Protein AF-A0A8C1G9L5-F1 (afdb_monomer_lite)

Structure (mmCIF, N/CA/C/O backbone):
data_AF-A0A8C1G9L5-F1
#
_entry.id   AF-A0A8C1G9L5-F1
#
loop_
_atom_site.group_PDB
_atom_site.id
_atom_site.type_symbol
_atom_site.label_atom_id
_atom_site.label_alt_id
_atom_site.label_comp_id
_atom_site.label_asym_id
_atom_site.label_entity_id
_atom_site.label_seq_id
_atom_site.pdbx_PDB_ins_code
_atom_site.Cartn_x
_atom_site.Cartn_y
_atom_site.Cartn_z
_atom_site.occupancy
_atom_site.B_iso_or_equiv
_atom_site.auth_seq_id
_atom_site.auth_comp_id
_atom_site.auth_asym_id
_atom_site.auth_atom_id
_atom_site.pdbx_PDB_model_num
ATOM 1 N N . MET A 1 1 ? 61.135 -11.958 -104.717 1.00 45.84 1 MET A N 1
ATOM 2 C CA . MET A 1 1 ? 61.306 -12.673 -103.431 1.00 45.84 1 MET A CA 1
ATOM 3 C C . MET A 1 1 ? 60.369 -12.065 -102.392 1.00 45.84 1 MET A C 1
ATOM 5 O O . MET A 1 1 ? 60.476 -10.882 -102.095 1.00 45.84 1 MET A O 1
ATOM 9 N N . ASN A 1 2 ? 59.400 -12.859 -101.933 1.00 50.44 2 ASN A N 1
ATOM 10 C CA . ASN A 1 2 ? 58.284 -12.495 -101.050 1.00 50.44 2 ASN A CA 1
ATOM 11 C C . ASN A 1 2 ? 58.722 -11.912 -99.695 1.00 50.44 2 ASN A C 1
ATOM 13 O O . ASN A 1 2 ? 59.313 -12.639 -98.907 1.00 50.44 2 ASN A O 1
ATOM 17 N N . ARG A 1 3 ? 58.336 -10.668 -99.367 1.00 52.75 3 ARG A N 1
ATOM 18 C CA . ARG A 1 3 ? 58.219 -10.175 -97.971 1.00 52.75 3 ARG A CA 1
ATOM 19 C C . ARG A 1 3 ? 57.027 -9.226 -97.647 1.00 52.75 3 ARG A C 1
ATOM 21 O O . ARG A 1 3 ? 57.167 -8.375 -96.771 1.00 52.75 3 ARG A O 1
ATOM 28 N N . PRO A 1 4 ? 55.826 -9.340 -98.251 1.00 55.56 4 PRO A N 1
ATOM 29 C CA . PRO A 1 4 ? 54.615 -8.738 -97.662 1.00 55.56 4 PRO A CA 1
ATOM 30 C C . PRO A 1 4 ? 54.127 -9.456 -96.385 1.00 55.56 4 PRO A C 1
ATOM 32 O O . PRO A 1 4 ? 53.621 -8.815 -95.466 1.00 55.56 4 PRO A O 1
ATOM 35 N N . SER A 1 5 ? 54.340 -10.776 -96.287 1.00 62.53 5 SER A N 1
ATOM 36 C CA . SER A 1 5 ? 53.797 -11.627 -95.210 1.00 62.53 5 SER A CA 1
ATOM 37 C C . SER A 1 5 ? 54.409 -11.357 -93.827 1.00 62.53 5 SER A C 1
ATOM 39 O O . SER A 1 5 ? 53.715 -11.398 -92.817 1.00 62.53 5 SER A O 1
ATOM 41 N N . GLU A 1 6 ? 55.701 -11.022 -93.766 1.00 65.75 6 GLU A N 1
ATOM 42 C CA . GLU A 1 6 ? 56.441 -10.825 -92.509 1.00 65.75 6 GLU A CA 1
ATOM 43 C C . GLU A 1 6 ? 56.093 -9.477 -91.838 1.00 65.75 6 GLU A C 1
ATOM 45 O O . GLU A 1 6 ? 55.950 -9.385 -90.618 1.00 65.75 6 GLU A O 1
ATOM 50 N N . LYS A 1 7 ? 55.865 -8.422 -92.639 1.00 69.50 7 LYS A N 1
ATOM 51 C CA . LYS A 1 7 ? 55.415 -7.108 -92.139 1.00 69.50 7 LYS A CA 1
ATOM 52 C C . LYS A 1 7 ? 53.972 -7.140 -91.630 1.00 69.50 7 LYS A C 1
ATOM 54 O O . LYS A 1 7 ? 53.685 -6.458 -90.646 1.00 69.50 7 LYS A O 1
ATOM 59 N N . ASN A 1 8 ? 53.087 -7.902 -92.275 1.00 73.50 8 ASN A N 1
ATOM 60 C CA . ASN A 1 8 ? 51.715 -8.090 -91.796 1.00 73.50 8 ASN A CA 1
ATOM 61 C C . ASN A 1 8 ? 51.690 -8.915 -90.506 1.00 73.50 8 ASN A C 1
ATOM 63 O O . ASN A 1 8 ? 51.098 -8.465 -89.529 1.00 73.50 8 ASN A O 1
ATOM 67 N N . TRP A 1 9 ? 52.460 -10.004 -90.435 1.00 76.38 9 TRP A N 1
ATOM 68 C CA . TRP A 1 9 ? 52.599 -10.799 -89.212 1.00 76.38 9 TRP A CA 1
ATOM 69 C C . TRP A 1 9 ? 53.114 -9.978 -88.015 1.00 76.38 9 TRP A C 1
ATOM 71 O O . TRP A 1 9 ? 52.578 -10.065 -86.913 1.00 76.38 9 TRP A O 1
ATOM 81 N N . LEU A 1 10 ? 54.106 -9.101 -88.220 1.00 79.12 10 LEU A N 1
ATOM 82 C CA . LEU A 1 10 ? 54.610 -8.216 -87.159 1.00 79.12 10 LEU A CA 1
ATOM 83 C C . LEU A 1 10 ? 53.603 -7.141 -86.718 1.00 79.12 10 LEU A C 1
ATOM 85 O O . LEU A 1 10 ? 53.659 -6.705 -85.567 1.00 79.12 10 LEU A O 1
ATOM 89 N N . LYS A 1 11 ? 52.719 -6.671 -87.608 1.00 79.50 11 LYS A N 1
ATOM 90 C CA . LYS A 1 11 ? 51.636 -5.743 -87.237 1.00 79.50 11 LYS A CA 1
ATOM 91 C C . LYS A 1 11 ? 50.559 -6.460 -86.441 1.00 79.50 11 LYS A C 1
ATOM 93 O O . LYS A 1 11 ? 50.156 -5.955 -85.403 1.00 79.50 11 LYS A O 1
ATOM 98 N N . GLU A 1 12 ? 50.154 -7.639 -86.885 1.00 80.12 12 GLU A N 1
ATOM 99 C CA . GLU A 1 12 ? 49.135 -8.449 -86.223 1.00 80.12 12 GLU A CA 1
ATOM 100 C C . GLU A 1 12 ? 49.598 -8.906 -84.837 1.00 80.12 12 GLU A C 1
ATOM 102 O O . GLU A 1 12 ? 48.868 -8.768 -83.862 1.00 80.12 12 GLU A O 1
ATOM 107 N N . LYS A 1 13 ? 50.875 -9.280 -84.695 1.00 81.56 13 LYS A N 1
ATOM 108 C CA . LYS A 1 13 ? 51.493 -9.558 -83.392 1.00 81.56 13 LYS A CA 1
ATOM 109 C C . LYS A 1 13 ? 51.552 -8.329 -82.474 1.00 81.56 13 LYS A C 1
ATOM 111 O O . LYS A 1 13 ? 51.389 -8.467 -81.265 1.00 81.56 13 LYS A O 1
ATOM 116 N N . ALA A 1 14 ? 51.781 -7.132 -83.018 1.00 79.75 14 ALA A N 1
ATOM 117 C CA . ALA A 1 14 ? 51.779 -5.893 -82.235 1.00 79.75 14 ALA A CA 1
ATOM 118 C C . ALA A 1 14 ? 50.362 -5.485 -81.799 1.00 79.75 14 ALA A C 1
ATOM 120 O O . ALA A 1 14 ? 50.177 -5.080 -80.655 1.00 79.75 14 ALA A O 1
ATOM 121 N N . ILE A 1 15 ? 49.369 -5.641 -82.680 1.00 84.06 15 ILE A N 1
ATOM 122 C CA . ILE A 1 15 ? 47.948 -5.435 -82.368 1.00 84.06 15 ILE A CA 1
ATOM 123 C C . ILE A 1 15 ? 47.506 -6.434 -81.300 1.00 84.06 15 ILE A C 1
ATOM 125 O O . ILE A 1 15 ? 46.928 -6.026 -80.300 1.00 84.06 15 ILE A O 1
ATOM 129 N N . GLN A 1 16 ? 47.859 -7.713 -81.449 1.00 84.94 16 GLN A N 1
ATOM 130 C CA . GLN A 1 16 ? 47.547 -8.744 -80.465 1.00 84.94 16 GLN A CA 1
ATOM 131 C C . GLN A 1 16 ? 48.216 -8.459 -79.118 1.00 84.94 16 GLN A C 1
ATOM 133 O O . GLN A 1 16 ? 47.561 -8.534 -78.087 1.00 84.94 16 GLN A O 1
ATOM 138 N N . SER A 1 17 ? 49.489 -8.052 -79.107 1.00 84.44 17 SER A N 1
ATOM 139 C CA . SER A 1 17 ? 50.178 -7.669 -77.870 1.00 84.44 17 SER A CA 1
ATOM 140 C C . SER A 1 17 ? 49.546 -6.442 -77.205 1.00 84.44 17 SER A C 1
ATOM 142 O O . SER A 1 17 ? 49.446 -6.409 -75.983 1.00 84.44 17 SER A O 1
ATOM 144 N N . ARG A 1 18 ? 49.087 -5.452 -77.982 1.00 86.19 18 ARG A N 1
ATOM 145 C CA . ARG A 1 18 ? 48.372 -4.279 -77.456 1.00 86.19 18 ARG A CA 1
ATOM 146 C C . ARG A 1 18 ? 46.988 -4.653 -76.924 1.00 86.19 18 ARG A C 1
ATOM 148 O O . ARG A 1 18 ? 46.594 -4.145 -75.884 1.00 86.19 18 ARG A O 1
ATOM 155 N N . ARG A 1 19 ? 46.291 -5.577 -77.592 1.00 85.25 19 ARG A N 1
ATOM 156 C CA . ARG A 1 19 ? 44.999 -6.110 -77.147 1.00 85.25 19 ARG A CA 1
ATOM 157 C C . ARG A 1 19 ? 45.138 -6.899 -75.846 1.00 85.25 19 ARG A C 1
ATOM 159 O O . ARG A 1 19 ? 44.334 -6.698 -74.952 1.00 85.25 19 ARG A O 1
ATOM 166 N N . CYS A 1 20 ? 46.174 -7.729 -75.713 1.00 87.25 20 CYS A N 1
ATOM 167 C CA . CYS A 1 20 ? 46.475 -8.435 -74.465 1.00 87.25 20 CYS A CA 1
ATOM 168 C C . CYS A 1 20 ? 46.764 -7.463 -73.312 1.00 87.25 20 CYS A C 1
ATOM 170 O O . CYS A 1 20 ? 46.173 -7.619 -72.255 1.00 87.25 20 CYS A O 1
ATOM 172 N N . LYS A 1 21 ? 47.579 -6.421 -73.535 1.00 90.06 21 LYS A N 1
ATOM 173 C CA . LYS A 1 21 ? 47.851 -5.399 -72.508 1.00 90.06 21 LYS A CA 1
ATOM 174 C C . LYS A 1 21 ? 46.600 -4.645 -72.067 1.00 90.06 21 LYS A C 1
ATOM 176 O O . LYS A 1 21 ? 46.404 -4.453 -70.880 1.00 90.06 21 LYS A O 1
ATOM 181 N N . LEU A 1 22 ? 45.744 -4.257 -73.014 1.00 92.25 22 LEU A N 1
ATOM 182 C CA . LEU A 1 22 ? 44.487 -3.581 -72.694 1.00 92.25 22 LEU A CA 1
ATOM 183 C C . LEU A 1 22 ? 43.553 -4.485 -71.875 1.00 92.25 22 LEU A C 1
ATOM 185 O O . LEU A 1 22 ? 42.904 -4.013 -70.951 1.00 92.25 22 LEU A O 1
ATOM 189 N N . ILE A 1 23 ? 43.502 -5.782 -72.195 1.00 92.38 23 ILE A N 1
ATOM 190 C CA . ILE A 1 23 ? 42.725 -6.762 -71.425 1.00 92.38 23 ILE A CA 1
ATOM 191 C C . ILE A 1 23 ? 43.299 -6.912 -70.009 1.00 92.38 23 ILE A C 1
ATOM 193 O O . ILE A 1 23 ? 42.530 -6.927 -69.056 1.00 92.38 23 ILE A O 1
ATOM 197 N N . GLU A 1 24 ? 44.623 -6.990 -69.860 1.00 90.44 24 GLU A N 1
ATOM 198 C CA . GLU A 1 24 ? 45.287 -7.054 -68.549 1.00 90.44 24 GLU A CA 1
ATOM 199 C C . GLU A 1 24 ? 45.016 -5.788 -67.716 1.00 90.44 24 GLU A C 1
ATOM 201 O O . GLU A 1 24 ? 44.640 -5.894 -66.553 1.00 90.44 24 GLU A O 1
ATOM 206 N N . GLU A 1 25 ? 45.111 -4.595 -68.312 1.00 91.12 25 GLU A N 1
ATOM 207 C CA . GLU A 1 25 ? 44.794 -3.316 -67.654 1.00 91.12 25 GLU A CA 1
ATOM 208 C C . GLU A 1 25 ? 43.323 -3.245 -67.215 1.00 91.12 25 GLU A C 1
ATOM 210 O O . GLU A 1 25 ? 43.031 -2.855 -66.085 1.00 91.12 25 GLU A O 1
ATOM 215 N N . GLN A 1 26 ? 42.394 -3.679 -68.074 1.00 91.44 26 GLN A N 1
ATOM 216 C CA . GLN A 1 26 ? 40.969 -3.757 -67.739 1.00 91.44 26 GLN A CA 1
ATOM 217 C C . GLN A 1 26 ? 40.695 -4.773 -66.623 1.00 91.44 26 GLN A C 1
ATOM 219 O O . GLN A 1 26 ? 39.872 -4.510 -65.752 1.00 91.44 26 GLN A O 1
ATOM 224 N N . GLN A 1 27 ? 41.389 -5.914 -66.611 1.00 91.31 27 GLN A N 1
ATOM 225 C CA . GLN A 1 27 ? 41.271 -6.912 -65.544 1.00 91.31 27 GLN A CA 1
ATOM 226 C C . GLN A 1 27 ? 41.815 -6.394 -64.209 1.00 91.31 27 GLN A C 1
ATOM 228 O O . GLN A 1 27 ? 41.189 -6.624 -63.176 1.00 91.31 27 GLN A O 1
ATOM 233 N N . CYS A 1 28 ? 42.930 -5.657 -64.216 1.00 92.69 28 CYS A N 1
ATOM 234 C CA . CYS A 1 28 ? 43.451 -5.001 -63.016 1.00 92.69 28 CYS A CA 1
ATOM 235 C C . CYS A 1 28 ? 42.468 -3.956 -62.470 1.00 92.69 28 CYS A C 1
ATOM 237 O O . CYS A 1 28 ? 42.161 -3.981 -61.282 1.00 92.69 28 CYS A O 1
ATOM 239 N N . GLN A 1 29 ? 41.913 -3.099 -63.333 1.00 93.00 29 GLN A N 1
ATOM 240 C CA . GLN A 1 29 ? 40.914 -2.104 -62.927 1.00 93.00 29 GLN A CA 1
ATOM 241 C C . GLN A 1 29 ? 39.640 -2.756 -62.375 1.00 93.00 29 GLN A C 1
ATOM 243 O O . GLN A 1 29 ? 39.121 -2.323 -61.351 1.00 93.00 29 GLN A O 1
ATOM 248 N N . LEU A 1 30 ? 39.145 -3.822 -63.013 1.00 93.00 30 LEU A N 1
ATOM 249 C CA . LEU A 1 30 ? 37.994 -4.576 -62.506 1.00 93.00 30 LEU A CA 1
ATOM 250 C C . LEU A 1 30 ? 38.274 -5.168 -61.121 1.00 93.00 30 LEU A C 1
ATOM 252 O O . LEU A 1 30 ? 37.445 -5.012 -60.231 1.00 93.00 30 LEU A O 1
ATOM 256 N N . ALA A 1 31 ? 39.452 -5.758 -60.907 1.00 92.62 31 ALA A N 1
ATOM 257 C CA . ALA A 1 31 ? 39.836 -6.294 -59.602 1.00 92.62 31 ALA A CA 1
ATOM 258 C C . ALA A 1 31 ? 39.926 -5.200 -58.518 1.00 92.62 31 ALA A C 1
ATOM 260 O O . ALA A 1 31 ? 39.560 -5.429 -57.365 1.00 92.62 31 ALA A O 1
ATOM 261 N N . GLU A 1 32 ? 40.384 -3.994 -58.864 1.00 92.56 32 GLU A N 1
ATOM 262 C CA . GLU A 1 32 ? 40.393 -2.843 -57.952 1.00 92.56 32 GLU A CA 1
ATOM 263 C C . GLU A 1 32 ? 38.973 -2.386 -57.591 1.00 92.56 32 GLU A C 1
ATOM 265 O O . GLU A 1 32 ? 38.680 -2.171 -56.412 1.00 92.56 32 GLU A O 1
ATOM 270 N N . TYR A 1 33 ? 38.071 -2.300 -58.574 1.00 92.62 33 TYR A N 1
ATOM 271 C CA . TYR A 1 33 ? 36.667 -1.964 -58.329 1.00 92.62 33 TYR A CA 1
ATOM 272 C C . TYR A 1 33 ? 35.946 -3.034 -57.507 1.00 92.62 33 TYR A C 1
ATOM 274 O O . TYR A 1 33 ? 35.187 -2.691 -56.601 1.00 92.62 33 TYR A O 1
ATOM 282 N N . GLU A 1 34 ? 36.199 -4.316 -57.770 1.00 93.12 34 GLU A N 1
ATOM 283 C CA . GLU A 1 34 ? 35.655 -5.430 -56.989 1.00 93.12 34 GLU A CA 1
ATOM 284 C C . GLU A 1 34 ? 36.133 -5.374 -55.534 1.00 93.12 34 GLU A C 1
ATOM 286 O O . GLU A 1 34 ? 35.324 -5.502 -54.612 1.00 93.12 34 GLU A O 1
ATOM 291 N N . ASN A 1 35 ? 37.420 -5.097 -55.304 1.00 93.69 35 ASN A N 1
ATOM 292 C CA . ASN A 1 35 ? 37.967 -4.933 -53.958 1.00 93.69 35 ASN A CA 1
ATOM 293 C C . ASN A 1 35 ? 37.374 -3.715 -53.233 1.00 93.69 35 ASN A C 1
ATOM 295 O O . ASN A 1 35 ? 36.987 -3.830 -52.068 1.00 93.69 35 ASN A O 1
ATOM 299 N N . ALA A 1 36 ? 37.255 -2.568 -53.907 1.00 94.00 36 ALA A N 1
ATOM 300 C CA . ALA A 1 36 ? 36.633 -1.372 -53.340 1.00 94.00 36 ALA A CA 1
ATOM 301 C C . ALA A 1 36 ? 35.152 -1.614 -52.996 1.00 94.00 36 ALA A C 1
ATOM 303 O O . ALA A 1 36 ? 34.698 -1.255 -51.910 1.00 94.00 36 ALA A O 1
ATOM 304 N N . ALA A 1 37 ? 34.412 -2.300 -53.872 1.00 91.94 37 ALA A N 1
ATOM 305 C CA . ALA A 1 37 ? 33.026 -2.680 -53.620 1.00 91.94 37 ALA A CA 1
ATOM 306 C C . ALA A 1 37 ? 32.905 -3.632 -52.416 1.00 91.94 37 ALA A C 1
ATOM 308 O O . ALA A 1 37 ? 32.058 -3.412 -51.548 1.00 91.94 37 ALA A O 1
ATOM 309 N N . CYS A 1 38 ? 33.784 -4.635 -52.303 1.00 92.19 38 CYS A N 1
ATOM 310 C CA . CYS A 1 38 ? 33.820 -5.543 -51.151 1.00 92.19 38 CYS A CA 1
ATOM 311 C C . CYS A 1 38 ? 34.095 -4.798 -49.834 1.00 92.19 38 CYS A C 1
ATOM 313 O O . CYS A 1 38 ? 33.456 -5.079 -48.818 1.00 92.19 38 CYS A O 1
ATOM 315 N N . GLN A 1 39 ? 35.003 -3.818 -49.844 1.00 93.69 39 GLN A N 1
ATOM 316 C CA . GLN A 1 39 ? 35.280 -2.974 -48.679 1.00 93.69 39 GLN A CA 1
ATOM 317 C C . GLN A 1 39 ? 34.059 -2.137 -48.285 1.00 93.69 39 GLN A C 1
ATOM 319 O O . GLN A 1 39 ? 33.683 -2.131 -47.113 1.00 93.69 39 GLN A O 1
ATOM 324 N N . CYS A 1 40 ? 33.384 -1.501 -49.247 1.00 93.56 40 CYS A N 1
ATOM 325 C CA . CYS A 1 40 ? 32.155 -0.752 -48.983 1.00 93.56 40 CYS A CA 1
ATOM 326 C C . CYS A 1 40 ? 31.050 -1.633 -48.381 1.00 93.56 40 CYS A C 1
ATOM 328 O O . CYS A 1 40 ? 30.377 -1.208 -47.443 1.00 93.56 40 CYS A O 1
ATOM 330 N N . VAL A 1 41 ? 30.878 -2.864 -48.878 1.00 96.06 41 VAL A N 1
ATOM 331 C CA . VAL A 1 41 ? 29.905 -3.824 -48.329 1.00 96.06 41 VAL A CA 1
ATOM 332 C C . VAL A 1 41 ? 30.262 -4.213 -46.893 1.00 96.06 41 VAL A C 1
ATOM 334 O O . VAL A 1 41 ? 29.387 -4.219 -46.029 1.00 96.06 41 VAL A O 1
ATOM 337 N N . SER A 1 42 ? 31.540 -4.475 -46.610 1.00 93.69 42 SER A N 1
ATOM 338 C CA . SER A 1 42 ? 32.016 -4.772 -45.253 1.00 93.69 42 SER A CA 1
ATOM 339 C C . SER A 1 42 ? 31.761 -3.608 -44.288 1.00 93.69 42 SER A C 1
ATOM 341 O O . SER A 1 42 ? 31.245 -3.818 -43.191 1.00 93.69 42 SER A O 1
ATOM 343 N N . GLU A 1 43 ? 32.083 -2.373 -44.680 1.00 95.75 43 GLU A N 1
ATOM 344 C CA . GLU A 1 43 ? 31.838 -1.192 -43.840 1.00 95.75 43 GLU A CA 1
ATOM 345 C C . GLU A 1 43 ? 30.340 -0.935 -43.623 1.00 95.75 43 GLU A C 1
ATOM 347 O O . GLU A 1 43 ? 29.921 -0.641 -42.501 1.00 95.75 43 GLU A O 1
ATOM 352 N N . LEU A 1 44 ? 29.507 -1.140 -44.649 1.00 96.00 44 LEU A N 1
ATOM 353 C CA . LEU A 1 44 ? 28.050 -1.082 -44.511 1.00 96.00 44 LEU A CA 1
ATOM 354 C C . LEU A 1 44 ? 27.547 -2.128 -43.507 1.00 96.00 44 LEU A C 1
ATOM 356 O O . LEU A 1 44 ? 26.720 -1.814 -42.652 1.00 96.00 44 LEU A O 1
ATOM 360 N N . GLN A 1 45 ? 28.057 -3.358 -43.579 1.00 96.38 45 GLN A N 1
ATOM 361 C CA . GLN A 1 45 ? 27.655 -4.437 -42.682 1.00 96.38 45 GLN A CA 1
ATOM 362 C C . GLN A 1 45 ? 28.075 -4.159 -41.231 1.00 96.38 45 GLN A C 1
ATOM 364 O O . GLN A 1 45 ? 27.282 -4.376 -40.312 1.00 96.38 45 GLN A O 1
ATOM 369 N N . LYS A 1 46 ? 29.272 -3.600 -41.009 1.00 97.00 46 LYS A N 1
ATOM 370 C CA . LYS A 1 46 ? 29.712 -3.133 -39.682 1.00 97.00 46 LYS A CA 1
ATOM 371 C C . LYS A 1 46 ? 28.809 -2.018 -39.150 1.00 97.00 46 LYS A C 1
ATOM 373 O O . LYS A 1 46 ? 28.376 -2.086 -38.000 1.00 97.00 46 LYS A O 1
ATOM 378 N N . ALA A 1 47 ? 28.474 -1.027 -39.978 1.00 94.56 47 ALA A N 1
ATOM 379 C CA . ALA A 1 47 ? 27.567 0.056 -39.596 1.00 94.56 47 ALA A CA 1
ATOM 380 C C . ALA A 1 47 ? 26.155 -0.464 -39.266 1.00 94.56 47 ALA A C 1
ATOM 382 O O . ALA A 1 47 ? 25.543 -0.035 -38.288 1.00 94.56 47 ALA A O 1
ATOM 383 N N . GLN A 1 48 ? 25.654 -1.445 -40.023 1.00 95.62 48 GLN A N 1
ATOM 384 C CA . GLN A 1 48 ? 24.377 -2.109 -39.744 1.00 95.62 48 GLN A CA 1
ATOM 385 C C . GLN A 1 48 ? 24.392 -2.851 -38.402 1.00 95.62 48 GLN A C 1
ATOM 387 O O . GLN A 1 48 ? 23.449 -2.713 -37.623 1.00 95.62 48 GLN A O 1
ATOM 392 N N . GLN A 1 49 ? 25.462 -3.586 -38.088 1.00 96.81 49 GLN A N 1
ATOM 393 C CA . GLN A 1 49 ? 25.609 -4.266 -36.795 1.00 96.81 49 GLN A CA 1
ATOM 394 C C . GLN A 1 49 ? 25.688 -3.271 -35.628 1.00 96.81 49 GLN A C 1
ATOM 396 O O . GLN A 1 49 ? 25.071 -3.486 -34.583 1.00 96.81 49 GLN A O 1
ATOM 401 N N . GLN A 1 50 ? 26.392 -2.149 -35.808 1.00 97.00 50 GLN A N 1
ATOM 402 C CA . GLN A 1 50 ? 26.442 -1.073 -34.815 1.00 97.00 50 GLN A CA 1
ATOM 403 C C . GLN A 1 50 ? 25.061 -0.454 -34.579 1.00 97.00 50 GLN A C 1
ATOM 405 O O . GLN A 1 50 ? 24.660 -0.282 -33.429 1.00 97.00 50 GLN A O 1
ATOM 410 N N . LEU A 1 51 ? 24.302 -0.178 -35.645 1.00 96.50 51 LEU A N 1
ATOM 411 C CA . LEU A 1 51 ? 22.928 0.317 -35.536 1.00 96.50 51 LEU A CA 1
ATOM 412 C C . LEU A 1 51 ? 22.020 -0.678 -34.808 1.00 96.50 51 LEU A C 1
ATOM 414 O O . LEU A 1 51 ? 21.260 -0.268 -33.934 1.00 96.50 51 LEU A O 1
ATOM 418 N N . GLN A 1 52 ? 22.122 -1.974 -35.110 1.00 96.00 52 GLN A N 1
ATOM 419 C CA . GLN A 1 52 ? 21.356 -3.011 -34.412 1.00 96.00 52 GLN A CA 1
ATOM 420 C C . GLN A 1 52 ? 21.702 -3.065 -32.918 1.00 96.00 52 GLN A C 1
ATOM 422 O O . GLN A 1 52 ? 20.796 -3.107 -32.090 1.00 96.00 52 GLN A O 1
ATOM 427 N N . SER A 1 53 ? 22.987 -2.983 -32.558 1.00 96.88 53 SER A N 1
ATOM 428 C CA . SER A 1 53 ? 23.422 -2.947 -31.155 1.00 96.88 53 SER A CA 1
ATOM 429 C C . SER A 1 53 ? 22.944 -1.693 -30.415 1.00 96.88 53 SER A C 1
ATOM 431 O O . SER A 1 53 ? 22.553 -1.761 -29.250 1.00 96.88 53 SER A O 1
ATOM 433 N N . LEU A 1 54 ? 22.944 -0.531 -31.070 1.00 97.12 54 LEU A N 1
ATOM 434 C CA . LEU A 1 54 ? 22.391 0.687 -30.476 1.00 97.12 54 LEU A CA 1
ATOM 435 C C . LEU A 1 54 ? 20.871 0.583 -30.317 1.00 97.12 54 LEU A C 1
ATOM 437 O O . LEU A 1 54 ? 20.344 0.974 -29.280 1.00 97.12 54 LEU A O 1
ATOM 441 N N . GLN A 1 55 ? 20.168 -0.003 -31.288 1.00 96.19 55 GLN A N 1
ATOM 442 C CA . GLN A 1 55 ? 18.729 -0.247 -31.187 1.00 96.19 55 GLN A CA 1
ATOM 443 C C . GLN A 1 55 ? 18.372 -1.191 -30.034 1.00 96.19 55 GLN A C 1
ATOM 445 O O . GLN A 1 55 ? 17.377 -0.947 -29.355 1.00 96.19 55 GLN A O 1
ATOM 450 N N . THR A 1 56 ? 19.152 -2.248 -29.778 1.00 94.88 56 THR A N 1
ATOM 451 C CA . THR A 1 56 ? 18.903 -3.121 -28.617 1.00 94.88 56 THR A CA 1
ATOM 452 C C . THR A 1 56 ? 19.134 -2.374 -27.309 1.00 94.88 56 THR A C 1
ATOM 454 O O . THR A 1 56 ? 18.257 -2.396 -26.451 1.00 94.88 56 THR A O 1
ATOM 457 N N . LYS A 1 57 ? 20.228 -1.608 -27.198 1.00 96.94 57 LYS A N 1
ATOM 458 C CA . LYS A 1 57 ? 20.515 -0.783 -26.011 1.00 96.94 57 LYS A CA 1
ATOM 459 C C . LYS A 1 57 ? 19.442 0.272 -25.736 1.00 96.94 57 LYS A C 1
ATOM 461 O O . LYS A 1 57 ? 19.118 0.518 -24.579 1.00 96.94 57 LYS A O 1
ATOM 466 N N . ILE A 1 58 ? 18.884 0.889 -26.780 1.00 94.12 58 ILE A N 1
ATOM 467 C CA . ILE A 1 58 ? 17.767 1.835 -26.644 1.00 94.12 58 ILE A CA 1
ATOM 468 C C . ILE A 1 58 ? 16.526 1.115 -26.105 1.00 94.12 58 ILE A C 1
ATOM 470 O O . ILE A 1 58 ? 15.926 1.578 -25.144 1.00 94.12 58 ILE A O 1
ATOM 474 N N . ARG A 1 59 ? 16.172 -0.056 -26.647 1.00 95.44 59 ARG A N 1
ATOM 475 C CA . ARG A 1 59 ? 15.017 -0.828 -26.149 1.00 95.44 59 ARG A CA 1
ATOM 476 C C . ARG A 1 59 ? 15.201 -1.289 -24.701 1.00 95.44 59 ARG A C 1
ATOM 478 O O . ARG A 1 59 ? 14.252 -1.270 -23.921 1.00 95.44 59 ARG A O 1
ATOM 485 N N . GLU A 1 60 ? 16.413 -1.695 -24.334 1.00 96.00 60 GLU A N 1
ATOM 486 C CA . GLU A 1 60 ? 16.764 -2.094 -22.966 1.00 96.00 60 GLU A CA 1
ATOM 487 C C . GLU A 1 60 ? 16.671 -0.917 -21.985 1.00 96.00 60 GLU A C 1
ATOM 489 O O . GLU A 1 60 ? 16.120 -1.066 -20.888 1.00 96.00 60 GLU A O 1
ATOM 494 N N . SER A 1 61 ? 17.155 0.269 -22.375 1.00 93.00 61 SER A N 1
ATOM 495 C CA . SER A 1 61 ? 17.067 1.470 -21.540 1.00 93.00 61 SER A CA 1
ATOM 496 C C . SER A 1 61 ? 15.631 1.988 -21.427 1.00 93.00 61 SER A C 1
ATOM 498 O O . SER A 1 61 ? 15.205 2.337 -20.329 1.00 93.00 61 SER A O 1
ATOM 500 N N . GLU A 1 62 ? 14.843 1.944 -22.504 1.00 95.88 62 GLU A N 1
ATOM 501 C CA . GLU A 1 62 ? 13.406 2.245 -22.488 1.00 95.88 62 GLU A CA 1
ATOM 502 C C . GLU A 1 62 ? 12.635 1.292 -21.564 1.00 95.88 62 GLU A C 1
ATOM 504 O O . GLU A 1 62 ? 11.796 1.732 -20.776 1.00 95.88 62 GLU A O 1
ATOM 509 N N . GLY A 1 63 ? 12.934 -0.010 -21.617 1.00 95.38 63 GLY A N 1
ATOM 510 C CA . GLY A 1 63 ? 12.339 -1.004 -20.722 1.00 95.38 63 GLY A CA 1
ATOM 511 C C . GLY A 1 63 ? 12.713 -0.771 -19.257 1.00 95.38 63 GLY A C 1
ATOM 512 O O . GLY A 1 63 ? 11.855 -0.846 -18.377 1.00 95.38 63 GLY A O 1
ATOM 513 N N . SER A 1 64 ? 13.974 -0.430 -18.994 1.00 95.62 64 SER A N 1
ATOM 514 C CA . SER A 1 64 ? 14.455 -0.097 -17.648 1.00 95.62 64 SER A CA 1
ATOM 515 C C . SER A 1 64 ? 13.805 1.181 -17.114 1.00 95.62 64 SER A C 1
ATOM 517 O O . SER A 1 64 ? 13.358 1.214 -15.970 1.00 95.62 64 SER A O 1
ATOM 519 N N . ASN A 1 65 ? 13.669 2.208 -17.955 1.00 92.75 65 ASN A N 1
ATOM 520 C CA . ASN A 1 65 ? 13.026 3.465 -17.587 1.00 92.75 65 ASN A CA 1
ATOM 521 C C . ASN A 1 65 ? 11.538 3.263 -17.257 1.00 92.75 65 ASN A C 1
ATOM 523 O O . ASN A 1 65 ? 11.066 3.756 -16.238 1.00 92.75 65 ASN A O 1
ATOM 527 N N . LYS A 1 66 ? 10.813 2.445 -18.034 1.00 95.12 66 LYS A N 1
ATOM 528 C CA . LYS A 1 66 ? 9.422 2.069 -17.714 1.00 95.12 66 LYS A CA 1
ATOM 529 C C . LYS A 1 66 ? 9.295 1.386 -16.350 1.00 95.12 66 LYS A C 1
ATOM 531 O O . LYS A 1 66 ? 8.386 1.714 -15.595 1.00 95.12 66 LYS A O 1
ATOM 536 N N . LYS A 1 67 ? 10.213 0.473 -16.010 1.00 96.31 67 LYS A N 1
ATOM 537 C CA . LYS A 1 67 ? 10.231 -0.178 -14.686 1.00 96.31 67 LYS A CA 1
ATOM 538 C C . LYS A 1 67 ? 10.482 0.826 -13.559 1.00 96.31 67 LYS A C 1
ATOM 540 O O . LYS A 1 67 ? 9.832 0.746 -12.522 1.00 96.31 67 LYS A O 1
ATOM 545 N N . LEU A 1 68 ? 11.396 1.778 -13.760 1.00 95.44 68 LEU A N 1
ATOM 546 C CA . LEU A 1 68 ? 11.653 2.844 -12.786 1.00 95.44 68 LEU A CA 1
ATOM 547 C C . LEU A 1 68 ? 10.441 3.766 -12.616 1.00 95.44 68 LEU A C 1
ATOM 549 O O . LEU A 1 68 ? 10.088 4.088 -11.488 1.00 95.44 68 LEU A O 1
ATOM 553 N N . GLN A 1 69 ? 9.774 4.140 -13.709 1.00 90.81 69 GLN A N 1
ATOM 554 C CA . GLN A 1 69 ? 8.542 4.932 -13.668 1.00 90.81 69 GLN A CA 1
ATOM 555 C C . GLN A 1 69 ? 7.421 4.211 -12.916 1.00 90.81 69 GLN A C 1
ATOM 557 O O . GLN A 1 69 ? 6.771 4.822 -12.073 1.00 90.81 69 GLN A O 1
ATOM 562 N N . GLN A 1 70 ? 7.228 2.914 -13.173 1.00 94.88 70 GLN A N 1
ATOM 563 C CA . GLN A 1 70 ? 6.252 2.108 -12.441 1.00 94.88 70 GLN A CA 1
ATOM 564 C C . GLN A 1 70 ? 6.564 2.104 -10.943 1.00 94.88 70 GLN A C 1
ATOM 566 O O . GLN A 1 70 ? 5.701 2.409 -10.131 1.00 94.88 70 GLN A O 1
ATOM 571 N N . ARG A 1 71 ? 7.827 1.866 -10.589 1.00 95.88 71 ARG A N 1
ATOM 572 C CA . ARG A 1 71 ? 8.259 1.822 -9.196 1.00 95.88 71 ARG A CA 1
ATOM 573 C C . ARG A 1 71 ? 8.132 3.158 -8.465 1.00 95.88 71 ARG A C 1
ATOM 575 O O . ARG A 1 71 ? 7.813 3.171 -7.280 1.00 95.88 71 ARG A O 1
ATOM 582 N N . LEU A 1 72 ? 8.385 4.272 -9.151 1.00 93.06 72 LEU A N 1
ATOM 583 C CA . LEU A 1 72 ? 8.116 5.604 -8.610 1.00 93.06 72 LEU A CA 1
ATOM 584 C C . LEU A 1 72 ? 6.617 5.788 -8.347 1.00 93.06 72 LEU A C 1
ATOM 586 O O . LEU A 1 72 ? 6.256 6.249 -7.270 1.00 93.06 72 LEU A O 1
ATOM 590 N N . GLY A 1 73 ? 5.756 5.356 -9.273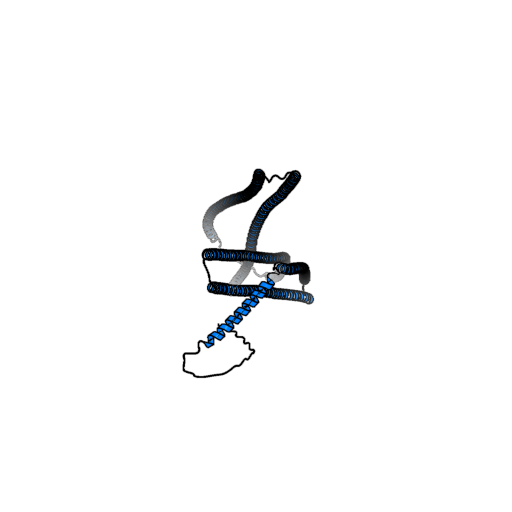 1.00 93.25 73 GLY A N 1
ATOM 591 C CA . GLY A 1 73 ? 4.304 5.371 -9.081 1.00 93.25 73 GLY A CA 1
ATOM 592 C C . GLY A 1 73 ? 3.845 4.521 -7.891 1.00 93.25 73 GLY A C 1
ATOM 593 O O . GLY A 1 73 ? 3.015 4.975 -7.099 1.00 93.25 73 GLY A O 1
ATOM 594 N N . ASP A 1 74 ? 4.426 3.331 -7.720 1.00 92.12 74 ASP A N 1
ATOM 595 C CA . ASP A 1 74 ? 4.149 2.446 -6.584 1.00 92.12 74 ASP A CA 1
ATOM 596 C C . ASP A 1 74 ? 4.553 3.126 -5.264 1.00 92.12 74 ASP A C 1
ATOM 598 O O . ASP A 1 74 ? 3.722 3.275 -4.366 1.00 92.12 74 ASP A O 1
ATOM 602 N N . MET A 1 75 ? 5.774 3.667 -5.182 1.00 92.88 75 MET A N 1
ATOM 603 C CA . MET A 1 75 ? 6.246 4.413 -4.006 1.00 92.88 75 MET A CA 1
ATOM 604 C C . MET A 1 75 ? 5.388 5.647 -3.700 1.00 92.88 75 MET A C 1
ATOM 606 O O . MET A 1 75 ? 5.108 5.939 -2.540 1.00 92.88 75 MET A O 1
ATOM 610 N N . GLU A 1 76 ? 4.946 6.389 -4.716 1.00 88.50 76 GLU A N 1
ATOM 611 C CA . GLU A 1 76 ? 4.041 7.528 -4.531 1.00 88.50 76 GLU A CA 1
ATOM 612 C C . GLU A 1 76 ? 2.676 7.100 -3.984 1.00 88.50 76 GLU A C 1
ATOM 614 O O . GLU A 1 76 ? 2.056 7.854 -3.228 1.00 88.50 76 GLU A O 1
ATOM 619 N N . SER A 1 77 ? 2.190 5.916 -4.365 1.00 88.38 77 SER A N 1
ATOM 620 C CA . SER A 1 77 ? 0.937 5.358 -3.850 1.00 88.38 77 SER A CA 1
ATOM 621 C C . SER A 1 77 ? 1.069 4.885 -2.399 1.00 88.38 77 SER A C 1
ATOM 623 O O . SER A 1 77 ? 0.209 5.206 -1.581 1.00 88.38 77 SER A O 1
ATOM 625 N N . GLU A 1 78 ? 2.184 4.238 -2.050 1.00 93.62 78 GLU A N 1
ATOM 626 C CA . GLU A 1 78 ? 2.507 3.832 -0.678 1.00 93.62 78 GLU A CA 1
ATOM 627 C C . GLU A 1 78 ? 2.697 5.045 0.238 1.00 93.62 78 GLU A C 1
ATOM 629 O O . GLU A 1 78 ? 2.183 5.087 1.353 1.00 93.62 78 GLU A O 1
ATOM 634 N N . LEU A 1 79 ? 3.385 6.088 -0.233 1.00 90.69 79 LEU A N 1
ATOM 635 C CA . LEU A 1 79 ? 3.531 7.326 0.533 1.00 90.69 79 LEU A CA 1
ATOM 636 C C . LEU A 1 79 ? 2.184 8.018 0.764 1.00 90.69 79 LEU A C 1
ATOM 638 O O . LEU A 1 79 ? 1.976 8.597 1.830 1.00 90.69 79 LEU A O 1
ATOM 642 N N . ARG A 1 80 ? 1.267 7.969 -0.209 1.00 90.31 80 ARG A N 1
ATOM 643 C CA . ARG A 1 80 ? -0.100 8.482 -0.039 1.00 90.31 80 ARG A CA 1
ATOM 644 C C . ARG A 1 80 ? -0.880 7.669 0.992 1.00 90.31 80 ARG A C 1
ATOM 646 O O . ARG A 1 80 ? -1.424 8.272 1.913 1.00 90.31 80 ARG A O 1
ATOM 653 N N . SER A 1 81 ? -0.856 6.339 0.914 1.00 88.94 81 SER A N 1
ATOM 654 C CA . SER A 1 81 ? -1.570 5.487 1.874 1.00 88.94 81 SER A CA 1
ATOM 655 C C . SER A 1 81 ? -1.017 5.617 3.298 1.00 88.94 81 SER A C 1
ATOM 657 O O . SER A 1 81 ? -1.789 5.709 4.251 1.00 88.94 81 SER A O 1
ATOM 659 N N . LEU A 1 82 ? 0.306 5.724 3.460 1.00 90.94 82 LEU A N 1
ATOM 660 C CA . LEU A 1 82 ? 0.940 5.973 4.758 1.00 90.94 82 LEU A CA 1
ATOM 661 C C . LEU A 1 82 ? 0.544 7.333 5.342 1.00 90.94 82 LEU A C 1
ATOM 663 O O . LEU A 1 82 ? 0.285 7.427 6.540 1.00 90.94 82 LEU A O 1
ATOM 667 N N . ARG A 1 83 ? 0.467 8.384 4.515 1.00 87.56 83 ARG A N 1
ATOM 668 C CA . ARG A 1 83 ? -0.005 9.707 4.958 1.00 87.56 83 ARG A CA 1
ATOM 669 C C . ARG A 1 83 ? -1.467 9.662 5.388 1.00 87.56 83 ARG A C 1
ATOM 671 O O . ARG A 1 83 ? -1.797 10.196 6.441 1.00 87.56 83 ARG A O 1
ATOM 678 N N . GLU A 1 84 ? -2.327 8.996 4.623 1.00 86.44 84 GLU A N 1
ATOM 679 C CA . GLU A 1 84 ? -3.740 8.818 4.978 1.00 86.44 84 GLU A CA 1
ATOM 680 C C . GLU A 1 84 ? -3.904 8.034 6.286 1.00 86.44 84 GLU A C 1
ATOM 682 O O . GLU A 1 84 ? -4.689 8.439 7.147 1.00 86.44 84 GLU A O 1
ATOM 687 N N . ALA A 1 85 ? -3.122 6.966 6.476 1.00 88.56 85 ALA A N 1
ATOM 688 C CA . ALA A 1 85 ? -3.103 6.184 7.707 1.00 88.56 85 ALA A CA 1
ATOM 689 C C . ALA A 1 85 ? -2.604 7.004 8.908 1.00 88.56 85 ALA A C 1
ATOM 691 O O . ALA A 1 85 ? -3.226 6.959 9.968 1.00 88.56 85 ALA A O 1
ATOM 692 N N . ALA A 1 86 ? -1.538 7.794 8.742 1.00 87.50 86 ALA A N 1
ATOM 693 C CA . ALA A 1 86 ? -1.018 8.681 9.783 1.00 87.50 86 ALA A CA 1
ATOM 694 C C . ALA A 1 86 ? -2.042 9.758 10.176 1.00 87.50 86 ALA A C 1
ATOM 696 O O . ALA A 1 86 ? -2.329 9.931 11.359 1.00 87.50 86 ALA A O 1
ATOM 697 N N . CYS A 1 87 ? -2.678 10.411 9.196 1.00 86.50 87 CYS A N 1
ATOM 698 C CA . CYS A 1 87 ? -3.783 11.335 9.458 1.00 86.50 87 CYS A CA 1
ATOM 699 C C . CYS A 1 87 ? -4.966 10.626 10.138 1.00 86.50 87 CYS A C 1
ATOM 701 O O . CYS A 1 87 ? -5.624 11.203 10.999 1.00 86.50 87 CYS A O 1
ATOM 703 N N . GLY A 1 88 ? -5.253 9.372 9.773 1.00 87.88 88 GLY A N 1
ATOM 704 C CA . GLY A 1 88 ? -6.240 8.531 10.450 1.00 87.88 88 GLY A CA 1
ATOM 705 C C . GLY A 1 88 ? -5.909 8.324 11.927 1.00 87.88 88 GLY A C 1
ATOM 706 O O . GLY A 1 88 ? -6.755 8.574 12.776 1.00 87.88 88 GLY A O 1
ATOM 707 N N . GLN A 1 89 ? -4.671 7.939 12.234 1.00 89.25 89 GLN A N 1
ATOM 708 C CA . GLN A 1 89 ? -4.196 7.740 13.605 1.00 89.25 89 GLN A CA 1
ATOM 709 C C . GLN A 1 89 ? -4.250 9.025 14.435 1.00 89.25 89 GLN A C 1
ATOM 711 O O . GLN A 1 89 ? -4.684 8.983 15.584 1.00 89.25 89 GLN A O 1
ATOM 716 N N . GLU A 1 90 ? -3.868 10.164 13.859 1.00 88.62 90 GLU A N 1
ATOM 717 C CA . GLU A 1 90 ? -3.917 11.462 14.537 1.00 88.62 90 GLU A CA 1
ATOM 718 C C . GLU A 1 90 ? -5.354 11.845 14.930 1.00 88.62 90 GLU A C 1
ATOM 720 O O . GLU A 1 90 ? -5.590 12.272 16.062 1.00 88.62 90 GLU A O 1
ATOM 725 N N . ARG A 1 91 ? -6.346 11.569 14.067 1.00 86.44 91 ARG A N 1
ATOM 726 C CA . ARG A 1 91 ? -7.774 11.728 14.413 1.00 86.44 91 ARG A CA 1
ATOM 727 C C . ARG A 1 91 ? -8.187 10.838 15.584 1.00 86.44 91 ARG A C 1
ATOM 729 O O . ARG A 1 91 ? -8.912 11.286 16.477 1.00 86.44 91 ARG A O 1
ATOM 736 N N . THR A 1 92 ? -7.746 9.581 15.594 1.00 89.56 92 THR A N 1
ATOM 737 C CA . THR A 1 92 ? -8.069 8.643 16.676 1.00 89.56 92 THR A CA 1
ATOM 738 C C . THR A 1 92 ? -7.461 9.105 17.995 1.00 89.56 92 THR A C 1
ATOM 740 O O . THR A 1 92 ? -8.145 9.102 19.015 1.00 89.56 92 THR A O 1
ATOM 743 N N . ILE A 1 93 ? -6.205 9.561 17.973 1.00 92.38 93 ILE A N 1
ATOM 744 C CA . ILE A 1 93 ? -5.517 10.116 19.146 1.00 92.38 93 ILE A CA 1
ATOM 745 C C . ILE A 1 93 ? -6.263 11.346 19.663 1.00 92.38 93 ILE A C 1
ATOM 747 O O . ILE A 1 93 ? -6.523 11.428 20.862 1.00 92.38 93 ILE A O 1
ATOM 751 N N . GLN A 1 94 ? -6.666 12.260 18.779 1.00 89.44 94 GLN A N 1
ATOM 752 C CA . GLN A 1 94 ? -7.411 13.454 19.172 1.00 89.44 94 GLN A CA 1
ATOM 753 C C . GLN A 1 94 ? -8.756 13.097 19.824 1.00 89.44 94 GLN A C 1
ATOM 755 O O . GLN A 1 94 ? -9.081 13.615 20.889 1.00 89.44 94 GLN A O 1
ATOM 760 N N . THR A 1 95 ? -9.493 12.142 19.248 1.00 90.50 95 THR A N 1
ATOM 761 C CA . THR A 1 95 ? -10.777 11.663 19.797 1.00 90.50 95 THR A CA 1
ATOM 762 C C . THR A 1 95 ? -10.601 11.011 21.171 1.00 90.50 95 THR A C 1
ATOM 764 O O . THR A 1 95 ? -11.381 11.253 22.092 1.00 90.50 95 THR A O 1
ATOM 767 N N . LEU A 1 96 ? -9.557 10.191 21.333 1.00 91.12 96 LEU A N 1
ATOM 768 C CA . LEU A 1 96 ? -9.228 9.565 22.614 1.00 91.12 96 LEU A CA 1
ATOM 769 C C . LEU A 1 96 ? -8.791 10.601 23.655 1.00 91.12 96 LEU A C 1
ATOM 771 O O . LEU A 1 96 ? -9.163 10.478 24.818 1.00 91.12 96 LEU A O 1
ATOM 775 N N . SER A 1 97 ? -8.046 11.630 23.246 1.00 93.50 97 SER A N 1
ATOM 776 C CA . SER A 1 97 ? -7.628 12.726 24.122 1.00 93.50 97 SER A CA 1
ATOM 777 C C . SER A 1 97 ? -8.828 13.538 24.613 1.00 93.50 97 SER A C 1
ATOM 779 O O . SER A 1 97 ? -8.948 13.787 25.812 1.00 93.50 97 SER A O 1
ATOM 781 N N . ASP A 1 98 ? -9.771 13.862 23.724 1.00 90.06 98 ASP A N 1
ATOM 782 C CA . ASP A 1 98 ? -11.015 14.544 24.090 1.00 90.06 98 ASP A CA 1
ATOM 783 C C . ASP A 1 98 ? -11.849 13.688 25.061 1.00 90.06 98 ASP A C 1
ATOM 785 O O . ASP A 1 98 ? -12.295 14.191 26.092 1.00 90.06 98 ASP A O 1
ATOM 789 N N . SER A 1 99 ? -11.971 12.376 24.808 1.00 90.88 99 SER A N 1
ATOM 790 C CA . SER A 1 99 ? -12.663 11.449 25.716 1.00 90.88 99 SER A CA 1
ATOM 791 C C . SER A 1 99 ? -11.983 11.342 27.082 1.00 90.88 99 SER A C 1
ATOM 793 O O . SER A 1 99 ? -12.676 11.250 28.097 1.00 90.88 99 SER A O 1
ATOM 795 N N . LEU A 1 100 ? -10.650 11.305 27.125 1.00 93.31 100 LEU A N 1
ATOM 796 C CA . LEU A 1 100 ? -9.890 11.231 28.372 1.00 93.31 100 LEU A CA 1
ATOM 797 C C . LEU A 1 100 ? -10.116 12.490 29.213 1.00 93.31 100 LEU A C 1
ATOM 799 O O . LEU A 1 100 ? -10.486 12.382 30.378 1.00 93.31 100 LEU A O 1
ATOM 803 N N . ASN A 1 101 ? -10.010 13.670 28.597 1.00 92.00 101 ASN A N 1
ATOM 804 C CA . ASN A 1 101 ? -10.249 14.950 29.264 1.00 92.00 101 ASN A CA 1
ATOM 805 C C . ASN A 1 101 ? -11.662 15.032 29.866 1.00 92.00 101 ASN A C 1
ATOM 807 O O . ASN A 1 101 ? -11.846 15.526 30.980 1.00 92.00 101 ASN A O 1
ATOM 811 N N . THR A 1 102 ? -12.671 14.521 29.156 1.00 89.75 102 THR A N 1
ATOM 812 C CA . THR A 1 102 ? -14.048 14.467 29.662 1.00 89.75 102 THR A CA 1
ATOM 813 C C . THR A 1 102 ? -14.173 13.515 30.852 1.00 89.75 102 THR A C 1
ATOM 815 O O . THR A 1 102 ? -14.835 13.850 31.837 1.00 89.75 102 THR A O 1
ATOM 818 N N . LYS A 1 103 ? -13.504 12.355 30.813 1.00 90.44 103 LYS A N 1
ATOM 819 C CA . LYS A 1 103 ? -13.470 11.411 31.942 1.00 90.44 103 LYS A CA 1
ATOM 820 C C . LYS A 1 103 ? -12.754 12.001 33.156 1.00 90.44 103 LYS A C 1
ATOM 822 O O . LYS A 1 103 ? -13.267 11.865 34.263 1.00 90.44 103 LYS A O 1
ATOM 827 N N . ASP A 1 104 ? -11.660 12.730 32.964 1.00 92.75 104 ASP A N 1
ATOM 828 C CA . ASP A 1 104 ? -10.973 13.443 34.046 1.00 92.75 104 ASP A CA 1
ATOM 829 C C . ASP A 1 104 ? -11.876 14.507 34.690 1.00 92.75 104 ASP A C 1
ATOM 831 O O . ASP A 1 104 ? -11.923 14.619 35.916 1.00 92.75 104 ASP A O 1
ATOM 835 N N . CYS A 1 105 ? -12.677 15.225 33.896 1.00 89.50 105 CYS A N 1
ATOM 836 C CA . CYS A 1 105 ? -13.686 16.154 34.418 1.00 89.50 105 CYS A CA 1
ATOM 837 C C . CYS A 1 105 ? -14.814 15.449 35.196 1.00 89.50 105 CYS A C 1
ATOM 839 O O . CYS A 1 105 ? -15.313 15.975 36.189 1.00 89.50 105 CYS A O 1
ATOM 841 N N . GLU A 1 106 ? -15.252 14.264 34.764 1.00 88.69 106 GLU A N 1
ATOM 842 C CA . GLU A 1 106 ? -16.232 13.466 35.516 1.00 88.69 106 GLU A CA 1
ATOM 843 C C . GLU A 1 106 ? -15.650 12.975 36.847 1.00 88.69 106 GLU A C 1
ATOM 845 O O . GLU A 1 106 ? -16.333 12.989 37.871 1.00 88.69 106 GLU A O 1
ATOM 850 N N . ILE A 1 107 ? -14.375 12.586 36.852 1.00 91.31 107 ILE A N 1
ATOM 851 C CA . ILE A 1 107 ? -13.661 12.168 38.057 1.00 91.31 107 ILE A CA 1
ATOM 852 C C . ILE A 1 107 ? -13.547 13.335 39.046 1.00 91.31 107 ILE A C 1
ATOM 854 O O . ILE A 1 107 ? -13.815 13.143 40.233 1.00 91.31 107 ILE A O 1
ATOM 858 N N . THR A 1 108 ? -13.180 14.543 38.607 1.00 90.62 108 THR A N 1
ATOM 859 C CA . THR A 1 108 ? -13.093 15.712 39.504 1.00 90.62 108 THR A CA 1
ATOM 860 C C . THR A 1 108 ? -14.451 16.080 40.105 1.00 90.62 108 THR A C 1
ATOM 862 O O . THR A 1 108 ? -14.533 16.354 41.304 1.00 90.62 108 THR A O 1
ATOM 865 N N . ASP A 1 109 ? -15.529 15.982 39.327 1.00 86.56 109 ASP A N 1
ATOM 866 C CA . ASP A 1 109 ? -16.899 16.172 39.814 1.00 86.56 109 ASP A CA 1
ATOM 867 C C . ASP A 1 109 ? -17.317 15.140 40.862 1.00 86.56 109 ASP A C 1
ATOM 869 O O . ASP A 1 109 ? -17.933 15.495 41.868 1.00 86.56 109 ASP A O 1
ATOM 873 N N . LEU A 1 110 ? -16.996 13.862 40.641 1.00 89.81 110 LEU A N 1
ATOM 874 C CA . LEU A 1 110 ? -17.294 12.800 41.602 1.00 89.81 110 LEU A CA 1
ATOM 875 C C . LEU A 1 110 ? -16.533 13.013 42.913 1.00 89.81 110 LEU A C 1
ATOM 877 O O . LEU A 1 110 ? -17.107 12.838 43.987 1.00 89.81 110 LEU A O 1
ATOM 881 N N . HIS A 1 111 ? -15.274 13.450 42.849 1.00 91.75 111 HIS A N 1
ATOM 882 C CA . HIS A 1 111 ? -14.523 13.826 44.046 1.00 91.75 111 HIS A CA 1
ATOM 883 C C . HIS A 1 111 ? -15.181 14.994 44.788 1.00 91.75 111 HIS A C 1
ATOM 885 O O . HIS A 1 111 ? -15.341 14.928 46.009 1.00 91.75 111 HIS A O 1
ATOM 891 N N . GLN A 1 112 ? -15.615 16.035 44.071 1.00 90.50 112 GLN A N 1
ATOM 892 C CA . GLN A 1 112 ? -16.332 17.155 44.678 1.00 90.50 112 GLN A CA 1
ATOM 893 C C . GLN A 1 112 ? -17.644 16.695 45.337 1.00 90.50 112 GLN A C 1
ATOM 895 O O . GLN A 1 112 ? -17.937 17.095 46.464 1.00 90.50 112 GLN A O 1
ATOM 900 N N . LEU A 1 113 ? -18.395 15.805 44.681 1.00 87.12 113 LEU A N 1
ATOM 901 C CA . LEU A 1 113 ? -19.632 15.235 45.213 1.00 87.12 113 LEU A CA 1
ATOM 902 C C . LEU A 1 113 ? -19.394 14.475 46.521 1.00 87.12 113 LEU A C 1
ATOM 904 O O . LEU A 1 113 ? -20.145 14.644 47.480 1.00 87.12 113 LEU A O 1
ATOM 908 N N . ILE A 1 114 ? -18.357 13.637 46.561 1.00 88.94 114 ILE A N 1
ATOM 909 C CA . ILE A 1 114 ? -17.996 12.875 47.758 1.00 88.94 114 ILE A CA 1
ATOM 910 C C . ILE A 1 114 ? -17.718 13.834 48.921 1.00 88.94 114 ILE A C 1
ATOM 912 O O . ILE A 1 114 ? -18.186 13.602 50.035 1.00 88.94 114 ILE A O 1
ATOM 916 N N . GLU A 1 115 ? -17.013 14.938 48.676 1.00 90.38 115 GLU A N 1
ATOM 917 C CA . GLU A 1 115 ? -16.751 15.952 49.701 1.00 90.38 115 GLU A CA 1
ATOM 918 C C . GLU A 1 115 ? -18.018 16.706 50.141 1.00 90.38 115 GLU A C 1
ATOM 920 O O . GLU A 1 115 ? -18.209 16.959 51.333 1.00 90.38 115 GLU A O 1
ATOM 925 N N . GLU A 1 116 ? -18.924 17.030 49.218 1.00 85.62 116 GLU A N 1
ATOM 926 C CA . GLU A 1 116 ? -20.219 17.648 49.536 1.00 85.62 116 GLU A CA 1
ATOM 927 C C . GLU A 1 116 ? -21.115 16.712 50.367 1.00 85.62 116 GLU A C 1
ATOM 929 O O . GLU A 1 116 ? -21.689 17.134 51.374 1.00 85.62 116 GLU A O 1
ATOM 934 N N . GLN A 1 117 ? -21.177 15.426 50.014 1.00 84.19 117 GLN A N 1
ATOM 935 C CA . GLN A 1 117 ? -21.918 14.411 50.769 1.00 84.19 117 GLN A CA 1
ATOM 936 C C . GLN A 1 117 ? -21.316 14.168 52.155 1.00 84.19 117 GLN A C 1
ATOM 938 O O . GLN A 1 117 ? -22.056 14.078 53.136 1.00 84.19 117 GLN A O 1
ATOM 943 N N . LYS A 1 118 ? -19.981 14.130 52.272 1.00 89.62 118 LYS A N 1
ATOM 944 C CA . LYS A 1 118 ? -19.302 14.066 53.575 1.00 89.62 118 LYS A CA 1
ATOM 945 C C . LYS A 1 118 ? -19.698 15.248 54.455 1.00 89.62 118 LYS A C 1
ATOM 947 O O . LYS A 1 118 ? -20.028 15.034 55.620 1.00 89.62 118 LYS A O 1
ATOM 952 N N . LYS A 1 119 ? -19.712 16.479 53.928 1.00 89.62 119 LYS A N 1
ATOM 953 C CA . LYS A 1 119 ? -20.135 17.675 54.684 1.00 89.62 119 LYS A CA 1
ATOM 954 C C . LYS A 1 119 ? -21.593 17.582 55.143 1.00 89.62 119 LYS A C 1
ATOM 956 O O . LYS A 1 119 ? -21.882 17.900 56.296 1.00 89.62 119 LYS A O 1
ATOM 961 N N . LEU A 1 120 ? -22.492 17.102 54.281 1.00 85.25 120 LEU A N 1
ATOM 962 C CA . LEU A 1 120 ? -23.907 16.908 54.618 1.00 85.25 120 LEU A CA 1
ATOM 963 C C . LEU A 1 120 ? -24.093 15.866 55.732 1.00 85.25 120 LEU A C 1
ATOM 965 O O . LEU A 1 120 ? -24.808 16.123 56.698 1.00 85.25 120 LEU A O 1
ATOM 969 N N . LEU A 1 121 ? -23.389 14.733 55.653 1.00 85.44 121 LEU A N 1
ATOM 970 C CA . LEU A 1 121 ? -23.390 13.705 56.700 1.00 85.44 121 LEU A CA 1
ATOM 971 C C . LEU A 1 121 ? -22.885 14.245 58.042 1.00 85.44 121 LEU A C 1
ATOM 973 O O . LEU A 1 121 ? -23.490 13.968 59.078 1.00 85.44 121 LEU A O 1
ATOM 977 N N . HIS A 1 122 ? -21.820 15.052 58.043 1.00 86.81 122 HIS A N 1
ATOM 978 C CA . HIS A 1 122 ? -21.336 15.699 59.267 1.00 86.81 122 HIS A CA 1
ATOM 979 C C . HIS A 1 122 ? -22.393 16.640 59.865 1.00 86.81 122 HIS A C 1
ATOM 981 O O . HIS A 1 122 ? -22.603 16.620 61.077 1.00 86.81 122 HIS A O 1
ATOM 987 N N . SER A 1 123 ? -23.095 17.416 59.031 1.00 86.38 123 SER A N 1
ATOM 988 C CA . SER A 1 123 ? -24.173 18.308 59.480 1.00 86.38 123 SER A CA 1
ATOM 989 C C . SER A 1 123 ? -25.358 17.538 60.075 1.00 86.38 123 SER A C 1
ATOM 991 O O . SER A 1 123 ? -25.817 17.883 61.164 1.00 86.38 123 SER A O 1
ATOM 993 N N . LEU A 1 124 ? -25.793 16.448 59.434 1.00 81.69 124 LEU A N 1
ATOM 994 C CA . LEU A 1 124 ? -26.850 15.573 59.955 1.00 81.69 124 LEU A CA 1
ATOM 995 C C . LEU A 1 124 ? -26.450 14.914 61.276 1.00 81.69 124 LEU A C 1
ATOM 997 O O . LEU A 1 124 ? -27.241 14.869 62.214 1.00 81.69 124 LEU A O 1
ATOM 1001 N N . THR A 1 125 ? -25.204 14.451 61.376 1.00 85.62 125 THR A N 1
ATOM 1002 C CA . THR A 1 125 ? -24.675 13.861 62.613 1.00 85.62 125 THR A CA 1
ATOM 1003 C C . THR A 1 125 ? -24.683 14.894 63.746 1.00 85.62 125 THR A C 1
ATOM 1005 O O . THR A 1 125 ? -25.101 14.588 64.860 1.00 85.62 125 THR A O 1
ATOM 1008 N N . GLN A 1 126 ? -24.299 16.146 63.466 1.00 85.94 126 GLN A N 1
ATOM 1009 C CA . GLN A 1 126 ? -24.359 17.243 64.439 1.00 85.94 126 GLN A CA 1
ATOM 1010 C C . GLN A 1 126 ? -25.792 17.600 64.854 1.00 85.94 126 GLN A C 1
ATOM 1012 O O . GLN A 1 126 ? -26.040 17.793 66.045 1.00 85.94 126 GLN A O 1
ATOM 1017 N N . GLN A 1 127 ? -26.733 17.668 63.908 1.00 81.25 127 GLN A N 1
ATOM 1018 C CA . GLN A 1 127 ? -28.141 17.946 64.202 1.00 81.25 127 GLN A CA 1
ATOM 1019 C C . GLN A 1 127 ? -28.775 16.829 65.032 1.00 81.25 127 GLN A C 1
ATOM 1021 O O . GLN A 1 127 ? -29.420 17.121 66.035 1.00 81.25 127 GLN A O 1
ATOM 1026 N N . ASN A 1 128 ? -28.539 15.563 64.680 1.00 79.88 128 ASN A N 1
ATOM 1027 C CA . ASN A 1 128 ? -29.056 14.416 65.427 1.00 79.88 128 ASN A CA 1
ATOM 1028 C C . ASN A 1 128 ? -28.525 14.390 66.873 1.00 79.88 128 ASN A C 1
ATOM 1030 O O . ASN A 1 128 ? -29.291 14.216 67.820 1.00 79.88 128 ASN A O 1
ATOM 1034 N N . ASN A 1 129 ? -27.233 14.685 67.060 1.00 82.06 129 ASN A N 1
ATOM 1035 C CA . ASN A 1 129 ? -26.644 14.844 68.392 1.00 82.06 129 ASN A CA 1
ATOM 1036 C C . ASN A 1 129 ? -27.312 15.987 69.186 1.00 82.06 129 ASN A C 1
ATOM 1038 O O . ASN A 1 129 ? -27.571 15.837 70.379 1.00 82.06 129 ASN A O 1
ATOM 1042 N N . HIS A 1 130 ? -27.628 17.116 68.538 1.00 80.12 130 HIS A N 1
ATOM 1043 C CA . HIS A 1 130 ? -28.354 18.234 69.160 1.00 80.12 130 HIS A CA 1
ATOM 1044 C C . HIS A 1 130 ? -29.783 17.848 69.570 1.00 80.12 130 HIS A C 1
ATOM 1046 O O . HIS A 1 130 ? -30.203 18.170 70.681 1.00 80.12 130 HIS A O 1
ATOM 1052 N N . TYR A 1 131 ? -30.506 17.122 68.712 1.00 74.06 131 TYR A N 1
ATOM 1053 C CA . TYR A 1 131 ? -31.841 16.604 69.017 1.00 74.06 131 TYR A CA 1
ATOM 1054 C C . TYR A 1 131 ? -31.819 15.636 70.206 1.00 74.06 131 TYR A C 1
ATOM 1056 O O . TYR A 1 131 ? -32.638 15.778 71.113 1.00 74.06 131 TYR A O 1
ATOM 1064 N N . GLN A 1 132 ? -30.854 14.710 70.264 1.00 75.94 132 GLN A N 1
ATOM 1065 C CA . GLN A 1 132 ? -30.680 13.807 71.411 1.00 75.94 132 GLN A CA 1
ATOM 1066 C C . GLN A 1 132 ? -30.391 14.561 72.717 1.00 75.94 132 GLN A C 1
ATOM 1068 O O . GLN A 1 132 ? -30.980 14.247 73.752 1.00 75.94 132 GLN A O 1
ATOM 1073 N N . LEU A 1 133 ? -29.530 15.583 72.678 1.00 77.69 133 LEU A N 1
ATOM 1074 C CA . LEU A 1 133 ? -29.230 16.436 73.836 1.00 77.69 133 LEU A CA 1
ATOM 1075 C C . LEU A 1 133 ? -30.456 17.241 74.304 1.00 77.69 133 LEU A C 1
ATOM 1077 O O . LEU A 1 133 ? -30.698 17.351 75.507 1.00 77.69 133 LEU A O 1
ATOM 1081 N N . GLN A 1 134 ? -31.256 17.768 73.374 1.00 71.81 134 GLN A N 1
ATOM 1082 C CA . GLN A 1 134 ? -32.487 18.502 73.684 1.00 71.81 134 GLN A CA 1
ATOM 1083 C C . GLN A 1 134 ? -33.564 17.590 74.297 1.00 71.81 134 GLN A C 1
ATOM 1085 O O . GLN A 1 134 ? -34.280 18.008 75.208 1.00 71.81 134 GLN A O 1
ATOM 1090 N N . GLN A 1 135 ? -33.646 16.334 73.849 1.00 66.56 135 GLN A N 1
ATOM 1091 C CA . GLN A 1 135 ? -34.551 15.323 74.403 1.00 66.56 135 GLN A CA 1
ATOM 1092 C C . GLN A 1 135 ? -34.151 14.919 75.832 1.00 66.56 135 GLN A C 1
ATOM 1094 O O . GLN A 1 135 ? -35.015 14.762 76.689 1.00 66.56 135 GLN A O 1
ATOM 1099 N N . GLN A 1 136 ? -32.847 14.839 76.126 1.00 66.31 136 GLN A N 1
ATOM 1100 C CA . GLN A 1 136 ? -32.338 14.575 77.480 1.00 66.31 136 GLN A CA 1
ATOM 1101 C C . GLN A 1 136 ? -32.600 15.724 78.474 1.00 66.31 136 GLN A C 1
ATOM 1103 O O . GLN A 1 136 ? -32.650 15.482 79.679 1.00 66.31 136 GLN A O 1
ATOM 1108 N N . GLN A 1 137 ? -32.791 16.964 78.004 1.00 60.06 137 GLN A N 1
ATOM 1109 C CA . GLN A 1 137 ? -33.111 18.122 78.857 1.00 60.06 137 GLN A CA 1
ATOM 1110 C C . GLN A 1 137 ? -34.620 18.301 79.134 1.00 60.06 137 GLN A C 1
ATOM 1112 O O . GLN A 1 137 ? -34.979 19.025 80.063 1.00 60.06 137 GLN A O 1
ATOM 1117 N N . GLN A 1 138 ? -35.517 17.622 78.405 1.00 56.97 138 GLN A N 1
ATOM 1118 C CA . GLN A 1 138 ? -36.959 17.595 78.698 1.00 56.97 138 GLN A CA 1
ATOM 1119 C C . GLN A 1 138 ? -37.317 16.390 79.588 1.00 56.97 138 GLN A C 1
ATOM 1121 O O . GLN A 1 138 ? -37.730 15.340 79.114 1.00 56.97 138 GLN A O 1
ATOM 1126 N N . VAL A 1 139 ? -37.184 16.546 80.909 1.00 45.53 139 VAL A N 1
ATOM 1127 C CA . VAL A 1 139 ? -37.505 15.504 81.917 1.00 45.53 139 VAL A CA 1
ATOM 1128 C C . VAL A 1 139 ? -38.979 15.551 82.383 1.00 45.53 139 VAL A C 1
ATOM 1130 O O . VAL A 1 139 ? -39.373 14.838 83.300 1.00 45.53 139 VAL A O 1
ATOM 1133 N N . SER A 1 140 ? -39.848 16.352 81.757 1.00 45.75 140 SER A N 1
ATOM 1134 C CA . SER A 1 140 ? -41.273 16.400 82.127 1.00 45.75 140 SER A CA 1
ATOM 1135 C C . SER A 1 140 ? -42.118 15.601 81.134 1.00 45.75 140 SER A C 1
ATOM 1137 O O . SER A 1 140 ? -42.185 15.950 79.958 1.00 45.75 140 SER A O 1
ATOM 1139 N N . GLY A 1 141 ? -42.731 14.512 81.608 1.00 49.91 141 GLY A N 1
ATOM 1140 C CA . GLY A 1 141 ? -43.451 13.506 80.819 1.00 49.91 141 GLY A CA 1
ATOM 1141 C C . GLY A 1 141 ? -44.734 13.997 80.143 1.00 49.91 141 GLY A C 1
ATOM 1142 O O . GLY A 1 141 ? -45.832 13.616 80.542 1.00 49.91 141 GLY A O 1
ATOM 1143 N N . VAL A 1 142 ? -44.597 14.797 79.087 1.00 50.75 142 VAL A N 1
ATOM 1144 C CA . VAL A 1 142 ? -45.668 15.089 78.128 1.00 50.75 142 VAL A CA 1
ATOM 1145 C C . VAL A 1 142 ? -45.362 14.325 76.840 1.00 50.75 142 VAL A C 1
ATOM 1147 O O . VAL A 1 142 ? -44.255 14.407 76.314 1.00 50.75 142 VAL A O 1
ATOM 1150 N N . ALA A 1 143 ? -46.331 13.535 76.368 1.00 55.00 143 ALA A N 1
ATOM 1151 C CA . ALA A 1 143 ? -46.228 12.753 75.137 1.00 55.00 143 ALA A CA 1
ATOM 1152 C C . ALA A 1 143 ? -45.837 13.646 73.940 1.00 55.00 143 ALA A C 1
ATOM 1154 O O . ALA A 1 143 ? -46.267 14.804 73.901 1.00 55.00 143 ALA A O 1
ATOM 1155 N N . PRO A 1 144 ? -45.055 13.135 72.966 1.00 55.59 144 PRO A N 1
ATOM 1156 C CA . PRO A 1 144 ? -44.618 13.925 71.821 1.00 55.59 144 PRO A CA 1
ATOM 1157 C C . PRO A 1 144 ? -45.851 14.469 71.095 1.00 55.59 144 PRO A C 1
ATOM 1159 O O . PRO A 1 144 ? -46.695 13.718 70.610 1.00 55.59 144 PRO A O 1
ATOM 1162 N N . SER A 1 145 ? -45.997 15.793 71.090 1.00 63.75 145 SER A N 1
ATOM 1163 C CA . SER A 1 145 ? -47.125 16.473 70.453 1.00 63.75 145 SER A CA 1
ATOM 1164 C C . SER A 1 145 ? -47.121 16.212 68.945 1.00 63.75 145 SER A C 1
ATOM 1166 O O . SER A 1 145 ? -46.046 16.182 68.354 1.00 63.75 145 SER A O 1
ATOM 1168 N N . HIS A 1 146 ? -48.293 16.112 68.308 1.00 66.75 146 HIS A N 1
ATOM 1169 C CA . HIS A 1 146 ? -48.447 15.950 66.848 1.00 66.75 146 HIS A CA 1
ATOM 1170 C C . HIS A 1 146 ? -47.576 16.919 66.018 1.00 66.75 146 HIS A C 1
ATOM 1172 O O . HIS A 1 146 ? -46.982 16.514 65.026 1.00 66.75 146 HIS A O 1
ATOM 1178 N N . LEU A 1 147 ? -47.373 18.147 66.511 1.00 71.25 147 LEU A N 1
ATOM 1179 C CA . LEU A 1 147 ? -46.474 19.152 65.927 1.00 71.25 147 LEU A CA 1
ATOM 1180 C C . LEU A 1 147 ? -45.014 18.683 65.766 1.00 71.25 147 LEU A C 1
ATOM 1182 O O . LEU A 1 147 ? -44.300 19.183 64.906 1.00 71.25 147 LEU A O 1
ATOM 1186 N N . GLN A 1 148 ? -44.542 17.748 66.592 1.00 72.38 148 GLN A N 1
ATOM 1187 C CA . GLN A 1 148 ? -43.175 17.226 66.535 1.00 72.38 148 GLN A CA 1
ATOM 1188 C C . GLN A 1 148 ? -43.005 16.151 65.455 1.00 72.38 148 GLN A C 1
ATOM 1190 O O . GLN A 1 148 ? -41.928 16.059 64.871 1.00 72.38 148 GLN A O 1
ATOM 1195 N N . ALA A 1 149 ? -44.060 15.385 65.160 1.00 75.56 149 ALA A N 1
ATOM 1196 C CA . ALA A 1 149 ? -44.087 14.483 64.010 1.00 75.56 149 ALA A CA 1
ATOM 1197 C C . ALA A 1 149 ? -44.124 15.290 62.701 1.00 75.56 149 ALA A C 1
ATOM 1199 O O . ALA A 1 149 ? -43.283 15.069 61.835 1.00 75.56 149 ALA A O 1
ATOM 1200 N N . ASP A 1 150 ? -44.976 16.321 62.630 1.00 80.69 150 ASP A N 1
ATOM 1201 C CA . ASP A 1 150 ? -45.077 17.206 61.460 1.00 80.69 150 ASP A CA 1
ATOM 1202 C C . ASP A 1 150 ? -43.740 17.906 61.133 1.00 80.69 150 ASP A C 1
ATOM 1204 O O . ASP A 1 150 ? -43.378 18.073 59.968 1.00 80.69 150 ASP A O 1
ATOM 1208 N N . VAL A 1 151 ? -42.961 18.300 62.151 1.00 79.69 151 VAL A N 1
ATOM 1209 C CA . VAL A 1 151 ? -41.628 18.907 61.962 1.00 79.69 151 VAL A CA 1
ATOM 1210 C C . VAL A 1 151 ? -40.609 17.904 61.407 1.00 79.69 151 VAL A C 1
ATOM 1212 O O . VAL A 1 151 ? -39.793 18.285 60.566 1.00 79.69 151 VAL A O 1
ATOM 1215 N N . LEU A 1 152 ? -40.653 16.640 61.839 1.00 80.56 152 LEU A N 1
ATOM 1216 C CA . LEU A 1 152 ? -39.778 15.584 61.315 1.00 80.56 152 LEU A CA 1
ATOM 1217 C C . LEU A 1 152 ? -40.149 15.212 59.874 1.00 80.56 152 LEU A C 1
ATOM 1219 O O . LEU A 1 152 ? -39.257 15.062 59.040 1.00 80.56 152 LEU A O 1
ATOM 1223 N N . ASP A 1 153 ? -41.442 15.149 59.556 1.00 83.06 153 ASP A N 1
ATOM 1224 C CA . ASP A 1 153 ? -41.931 14.881 58.199 1.00 83.06 153 ASP A CA 1
ATOM 1225 C C . ASP A 1 153 ? -41.569 16.018 57.229 1.00 83.06 153 ASP A C 1
ATOM 1227 O O . ASP A 1 153 ? -41.122 15.774 56.101 1.00 83.06 153 ASP A O 1
ATOM 1231 N N . LEU A 1 154 ? -41.668 17.277 57.674 1.00 87.31 154 LEU A N 1
ATOM 1232 C CA . LEU A 1 154 ? -41.204 18.441 56.911 1.00 87.31 154 LEU A CA 1
ATOM 1233 C C . LEU A 1 154 ? -39.678 18.445 56.731 1.00 87.31 154 LEU A C 1
ATOM 1235 O O . LEU A 1 154 ? -39.197 18.803 55.655 1.00 87.31 154 LEU A O 1
ATOM 1239 N N . GLN A 1 155 ? -38.907 18.017 57.735 1.00 83.00 155 GLN A N 1
ATOM 1240 C CA . GLN A 1 155 ? -37.454 17.847 57.613 1.00 83.00 155 GLN A CA 1
ATOM 1241 C C . GLN A 1 155 ? -37.077 16.722 56.641 1.00 83.00 155 GLN A C 1
ATOM 1243 O O . GLN A 1 155 ? -36.183 16.913 55.815 1.00 83.00 155 GLN A O 1
ATOM 1248 N N . GLY A 1 156 ? -37.776 15.585 56.682 1.00 84.50 156 GLY A N 1
ATOM 1249 C CA . GLY A 1 156 ? -37.599 14.485 55.729 1.00 84.50 156 GLY A CA 1
ATOM 1250 C C . GLY A 1 156 ? -37.952 14.894 54.297 1.00 84.50 156 GLY A C 1
ATOM 1251 O O . GLY A 1 156 ? -37.227 14.567 53.353 1.00 84.50 156 GLY A O 1
ATOM 1252 N N . SER A 1 157 ? -39.010 15.691 54.136 1.00 89.88 157 SER A N 1
ATOM 1253 C CA . SER A 1 157 ? -39.417 16.259 52.845 1.00 89.88 157 SER A CA 1
ATOM 1254 C C . SER A 1 157 ? -38.400 17.278 52.318 1.00 89.88 157 SER A C 1
ATOM 1256 O O . SER A 1 157 ? -38.032 17.229 51.146 1.00 89.88 157 SER A O 1
ATOM 1258 N N . LEU A 1 158 ? -37.878 18.162 53.180 1.00 86.94 158 LEU A N 1
ATOM 1259 C CA . LEU A 1 158 ? -36.820 19.117 52.829 1.00 86.94 158 LEU A CA 1
ATOM 1260 C C . LEU A 1 158 ? -35.532 18.402 52.396 1.00 86.94 158 LEU A C 1
ATOM 1262 O O . LEU A 1 158 ? -34.903 18.806 51.419 1.00 86.94 158 LEU A O 1
ATOM 1266 N N . PHE A 1 159 ? -35.153 17.332 53.096 1.00 82.50 159 PHE A N 1
ATOM 1267 C CA . PHE A 1 159 ? -33.983 16.523 52.758 1.00 82.50 159 PHE A CA 1
ATOM 1268 C C . PHE A 1 159 ? -34.153 15.792 51.421 1.00 82.50 159 PHE A C 1
ATOM 1270 O O . PHE A 1 159 ? -33.249 15.805 50.584 1.00 82.50 159 PHE A O 1
ATOM 1277 N N . SER A 1 160 ? -35.332 15.214 51.184 1.00 87.88 160 SER A N 1
ATOM 1278 C CA . SER A 1 160 ? -35.659 14.555 49.915 1.00 87.88 160 SER A CA 1
ATOM 1279 C C . SER A 1 160 ? -35.596 15.549 48.751 1.00 87.88 160 SER A C 1
ATOM 1281 O O . SER A 1 160 ? -34.911 15.295 47.762 1.00 87.88 160 SER A O 1
ATOM 1283 N N . ALA A 1 161 ? -36.179 16.741 48.919 1.00 89.19 161 ALA A N 1
ATOM 1284 C CA . ALA A 1 161 ? -36.100 17.816 47.932 1.00 89.19 161 ALA A CA 1
ATOM 1285 C C . ALA A 1 161 ? -34.655 18.304 47.691 1.00 89.19 161 ALA A C 1
ATOM 1287 O O . ALA A 1 161 ? -34.284 18.618 46.560 1.00 89.19 161 ALA A O 1
ATOM 1288 N N . GLN A 1 162 ? -33.805 18.344 48.725 1.00 86.69 162 GLN A N 1
ATOM 1289 C CA . GLN A 1 162 ? -32.381 18.679 48.579 1.00 86.69 162 GLN A CA 1
ATOM 1290 C C . GLN A 1 162 ? -31.602 17.615 47.792 1.00 86.69 162 GLN A C 1
ATOM 1292 O O . GLN A 1 162 ? -30.763 17.966 46.956 1.00 86.69 162 GLN A O 1
ATOM 1297 N N . LEU A 1 163 ? -31.879 16.328 48.018 1.00 84.12 163 LEU A N 1
ATOM 1298 C CA . LEU A 1 163 ? -31.274 15.234 47.253 1.00 84.12 163 LEU A CA 1
ATOM 1299 C C . LEU A 1 163 ? -31.725 15.241 45.790 1.00 84.12 163 LEU A C 1
ATOM 1301 O O . LEU A 1 163 ? -30.893 15.054 44.898 1.00 84.12 163 LEU A O 1
ATOM 1305 N N . GLU A 1 164 ? -33.008 15.496 45.538 1.00 91.50 164 GLU A N 1
ATOM 1306 C CA . GLU A 1 164 ? -33.556 15.645 44.188 1.00 91.50 164 GLU A CA 1
ATOM 1307 C C . GLU A 1 164 ? -32.923 16.829 43.453 1.00 91.50 164 GLU A C 1
ATOM 1309 O O . GLU A 1 164 ? -32.468 16.670 42.319 1.00 91.50 164 GLU A O 1
ATOM 1314 N N . LEU A 1 165 ? -32.791 17.989 44.107 1.00 89.25 165 LEU A N 1
ATOM 1315 C CA . LEU A 1 165 ? -32.127 19.159 43.529 1.00 89.25 165 LEU A CA 1
ATOM 1316 C C . LEU A 1 165 ? -30.666 18.860 43.160 1.00 89.25 165 LEU A C 1
ATOM 1318 O O . LEU A 1 165 ? -30.229 19.212 42.064 1.00 89.25 165 LEU A O 1
ATOM 1322 N N . GLN A 1 166 ? -29.918 18.165 44.025 1.00 85.94 166 GLN A N 1
ATOM 1323 C CA . GLN A 1 166 ? -28.560 17.725 43.690 1.00 85.94 166 GLN A CA 1
ATOM 1324 C C . GLN A 1 166 ? -28.543 16.715 42.534 1.00 85.94 166 GLN A C 1
ATOM 1326 O O . GLN A 1 166 ? -27.654 16.768 41.685 1.00 85.94 166 GLN A O 1
ATOM 1331 N N . GLY A 1 167 ? -29.506 15.791 42.484 1.00 87.81 167 GLY A N 1
ATOM 1332 C CA . GLY A 1 167 ? -29.658 14.842 41.380 1.00 87.81 167 GLY A CA 1
ATOM 1333 C C . GLY A 1 167 ? -29.886 15.549 40.042 1.00 87.81 167 GLY A C 1
ATOM 1334 O O . GLY A 1 167 ? -29.210 15.242 39.059 1.00 87.81 167 GLY A O 1
ATOM 1335 N N . LEU A 1 168 ? -30.763 16.554 40.027 1.00 92.00 168 LEU A N 1
ATOM 1336 C CA . LEU A 1 168 ? -31.040 17.384 38.854 1.00 92.00 168 LEU A CA 1
ATOM 1337 C C . LEU A 1 168 ? -29.821 18.216 38.433 1.00 92.00 168 LEU A C 1
ATOM 1339 O O . LEU A 1 168 ? -29.500 18.264 37.248 1.00 92.00 168 LEU A O 1
ATOM 1343 N N . GLN A 1 169 ? -29.088 18.804 39.382 1.00 89.19 169 GLN A N 1
ATOM 1344 C CA . GLN A 1 169 ? -27.847 19.536 39.093 1.00 89.19 169 GLN A CA 1
ATOM 1345 C C . GLN A 1 169 ? -26.771 18.635 38.467 1.00 89.19 169 GLN A C 1
ATOM 1347 O O . GLN A 1 169 ? -26.075 19.052 37.542 1.00 89.19 169 GLN A O 1
ATOM 1352 N N . ARG A 1 170 ? -26.647 17.379 38.917 1.00 86.94 170 ARG A N 1
ATOM 1353 C CA . ARG A 1 170 ? -25.736 16.396 38.300 1.00 86.94 170 ARG A CA 1
ATOM 1354 C C . ARG A 1 170 ? -26.174 16.036 36.887 1.00 86.94 170 ARG A C 1
ATOM 1356 O O . ARG A 1 170 ? -25.351 16.043 35.975 1.00 86.94 170 ARG A O 1
ATOM 1363 N N . ALA A 1 171 ? -27.461 15.752 36.695 1.00 89.62 171 ALA A N 1
ATOM 1364 C CA . ALA A 1 171 ? -28.009 15.457 35.375 1.00 89.62 171 ALA A CA 1
ATOM 1365 C C . ALA A 1 171 ? -27.776 16.623 34.397 1.00 89.62 171 ALA A C 1
ATOM 1367 O O . ALA A 1 171 ? -27.387 16.392 33.254 1.00 89.62 171 ALA A O 1
ATOM 1368 N N . GLN A 1 172 ? -27.918 17.867 34.868 1.00 92.62 172 GLN A N 1
ATOM 1369 C CA . GLN A 1 172 ? -27.625 19.073 34.095 1.00 92.62 172 GLN A CA 1
ATOM 1370 C C . GLN A 1 172 ? -26.142 19.174 33.707 1.00 92.62 172 GLN A C 1
ATOM 1372 O O . GLN A 1 172 ? -25.847 19.370 32.530 1.00 92.62 172 GLN A O 1
ATOM 1377 N N . LYS A 1 173 ? -25.207 18.991 34.652 1.00 88.38 173 LYS A N 1
ATOM 1378 C CA . LYS A 1 173 ? -23.758 19.007 34.365 1.00 88.38 173 LYS A CA 1
ATOM 1379 C C . LYS A 1 173 ? -23.349 17.914 33.373 1.00 88.38 173 LYS A C 1
ATOM 1381 O O . LYS A 1 173 ? -22.589 18.172 32.445 1.00 88.38 173 LYS A O 1
ATOM 1386 N N . HIS A 1 174 ? -23.884 16.700 33.526 1.00 88.44 174 HIS A N 1
ATOM 1387 C CA . HIS A 1 174 ? -23.658 15.622 32.560 1.00 88.44 174 HIS A CA 1
ATOM 1388 C C . HIS A 1 174 ? -24.248 15.944 31.180 1.00 88.44 174 HIS A C 1
ATOM 1390 O O . HIS A 1 174 ? -23.638 15.606 30.169 1.00 88.44 174 HIS A O 1
ATOM 1396 N N . GLY A 1 175 ? -25.411 16.601 31.125 1.00 91.25 175 GLY A N 1
ATOM 1397 C CA . GLY A 1 175 ? -26.000 17.090 29.879 1.00 91.25 175 GLY A CA 1
ATOM 1398 C C . GLY A 1 175 ? -25.104 18.106 29.166 1.00 91.25 175 GLY A C 1
ATOM 1399 O O . GLY A 1 175 ? -24.825 17.932 27.985 1.00 91.25 175 GLY A O 1
ATOM 1400 N N . GLN A 1 176 ? -24.588 19.099 29.897 1.00 91.56 176 GLN A N 1
ATOM 1401 C CA . GLN A 1 176 ? -23.687 20.131 29.363 1.00 91.56 176 GLN A CA 1
ATOM 1402 C C . GLN A 1 176 ? -22.395 19.536 28.790 1.00 91.56 176 GLN A C 1
ATOM 1404 O O . GLN A 1 176 ? -22.015 19.863 27.672 1.00 91.56 176 GLN A O 1
ATOM 1409 N N . ARG A 1 177 ? -21.769 18.583 29.490 1.00 88.19 177 ARG A N 1
ATOM 1410 C CA . ARG A 1 177 ? -20.572 17.887 28.978 1.00 88.19 177 ARG A CA 1
ATOM 1411 C C . ARG A 1 177 ? -20.827 17.143 27.676 1.00 88.19 177 ARG A C 1
ATOM 1413 O O . ARG A 1 177 ? -20.027 17.223 26.752 1.00 88.19 177 ARG A O 1
ATOM 1420 N N . ARG A 1 178 ? -21.958 16.437 27.587 1.00 89.44 178 ARG A N 1
ATOM 1421 C CA . ARG A 1 178 ? -22.344 15.736 26.354 1.00 89.44 178 ARG A CA 1
ATOM 1422 C C . ARG A 1 178 ? -22.552 16.711 25.200 1.00 89.44 178 ARG A C 1
ATOM 1424 O O . ARG A 1 178 ? -22.202 16.392 24.070 1.00 89.44 178 ARG A O 1
ATOM 1431 N N . GLU A 1 179 ? -23.113 17.883 25.473 1.00 94.31 179 GLU A N 1
ATOM 1432 C CA . GLU A 1 179 ? -23.273 18.936 24.472 1.00 94.31 179 GLU A CA 1
ATOM 1433 C C . GLU A 1 179 ? -21.915 19.485 24.006 1.00 94.31 179 GLU A C 1
ATOM 1435 O O . GLU A 1 179 ? -21.689 19.615 22.805 1.00 94.31 179 GLU A O 1
ATOM 1440 N N . GLU A 1 180 ? -20.978 19.716 24.928 1.00 92.19 180 GLU A N 1
ATOM 1441 C CA . GLU A 1 180 ? -19.604 20.137 24.620 1.00 92.19 180 GLU A CA 1
ATOM 1442 C C . GLU A 1 180 ? -18.826 19.079 23.817 1.00 92.19 180 GLU A C 1
ATOM 1444 O O . GLU A 1 180 ? -18.115 19.417 22.868 1.00 92.19 180 GLU A O 1
ATOM 1449 N N . ASP A 1 181 ? -18.983 17.792 24.136 1.00 89.94 181 ASP A N 1
ATOM 1450 C CA . ASP A 1 181 ? -18.399 16.681 23.372 1.00 89.94 181 ASP A CA 1
ATOM 1451 C C . ASP A 1 181 ? -18.939 16.636 21.940 1.00 89.94 181 ASP A C 1
ATOM 1453 O O . ASP A 1 181 ? -18.172 16.535 20.979 1.00 89.94 181 ASP A O 1
ATOM 1457 N N . LEU A 1 182 ? -20.260 16.763 21.779 1.00 92.00 182 LEU A N 1
ATOM 1458 C CA . LEU A 1 182 ? -20.898 16.826 20.465 1.00 92.00 182 LEU A CA 1
ATOM 1459 C C . LEU A 1 182 ? -20.471 18.080 19.691 1.00 92.00 182 LEU A C 1
ATOM 1461 O O . LEU A 1 182 ? -20.288 18.016 18.475 1.00 92.00 182 LEU A O 1
ATOM 1465 N N . ALA A 1 183 ? -20.275 19.213 20.369 1.00 94.12 183 ALA A N 1
ATOM 1466 C CA . ALA A 1 183 ? -19.764 20.431 19.752 1.00 94.12 183 ALA A CA 1
ATOM 1467 C C . ALA A 1 183 ? -18.326 20.246 19.240 1.00 94.12 183 ALA A C 1
ATOM 1469 O O . ALA A 1 183 ? -18.042 20.610 18.098 1.00 94.12 183 ALA A O 1
ATOM 1470 N N . ARG A 1 184 ? -17.440 19.620 20.028 1.00 93.00 184 ARG A N 1
ATOM 1471 C CA . ARG A 1 184 ? -16.066 19.284 19.607 1.00 93.00 184 ARG A CA 1
ATOM 1472 C C . ARG A 1 184 ? -16.049 18.310 18.431 1.00 93.00 184 ARG A C 1
ATOM 1474 O O . ARG A 1 184 ? -15.377 18.569 17.436 1.00 93.00 184 ARG A O 1
ATOM 1481 N N . ALA A 1 185 ? -16.851 17.246 18.485 1.00 88.94 185 ALA A N 1
ATOM 1482 C CA . ALA A 1 185 ? -16.981 16.296 17.380 1.00 88.94 185 ALA A CA 1
ATOM 1483 C C . ALA A 1 185 ? -17.466 16.975 16.085 1.00 88.94 185 ALA A C 1
ATOM 1485 O O . ALA A 1 185 ? -16.915 16.733 15.011 1.00 88.94 185 ALA A O 1
ATOM 1486 N N . ASN A 1 186 ? -18.447 17.879 16.180 1.00 91.50 186 ASN A N 1
ATOM 1487 C CA . ASN A 1 186 ? -18.911 18.664 15.035 1.00 91.50 186 ASN A CA 1
ATOM 1488 C C . ASN A 1 186 ? -17.829 19.606 14.485 1.00 91.50 186 ASN A C 1
ATOM 1490 O O . ASN A 1 186 ? -17.696 19.720 13.268 1.00 91.50 186 ASN A O 1
ATOM 1494 N N . GLN A 1 187 ? -17.034 20.253 15.343 1.00 93.19 187 GLN A N 1
ATOM 1495 C CA . GLN A 1 187 ? -15.911 21.095 14.908 1.00 93.19 187 GLN A CA 1
ATOM 1496 C C . GLN A 1 187 ? -14.852 20.282 14.153 1.00 93.19 187 GLN A C 1
ATOM 1498 O O . GLN A 1 187 ? -14.389 20.720 13.098 1.00 93.19 187 GLN A O 1
ATOM 1503 N N . HIS A 1 188 ? -14.519 19.080 14.636 1.00 89.50 188 HIS A N 1
ATOM 1504 C CA . HIS A 1 188 ? -13.600 18.165 13.948 1.00 89.50 188 HIS A CA 1
ATOM 1505 C C . HIS A 1 188 ? -14.131 17.765 12.568 1.00 89.50 188 HIS A C 1
ATOM 1507 O O . HIS A 1 188 ? -13.419 17.897 11.573 1.00 89.50 188 HIS A O 1
ATOM 1513 N N . LEU A 1 189 ? -15.404 17.363 12.479 1.00 89.75 189 LEU A N 1
ATOM 1514 C CA . LEU A 1 189 ? -16.050 17.024 11.205 1.00 89.75 189 LEU A CA 1
ATOM 1515 C C . LEU A 1 189 ? -16.085 18.213 10.235 1.00 89.75 189 LEU A C 1
ATOM 1517 O O . LEU A 1 189 ? -15.870 18.046 9.034 1.00 89.75 189 LEU A O 1
ATOM 1521 N N . GLN A 1 190 ? -16.320 19.423 10.740 1.00 93.75 190 GLN A N 1
ATOM 1522 C CA . GLN A 1 190 ? -16.324 20.634 9.927 1.00 93.75 190 GLN A CA 1
ATOM 1523 C C . GLN A 1 190 ? -14.925 20.972 9.392 1.00 93.75 190 GLN A C 1
ATOM 1525 O O . GLN A 1 190 ? -14.791 21.338 8.222 1.00 93.75 190 GLN A O 1
ATOM 1530 N N . ALA A 1 191 ? -13.883 20.824 10.212 1.00 90.69 191 ALA A N 1
ATOM 1531 C CA . ALA A 1 191 ? -12.499 21.017 9.786 1.00 90.69 191 ALA A CA 1
ATOM 1532 C C . ALA A 1 191 ? -12.076 19.972 8.738 1.00 90.69 191 ALA A C 1
ATOM 1534 O O . ALA A 1 191 ? -11.410 20.308 7.757 1.00 90.69 191 ALA A O 1
ATOM 1535 N N . ASP A 1 192 ? -12.504 18.720 8.907 1.00 86.44 192 ASP A N 1
ATOM 1536 C CA . ASP A 1 192 ? -12.267 17.644 7.944 1.00 86.44 192 ASP A CA 1
ATOM 1537 C C . ASP A 1 192 ? -12.958 17.924 6.603 1.00 86.44 192 ASP A C 1
ATOM 1539 O O . ASP A 1 192 ? -12.324 17.809 5.551 1.00 86.44 192 ASP A O 1
ATOM 1543 N N . LEU A 1 193 ? -14.213 18.382 6.629 1.00 91.19 193 LEU A N 1
ATOM 1544 C CA . LEU A 1 193 ? -14.937 18.795 5.426 1.00 91.19 193 LEU A CA 1
ATOM 1545 C C . LEU A 1 193 ? -14.230 19.954 4.707 1.00 91.19 193 LEU A C 1
ATOM 1547 O O . LEU A 1 193 ? -14.092 19.930 3.486 1.00 91.19 193 LEU A O 1
ATOM 1551 N N . GLN A 1 194 ? -13.743 20.955 5.444 1.00 95.62 194 GLN A N 1
ATOM 1552 C CA . GLN A 1 194 ? -12.997 22.075 4.860 1.00 95.62 194 GLN A CA 1
ATOM 1553 C C . GLN A 1 194 ? -11.688 21.623 4.205 1.00 95.62 194 GLN A C 1
ATOM 1555 O O . GLN A 1 194 ? -11.398 22.047 3.086 1.00 95.62 194 GLN A O 1
ATOM 1560 N N . ARG A 1 195 ? -10.924 20.737 4.856 1.00 90.19 195 ARG A N 1
ATOM 1561 C CA . ARG A 1 195 ? -9.691 20.169 4.283 1.00 90.19 195 ARG A CA 1
ATOM 1562 C C . ARG A 1 195 ? -9.979 19.347 3.024 1.00 90.19 195 ARG A C 1
ATOM 1564 O O . ARG A 1 195 ? -9.271 19.492 2.030 1.00 90.19 195 ARG A O 1
ATOM 1571 N N . ALA A 1 196 ? -11.048 18.549 3.023 1.00 85.88 196 ALA A N 1
ATOM 1572 C CA . ALA A 1 196 ? -11.472 17.796 1.843 1.00 85.88 196 ALA A CA 1
ATOM 1573 C C . ALA A 1 196 ? -11.859 18.720 0.672 1.00 85.88 196 ALA A C 1
ATOM 1575 O O . ALA A 1 196 ? -11.454 18.480 -0.465 1.00 85.88 196 ALA A O 1
ATOM 1576 N N . LEU A 1 197 ? -12.586 19.810 0.946 1.00 93.81 197 LEU A N 1
ATOM 1577 C CA . LEU A 1 197 ? -12.945 20.809 -0.066 1.00 93.81 197 LEU A CA 1
ATOM 1578 C C . LEU A 1 197 ? -11.717 21.538 -0.631 1.00 93.81 197 LEU A C 1
ATOM 1580 O O . LEU A 1 197 ? -11.651 21.762 -1.837 1.00 93.81 197 LEU A O 1
ATOM 1584 N N . GLN A 1 198 ? -10.736 21.883 0.208 1.00 94.62 198 GLN A N 1
ATOM 1585 C CA . GLN A 1 198 ? -9.484 22.507 -0.238 1.00 94.62 198 GLN A CA 1
ATOM 1586 C C . GLN A 1 198 ? -8.687 21.579 -1.158 1.00 94.62 198 GLN A C 1
ATOM 1588 O O . GLN A 1 198 ? -8.299 21.997 -2.248 1.00 94.62 198 GLN A O 1
ATOM 1593 N N . HIS A 1 199 ? -8.524 20.307 -0.783 1.00 88.25 199 HIS A N 1
ATOM 1594 C CA . HIS A 1 199 ? -7.878 19.319 -1.647 1.00 88.25 199 HIS A CA 1
ATOM 1595 C C . HIS A 1 199 ? -8.619 19.126 -2.976 1.00 88.25 199 HIS A C 1
ATOM 1597 O O . HIS A 1 199 ? -7.986 19.037 -4.030 1.00 88.25 199 HIS A O 1
ATOM 1603 N N . HIS A 1 200 ? -9.954 19.116 -2.964 1.00 91.25 200 HIS A N 1
ATOM 1604 C CA . HIS A 1 200 ? -10.735 19.081 -4.201 1.00 91.25 200 HIS A CA 1
ATOM 1605 C C . HIS A 1 200 ? -10.453 20.297 -5.096 1.00 91.25 200 HIS A C 1
ATOM 1607 O O . HIS A 1 200 ? -10.165 20.133 -6.277 1.00 91.25 200 HIS A O 1
ATOM 1613 N N . GLN A 1 201 ? -10.435 21.510 -4.541 1.00 95.19 201 GLN A N 1
ATOM 1614 C CA . GLN A 1 201 ? -10.120 22.719 -5.313 1.00 95.19 201 GLN A CA 1
ATOM 1615 C C . GLN A 1 201 ? -8.690 22.712 -5.863 1.00 95.19 201 GLN A C 1
ATOM 1617 O O . GLN A 1 201 ? -8.449 23.151 -6.986 1.00 95.19 201 GLN A O 1
ATOM 1622 N N . GLU A 1 202 ? -7.721 22.229 -5.087 1.00 93.94 202 GLU A N 1
ATOM 1623 C CA . GLU A 1 202 ? -6.340 22.096 -5.546 1.00 93.94 202 GLU A CA 1
ATOM 1624 C C . GLU A 1 202 ? -6.239 21.092 -6.691 1.00 93.94 202 GLU A C 1
ATOM 1626 O O . GLU A 1 202 ? -5.659 21.409 -7.726 1.00 93.94 202 GLU A O 1
ATOM 1631 N N . THR A 1 203 ? -6.830 19.907 -6.554 1.00 87.50 203 THR A N 1
ATOM 1632 C CA . THR A 1 203 ? -6.819 18.891 -7.620 1.00 87.50 203 THR A CA 1
ATOM 1633 C C . THR A 1 203 ? -7.529 19.373 -8.888 1.00 87.50 203 THR A C 1
ATOM 1635 O O . THR A 1 203 ? -7.047 19.119 -9.992 1.00 87.50 203 THR A O 1
ATOM 1638 N N . GLU A 1 204 ? -8.615 20.136 -8.765 1.00 94.75 204 GLU A N 1
ATOM 1639 C CA . GLU A 1 204 ? -9.272 20.793 -9.900 1.00 94.75 204 GLU A CA 1
ATOM 1640 C C . GLU A 1 204 ? -8.359 21.807 -10.602 1.00 94.75 204 GLU A C 1
ATOM 1642 O O . GLU A 1 204 ? -8.282 21.792 -11.831 1.00 94.75 204 GLU A O 1
ATOM 1647 N N . ARG A 1 205 ? -7.614 22.637 -9.855 1.00 96.81 205 ARG A N 1
ATOM 1648 C CA . ARG A 1 205 ? -6.628 23.571 -10.436 1.00 96.81 205 ARG A CA 1
ATOM 1649 C C . ARG A 1 205 ? -5.531 22.836 -11.203 1.00 96.81 205 ARG A C 1
ATOM 1651 O O . ARG A 1 205 ? -5.274 23.168 -12.353 1.00 96.81 205 ARG A O 1
ATOM 1658 N N . HIS A 1 206 ? -4.950 21.789 -10.616 1.00 95.06 206 HIS A N 1
ATOM 1659 C CA . HIS A 1 206 ? -3.921 20.992 -11.294 1.00 95.06 206 HIS A CA 1
ATOM 1660 C C . HIS A 1 206 ? -4.457 20.348 -12.584 1.00 95.06 206 HIS A C 1
ATOM 1662 O O . HIS A 1 206 ? -3.756 20.306 -13.593 1.00 95.06 206 HIS A O 1
ATOM 1668 N N . ASN A 1 207 ? -5.709 19.879 -12.587 1.00 91.38 207 ASN A N 1
ATOM 1669 C CA . ASN A 1 207 ? -6.344 19.355 -13.797 1.00 91.38 207 ASN A CA 1
ATOM 1670 C C . ASN A 1 207 ? -6.525 20.433 -14.877 1.00 91.38 207 ASN A C 1
ATOM 1672 O O . ASN A 1 207 ? -6.275 20.156 -16.051 1.00 91.38 207 ASN A O 1
ATOM 1676 N N . GLN A 1 208 ? -6.922 21.651 -14.501 1.00 96.25 208 GLN A N 1
ATOM 1677 C CA . GLN A 1 208 ? -7.026 22.782 -15.431 1.00 96.25 208 GLN A CA 1
ATOM 1678 C C . GLN A 1 208 ? -5.658 23.149 -16.023 1.00 96.25 208 GLN A C 1
ATOM 1680 O O . GLN A 1 208 ? -5.542 23.326 -17.237 1.00 96.25 208 GLN A O 1
ATOM 1685 N N . ASP A 1 209 ? -4.607 23.174 -15.202 1.00 96.88 209 ASP A N 1
ATOM 1686 C CA . ASP A 1 209 ? -3.239 23.452 -15.652 1.00 96.88 209 ASP A CA 1
ATOM 1687 C C . ASP A 1 209 ? -2.731 22.382 -16.631 1.00 96.88 209 ASP A C 1
ATOM 1689 O O . ASP A 1 209 ? -2.130 22.702 -17.660 1.00 96.88 209 ASP A O 1
ATOM 1693 N N . LEU A 1 210 ? -3.018 21.105 -16.357 1.00 94.88 210 LEU A N 1
ATOM 1694 C CA . LEU A 1 210 ? -2.688 20.000 -17.260 1.00 94.88 210 LEU A CA 1
ATOM 1695 C C . LEU A 1 210 ? -3.432 20.109 -18.594 1.00 94.88 210 LEU A C 1
ATOM 1697 O O . LEU A 1 210 ? -2.830 19.892 -19.647 1.00 94.88 210 LEU A O 1
ATOM 1701 N N . GLN A 1 211 ? -4.718 20.463 -18.574 1.00 95.12 211 GLN A N 1
ATOM 1702 C CA . GLN A 1 211 ? -5.492 20.694 -19.795 1.00 95.12 211 GLN A CA 1
ATOM 1703 C C . GLN A 1 211 ? -4.895 21.841 -20.621 1.00 95.12 211 GLN A C 1
ATOM 1705 O O . GLN A 1 211 ? -4.654 21.663 -21.816 1.00 95.12 211 GLN A O 1
ATOM 1710 N N . ALA A 1 212 ? -4.552 22.966 -19.987 1.00 97.12 212 ALA A N 1
ATOM 1711 C CA . ALA A 1 212 ? -3.917 24.099 -20.657 1.00 97.12 212 ALA A CA 1
ATOM 1712 C C . ALA A 1 212 ? -2.537 23.737 -21.244 1.00 97.12 212 ALA A C 1
ATOM 1714 O O . ALA A 1 212 ? -2.213 24.111 -22.375 1.00 97.12 212 ALA A O 1
ATOM 1715 N N . ALA A 1 213 ? -1.723 22.968 -20.513 1.00 96.38 213 ALA A N 1
ATOM 1716 C CA . ALA A 1 213 ? -0.430 22.487 -20.999 1.00 96.38 213 ALA A CA 1
ATOM 1717 C C . ALA A 1 213 ? -0.580 21.539 -22.202 1.00 96.38 213 ALA A C 1
ATOM 1719 O O . ALA A 1 213 ? 0.182 21.640 -23.167 1.00 96.38 213 ALA A O 1
ATOM 1720 N N . LEU A 1 214 ? -1.582 20.653 -22.179 1.00 95.00 214 LEU A N 1
ATOM 1721 C CA . LEU A 1 214 ? -1.895 19.758 -23.295 1.00 95.00 214 LEU A CA 1
ATOM 1722 C C . LEU A 1 214 ? -2.362 20.525 -24.535 1.00 95.00 214 LEU A C 1
ATOM 1724 O O . LEU A 1 214 ? -1.922 20.213 -25.642 1.00 95.00 214 LEU A O 1
ATOM 1728 N N . GLU A 1 215 ? -3.228 21.525 -24.376 1.00 97.06 215 GLU A N 1
ATOM 1729 C CA . GLU A 1 215 ? -3.667 22.387 -25.479 1.00 97.06 215 GLU A CA 1
ATOM 1730 C C . GLU A 1 215 ? -2.494 23.151 -26.095 1.00 97.06 215 GLU A C 1
ATOM 1732 O O . GLU A 1 215 ? -2.340 23.169 -27.319 1.00 97.06 215 GLU A O 1
ATOM 1737 N N . LYS A 1 216 ? -1.607 23.696 -25.256 1.00 97.75 216 LYS A N 1
ATOM 1738 C CA . LYS A 1 216 ? -0.388 24.369 -25.707 1.00 97.75 216 LYS A CA 1
ATOM 1739 C C . LYS A 1 216 ? 0.534 23.428 -26.486 1.00 97.75 216 LYS A C 1
ATOM 1741 O O . LYS A 1 216 ? 0.966 23.776 -27.581 1.00 97.75 216 LYS A O 1
ATOM 1746 N N . ALA A 1 217 ? 0.793 22.226 -25.970 1.00 95.38 217 ALA A N 1
ATOM 1747 C CA . ALA A 1 217 ? 1.629 21.240 -26.652 1.00 95.38 217 ALA A CA 1
ATOM 1748 C C . ALA A 1 217 ? 1.026 20.810 -28.001 1.00 95.38 217 ALA A C 1
ATOM 1750 O O . ALA A 1 217 ? 1.740 20.706 -28.997 1.00 95.38 217 ALA A O 1
ATOM 1751 N N . ARG A 1 218 ? -0.299 20.611 -28.067 1.00 97.31 218 ARG A N 1
ATOM 1752 C CA . ARG A 1 218 ? -1.002 20.313 -29.327 1.00 97.31 218 ARG A CA 1
ATOM 1753 C C . ARG A 1 218 ? -0.831 21.434 -30.343 1.00 97.31 218 ARG A C 1
ATOM 1755 O O . ARG A 1 218 ? -0.545 21.153 -31.503 1.00 97.31 218 ARG A O 1
ATOM 1762 N N . PHE A 1 219 ? -0.971 22.682 -29.909 1.00 97.69 219 PHE A N 1
ATOM 1763 C CA . PHE A 1 219 ? -0.775 23.842 -30.770 1.00 97.69 219 PHE A CA 1
ATOM 1764 C C . PHE A 1 219 ? 0.671 23.951 -31.279 1.00 97.69 219 PHE A C 1
ATOM 1766 O O . PHE A 1 219 ? 0.889 24.185 -32.465 1.00 97.69 219 PHE A O 1
ATOM 1773 N N . GLU A 1 220 ? 1.669 23.722 -30.422 1.00 97.75 220 GLU A N 1
ATOM 1774 C CA . GLU A 1 220 ? 3.085 23.724 -30.816 1.00 97.75 220 GLU A CA 1
ATOM 1775 C C . GLU A 1 220 ? 3.404 22.622 -31.837 1.00 97.75 220 GLU A C 1
ATOM 1777 O O . GLU A 1 220 ? 4.082 22.884 -32.833 1.00 97.75 220 GLU A O 1
ATOM 1782 N N . VAL A 1 221 ? 2.874 21.409 -31.640 1.00 95.38 221 VAL A N 1
ATOM 1783 C CA . VAL A 1 221 ? 3.019 20.308 -32.605 1.00 95.38 221 VAL A CA 1
ATOM 1784 C C . VAL A 1 221 ? 2.371 20.670 -33.941 1.00 95.38 221 VAL A C 1
ATOM 1786 O O . VAL A 1 221 ? 3.026 20.544 -34.974 1.00 95.38 221 VAL A O 1
ATOM 1789 N N . GLN A 1 222 ? 1.141 21.194 -33.934 1.00 96.94 222 GLN A N 1
ATOM 1790 C CA . GLN A 1 222 ? 0.455 21.638 -35.153 1.00 96.94 222 GLN A CA 1
ATOM 1791 C C . GLN A 1 222 ? 1.256 22.708 -35.904 1.00 96.94 222 GLN A C 1
ATOM 1793 O O . GLN A 1 222 ? 1.450 22.596 -37.114 1.00 96.94 222 GLN A O 1
ATOM 1798 N N . GLN A 1 223 ? 1.805 23.702 -35.199 1.00 97.69 223 GLN A N 1
ATOM 1799 C CA . GLN A 1 223 ? 2.662 24.710 -35.827 1.00 97.69 223 GLN A CA 1
ATOM 1800 C C . GLN A 1 223 ? 3.921 24.109 -36.454 1.00 97.69 223 GLN A C 1
ATOM 1802 O O . GLN A 1 223 ? 4.349 24.538 -37.527 1.00 97.69 223 GLN A O 1
ATOM 1807 N N . MET A 1 224 ? 4.559 23.151 -35.783 1.00 95.44 224 MET A N 1
ATOM 1808 C CA . MET A 1 224 ? 5.746 22.491 -36.323 1.00 95.44 224 MET A CA 1
ATOM 1809 C C . MET A 1 224 ? 5.399 21.65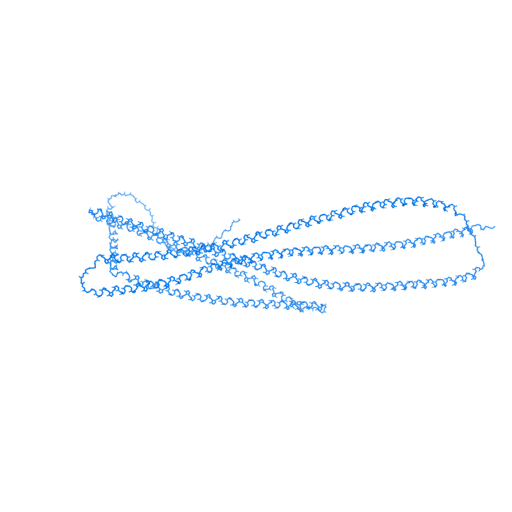1 -37.554 1.00 95.44 224 MET A C 1
ATOM 1811 O O . MET A 1 224 ? 6.138 21.689 -38.535 1.00 95.44 224 MET A O 1
ATOM 1815 N N . GLU A 1 225 ? 4.265 20.951 -37.551 1.00 94.75 225 GLU A N 1
ATOM 1816 C CA . GLU A 1 225 ? 3.764 20.215 -38.716 1.00 94.75 225 GLU A CA 1
ATOM 1817 C C . GLU A 1 225 ? 3.478 21.136 -39.908 1.00 94.75 225 GLU A C 1
ATOM 1819 O O . GLU A 1 225 ? 3.839 20.804 -41.039 1.00 94.75 225 GLU A O 1
ATOM 1824 N N . GLU A 1 226 ? 2.864 22.299 -39.681 1.00 96.12 226 GLU A N 1
ATOM 1825 C CA . GLU A 1 226 ? 2.638 23.306 -40.724 1.00 96.12 226 GLU A CA 1
ATOM 1826 C C . GLU A 1 226 ? 3.956 23.835 -41.298 1.00 96.12 226 GLU A C 1
ATOM 1828 O O . GLU A 1 226 ? 4.131 23.845 -42.519 1.00 96.12 226 GLU A O 1
ATOM 1833 N N . LYS A 1 227 ? 4.926 24.172 -40.437 1.00 97.25 227 LYS A N 1
ATOM 1834 C CA . LYS A 1 227 ? 6.270 24.594 -40.865 1.00 97.25 227 LYS A CA 1
ATOM 1835 C C . LYS A 1 227 ? 6.950 23.526 -41.719 1.00 97.25 227 LYS A C 1
ATOM 1837 O O . LYS A 1 227 ? 7.398 23.826 -42.823 1.00 97.25 227 LYS A O 1
ATOM 1842 N N . TRP A 1 228 ? 6.982 22.273 -41.259 1.00 92.69 228 TRP A N 1
ATOM 1843 C CA . TRP A 1 228 ? 7.572 21.168 -42.021 1.00 92.69 228 TRP A CA 1
ATOM 1844 C C . TRP A 1 228 ? 6.861 20.936 -43.353 1.00 92.69 228 TRP A C 1
ATOM 1846 O O . TRP A 1 228 ? 7.518 20.678 -44.363 1.00 92.69 228 TRP A O 1
ATOM 1856 N N . ARG A 1 229 ? 5.530 21.058 -43.382 1.00 97.94 229 ARG A N 1
ATOM 1857 C CA . ARG A 1 229 ? 4.732 20.941 -44.607 1.00 97.94 229 ARG A CA 1
ATOM 1858 C C . ARG A 1 229 ? 5.110 22.015 -45.624 1.00 97.94 229 ARG A C 1
ATOM 1860 O O . ARG A 1 229 ? 5.235 21.705 -46.809 1.00 97.94 229 ARG A O 1
ATOM 1867 N N . ASP A 1 230 ? 5.295 23.254 -45.191 1.00 96.94 230 ASP A N 1
ATOM 1868 C CA . ASP A 1 230 ? 5.659 24.350 -46.088 1.00 96.94 230 ASP A CA 1
ATOM 1869 C C . ASP A 1 230 ? 7.118 24.276 -46.540 1.00 96.94 230 ASP A C 1
ATOM 1871 O O . ASP A 1 230 ? 7.397 24.433 -47.732 1.00 96.94 230 ASP A O 1
ATOM 1875 N N . GLU A 1 231 ? 8.041 23.922 -45.645 1.00 97.50 231 GLU A N 1
ATOM 1876 C CA . GLU A 1 231 ? 9.423 23.640 -46.028 1.00 97.50 231 GLU A CA 1
ATOM 1877 C C . GLU A 1 231 ? 9.523 22.476 -47.024 1.00 97.50 231 GLU A C 1
ATOM 1879 O O . GLU A 1 231 ? 10.332 22.514 -47.952 1.00 97.50 231 GLU A O 1
ATOM 1884 N N . TRP A 1 232 ? 8.708 21.433 -46.854 1.00 94.88 232 TRP A N 1
ATOM 1885 C CA . TRP A 1 232 ? 8.655 20.306 -47.780 1.00 94.88 232 TRP A CA 1
ATOM 1886 C C . TRP A 1 232 ? 8.187 20.741 -49.169 1.00 94.88 232 TRP A C 1
ATOM 1888 O O . TRP A 1 232 ? 8.865 20.452 -50.156 1.00 94.88 232 TRP A O 1
ATOM 1898 N N . LYS A 1 233 ? 7.086 21.504 -49.254 1.00 96.81 233 LYS A N 1
ATOM 1899 C CA . LYS A 1 233 ? 6.619 22.089 -50.525 1.00 96.81 233 LYS A CA 1
ATOM 1900 C C . LYS A 1 233 ? 7.704 22.944 -51.180 1.00 96.81 233 LYS A C 1
ATOM 1902 O O . LYS A 1 233 ? 7.824 22.950 -52.403 1.00 96.81 233 LYS A O 1
ATOM 1907 N N . GLN A 1 234 ? 8.486 23.681 -50.391 1.00 96.56 234 GLN A N 1
ATOM 1908 C CA . GLN A 1 234 ? 9.574 24.499 -50.918 1.00 96.56 234 GLN A CA 1
ATOM 1909 C C . GLN A 1 234 ? 10.714 23.640 -51.477 1.00 96.56 234 GLN A C 1
ATOM 1911 O O . GLN A 1 234 ? 11.141 23.861 -52.609 1.00 96.56 234 GLN A O 1
ATOM 1916 N N . ARG A 1 235 ? 11.152 22.612 -50.741 1.00 96.94 235 ARG A N 1
ATOM 1917 C CA . ARG A 1 235 ? 12.163 21.653 -51.220 1.00 96.94 235 ARG A CA 1
ATOM 1918 C C . ARG A 1 235 ? 11.711 20.938 -52.492 1.00 96.94 235 ARG A C 1
ATOM 1920 O O . ARG A 1 235 ? 12.511 20.762 -53.406 1.00 96.94 235 ARG A O 1
ATOM 1927 N N . GLU A 1 236 ? 10.439 20.560 -52.577 1.00 95.56 236 GLU A N 1
ATOM 1928 C CA . GLU A 1 236 ? 9.864 19.942 -53.773 1.00 95.56 236 GLU A CA 1
ATOM 1929 C C . GLU A 1 236 ? 9.947 20.874 -54.992 1.00 95.56 236 GLU A C 1
ATOM 1931 O O . GLU A 1 236 ? 10.407 20.451 -56.056 1.00 95.56 236 GLU A O 1
ATOM 1936 N N . LYS A 1 237 ? 9.601 22.159 -54.828 1.00 96.31 237 LYS A N 1
ATOM 1937 C CA . LYS A 1 237 ? 9.766 23.171 -55.885 1.00 96.31 237 LYS A CA 1
ATOM 1938 C C . LYS A 1 237 ? 11.222 23.307 -56.323 1.00 96.31 237 LYS A C 1
ATOM 1940 O O . LYS A 1 237 ? 11.490 23.266 -57.520 1.00 96.31 237 LYS A O 1
ATOM 1945 N N . GLU A 1 238 ? 12.162 23.399 -55.381 1.00 97.06 238 GLU A N 1
ATOM 1946 C CA . GLU A 1 238 ? 13.590 23.489 -55.711 1.00 97.06 238 GLU A CA 1
ATOM 1947 C C . GLU A 1 238 ? 14.097 22.251 -56.461 1.00 97.06 238 GLU A C 1
ATOM 1949 O O . GLU A 1 238 ? 14.919 22.354 -57.371 1.00 97.06 238 GLU A O 1
ATOM 1954 N N . VAL A 1 239 ? 13.640 21.054 -56.080 1.00 96.44 239 VAL A N 1
ATOM 1955 C CA . VAL A 1 239 ? 13.987 19.814 -56.785 1.00 96.44 239 VAL A CA 1
ATOM 1956 C C . VAL A 1 239 ? 13.454 19.853 -58.213 1.00 96.44 239 VAL A C 1
ATOM 1958 O O . VAL A 1 239 ? 14.175 19.478 -59.139 1.00 96.44 239 VAL A O 1
ATOM 1961 N N . GLU A 1 240 ? 12.226 20.325 -58.415 1.00 96.12 240 GLU A N 1
ATOM 1962 C CA . GLU A 1 240 ? 11.648 20.436 -59.752 1.00 96.12 240 GLU A CA 1
ATOM 1963 C C . GLU A 1 240 ? 12.368 21.487 -60.613 1.00 96.12 240 GLU A C 1
ATOM 1965 O O . GLU A 1 240 ? 12.609 21.258 -61.800 1.00 96.12 240 GLU A O 1
ATOM 1970 N N . GLU A 1 241 ? 12.808 22.597 -60.021 1.00 96.88 241 GLU A N 1
ATOM 1971 C CA . GLU A 1 241 ? 13.668 23.586 -60.684 1.00 96.88 241 GLU A CA 1
ATOM 1972 C C . GLU A 1 241 ? 15.035 23.000 -61.060 1.00 96.88 241 GLU A C 1
ATOM 1974 O O . GLU A 1 241 ? 15.433 23.076 -62.223 1.00 96.88 241 GLU A O 1
ATOM 1979 N N . ARG A 1 242 ? 15.720 22.307 -60.138 1.00 95.56 242 ARG A N 1
ATOM 1980 C CA . ARG A 1 242 ? 16.997 21.625 -60.429 1.00 95.56 242 ARG A CA 1
ATOM 1981 C C . ARG A 1 242 ? 16.842 20.586 -61.543 1.00 95.56 242 ARG A C 1
ATOM 1983 O O . ARG A 1 242 ? 17.702 20.485 -62.417 1.00 95.56 242 ARG A O 1
ATOM 1990 N N . LYS A 1 243 ? 15.734 19.833 -61.564 1.00 96.19 243 LYS A N 1
ATOM 1991 C CA . LYS A 1 243 ? 15.420 18.890 -62.653 1.00 96.19 243 LYS A CA 1
ATOM 1992 C C . LYS A 1 243 ? 15.247 19.597 -63.996 1.00 96.19 243 LYS A C 1
ATOM 1994 O O . LYS A 1 243 ? 15.681 19.045 -65.008 1.00 96.19 243 LYS A O 1
ATOM 1999 N N . LYS A 1 244 ? 14.617 20.779 -64.034 1.00 97.12 244 LYS A N 1
ATOM 2000 C CA . LYS A 1 244 ? 14.529 21.600 -65.257 1.00 97.12 244 LYS A CA 1
ATOM 2001 C C . LYS A 1 244 ? 15.927 21.986 -65.745 1.00 97.12 244 LYS A C 1
ATOM 2003 O O . LYS A 1 244 ? 16.256 21.683 -66.888 1.00 97.12 244 LYS A O 1
ATOM 2008 N N . THR A 1 245 ? 16.782 22.501 -64.861 1.00 97.25 245 THR A N 1
ATOM 2009 C CA . THR A 1 245 ? 18.163 22.882 -65.204 1.00 97.25 245 THR A CA 1
ATOM 2010 C C . THR A 1 245 ? 18.995 21.702 -65.714 1.00 97.25 245 THR A C 1
ATOM 2012 O O . THR A 1 245 ? 19.709 21.824 -66.706 1.00 97.25 245 THR A O 1
ATOM 2015 N N . ILE A 1 246 ? 18.891 20.522 -65.090 1.00 95.88 246 ILE A N 1
ATOM 2016 C CA . ILE A 1 246 ? 19.606 19.318 -65.554 1.00 95.88 246 ILE A CA 1
ATOM 2017 C C . ILE A 1 246 ? 19.164 18.927 -66.969 1.00 95.88 246 ILE A C 1
ATOM 2019 O O . ILE A 1 246 ? 20.005 18.547 -67.784 1.00 95.88 246 ILE A O 1
ATOM 2023 N N . ARG A 1 247 ? 17.861 19.009 -67.276 1.00 95.94 247 ARG A N 1
ATOM 2024 C CA . ARG A 1 247 ? 17.348 18.722 -68.624 1.00 95.94 247 ARG A CA 1
ATOM 2025 C C . ARG A 1 247 ? 17.948 19.673 -69.658 1.00 95.94 247 ARG A C 1
ATOM 2027 O O . ARG A 1 247 ? 18.430 19.206 -70.684 1.00 95.94 247 ARG A O 1
ATOM 2034 N N . GLU A 1 248 ? 17.987 20.969 -69.363 1.00 95.94 248 GLU A N 1
ATOM 2035 C CA . GLU A 1 248 ? 18.602 21.979 -70.236 1.00 95.94 248 GLU A CA 1
ATOM 2036 C C . GLU A 1 248 ? 20.098 21.693 -70.468 1.00 95.94 248 GLU A C 1
ATOM 2038 O O . GLU A 1 248 ? 20.554 21.645 -71.612 1.00 95.94 248 GLU A O 1
ATOM 2043 N N . LEU A 1 249 ? 20.861 21.396 -69.409 1.00 95.94 249 LEU A N 1
ATOM 2044 C CA . LEU A 1 249 ? 22.291 21.078 -69.519 1.00 95.94 249 LEU A CA 1
ATOM 2045 C C . LEU A 1 249 ? 22.568 19.816 -70.345 1.00 95.94 249 LEU A C 1
ATOM 2047 O O . LEU A 1 249 ? 23.497 19.816 -71.151 1.00 95.94 249 LEU A O 1
ATOM 2051 N N . LYS A 1 250 ? 21.761 18.759 -70.187 1.00 94.62 250 LYS A N 1
ATOM 2052 C CA . LYS A 1 250 ? 21.897 17.527 -70.983 1.00 94.62 250 LYS A CA 1
ATOM 2053 C C . LYS A 1 250 ? 21.759 17.801 -72.476 1.00 94.62 250 LYS A C 1
ATOM 2055 O O . LYS A 1 250 ? 22.630 17.409 -73.245 1.00 94.62 250 LYS A O 1
ATOM 2060 N N . THR A 1 251 ? 20.734 18.560 -72.869 1.00 94.62 251 THR A N 1
ATOM 2061 C CA . THR A 1 251 ? 20.539 18.919 -74.284 1.00 94.62 251 THR A CA 1
ATOM 2062 C C . THR A 1 251 ? 21.708 19.733 -74.853 1.00 94.62 251 THR A C 1
ATOM 2064 O O . THR A 1 251 ? 22.071 19.572 -76.018 1.00 94.62 251 THR A O 1
ATOM 2067 N N . SER A 1 252 ? 22.349 20.572 -74.030 1.00 95.56 252 SER A N 1
ATOM 2068 C CA . SER A 1 252 ? 23.543 21.334 -74.416 1.00 95.56 252 SER A CA 1
ATOM 2069 C C . SER A 1 252 ? 24.783 20.447 -74.588 1.00 95.56 252 SER A C 1
ATOM 2071 O O . SER A 1 252 ? 25.550 20.636 -75.535 1.00 95.56 252 SER A O 1
ATOM 2073 N N . LEU A 1 253 ? 24.981 19.471 -73.696 1.00 94.12 253 LEU A N 1
ATOM 2074 C CA . LEU A 1 253 ? 26.103 18.531 -73.755 1.00 94.12 253 LEU A CA 1
ATOM 2075 C C . LEU A 1 253 ? 26.044 17.663 -75.019 1.00 94.12 253 LEU A C 1
ATOM 2077 O O . LEU A 1 253 ? 27.020 17.614 -75.763 1.00 94.12 253 LEU A O 1
ATOM 2081 N N . GLU A 1 254 ? 24.878 17.083 -75.314 1.00 92.25 254 GLU A N 1
ATOM 2082 C CA . GLU A 1 254 ? 24.651 16.258 -76.511 1.00 92.25 254 GLU A CA 1
ATOM 2083 C C . GLU A 1 254 ? 24.954 17.014 -77.814 1.00 92.25 254 GLU A C 1
ATOM 2085 O O . GLU A 1 254 ? 25.309 16.416 -78.831 1.00 92.25 254 GLU A O 1
ATOM 2090 N N . HIS A 1 255 ? 24.778 18.339 -77.823 1.00 92.62 255 HIS A N 1
ATOM 2091 C CA . HIS A 1 255 ? 25.138 19.173 -78.965 1.00 92.62 255 HIS A CA 1
ATOM 2092 C C . HIS A 1 255 ? 26.659 19.328 -79.117 1.00 92.62 255 HIS A C 1
ATOM 2094 O O . HIS A 1 255 ? 27.157 19.315 -80.242 1.00 92.62 255 HIS A O 1
ATOM 2100 N N . LYS A 1 256 ? 27.399 19.447 -78.005 1.00 89.56 256 LYS A N 1
ATOM 2101 C CA . LYS A 1 256 ? 28.864 19.590 -78.013 1.00 89.56 256 LYS A CA 1
ATOM 2102 C C . LYS A 1 256 ? 29.594 18.303 -78.394 1.00 89.56 256 LYS A C 1
ATOM 2104 O O . LYS A 1 256 ? 30.603 18.388 -79.080 1.00 89.56 256 LYS A O 1
ATOM 2109 N N . GLU A 1 257 ? 29.109 17.137 -77.976 1.00 86.12 257 GLU A N 1
ATOM 2110 C CA . GLU A 1 257 ? 29.749 15.844 -78.279 1.00 86.12 257 GLU A CA 1
ATOM 2111 C C . GLU A 1 257 ? 29.792 15.558 -79.785 1.00 86.12 257 GLU A C 1
ATOM 2113 O O . GLU A 1 257 ? 30.843 15.200 -80.312 1.00 86.12 257 GLU A O 1
ATOM 2118 N N . ARG A 1 258 ? 28.696 15.850 -80.498 1.00 84.62 258 ARG A N 1
ATOM 2119 C CA . ARG A 1 258 ? 28.622 15.741 -81.965 1.00 84.62 258 ARG A CA 1
ATOM 2120 C C . ARG A 1 258 ? 29.711 16.539 -82.682 1.00 84.62 258 ARG A C 1
ATOM 2122 O O . ARG A 1 258 ? 30.231 16.086 -83.689 1.00 84.62 258 ARG A O 1
ATOM 2129 N N . LEU A 1 259 ? 30.084 17.704 -82.149 1.00 81.56 259 LEU A N 1
ATOM 2130 C CA . LEU A 1 259 ? 31.122 18.545 -82.747 1.00 81.56 259 LEU A CA 1
ATOM 2131 C C . LEU A 1 259 ? 32.532 17.956 -82.604 1.00 81.56 259 LEU A C 1
ATOM 2133 O O . LEU A 1 259 ? 33.400 18.351 -83.368 1.00 81.56 259 LEU A O 1
ATOM 2137 N N . ILE A 1 260 ? 32.798 17.079 -81.627 1.00 78.69 260 ILE A N 1
ATOM 2138 C CA . ILE A 1 260 ? 34.144 16.530 -81.365 1.00 78.69 260 ILE A CA 1
ATOM 2139 C C . ILE A 1 260 ? 34.453 15.337 -82.275 1.00 78.69 260 ILE A C 1
ATOM 2141 O O . ILE A 1 260 ? 35.590 15.197 -82.732 1.00 78.69 260 ILE A O 1
ATOM 2145 N N . GLU A 1 261 ? 33.462 14.491 -82.557 1.00 74.12 261 GLU A N 1
ATOM 2146 C CA . GLU A 1 261 ? 33.620 13.326 -83.440 1.00 74.12 261 GLU A CA 1
ATOM 2147 C C . GLU A 1 261 ? 34.096 13.728 -84.844 1.00 74.12 261 GLU A C 1
ATOM 2149 O O . GLU A 1 261 ? 34.930 13.041 -85.434 1.00 74.12 261 GLU A O 1
ATOM 2154 N N . ASP A 1 262 ? 33.684 14.907 -85.313 1.00 68.75 262 ASP A N 1
ATOM 2155 C CA . ASP A 1 262 ? 34.043 15.456 -86.622 1.00 68.75 262 ASP A CA 1
ATOM 2156 C C . ASP A 1 262 ? 35.556 15.761 -86.803 1.00 68.75 262 ASP A C 1
ATOM 2158 O O . ASP A 1 262 ? 35.995 16.000 -87.928 1.00 68.75 262 ASP A O 1
ATOM 2162 N N . TYR A 1 263 ? 36.391 15.736 -85.745 1.00 60.16 263 TYR A N 1
ATOM 2163 C CA . TYR A 1 263 ? 37.789 16.222 -85.789 1.00 60.16 263 TYR A CA 1
ATOM 2164 C C . TYR A 1 263 ? 38.934 15.168 -85.699 1.00 60.16 263 TYR A C 1
ATOM 2166 O O . TYR A 1 263 ? 40.086 15.583 -85.569 1.00 60.16 263 TYR A O 1
ATOM 2174 N N . SER A 1 264 ? 38.729 13.836 -85.767 1.00 50.88 264 SER A N 1
ATOM 2175 C CA . SER A 1 264 ? 39.751 12.848 -85.295 1.00 50.88 264 SER A CA 1
ATOM 2176 C C . SER A 1 264 ? 40.241 11.681 -86.212 1.00 50.88 264 SER A C 1
ATOM 2178 O O . SER A 1 264 ? 40.479 10.578 -85.723 1.00 50.88 264 SER A O 1
ATOM 2180 N N . GLU A 1 265 ? 40.565 11.895 -87.500 1.00 39.25 265 GLU A N 1
ATOM 2181 C CA . GLU A 1 265 ? 41.297 10.918 -88.364 1.00 39.25 265 GLU A CA 1
ATOM 2182 C C . GLU A 1 265 ? 42.473 11.579 -89.146 1.00 39.25 265 GLU A C 1
ATOM 2184 O O . GLU A 1 265 ? 42.264 12.650 -89.709 1.00 39.25 265 GLU A O 1
ATOM 2189 N N . PRO A 1 266 ? 43.642 10.943 -89.424 1.00 58.03 266 PRO A N 1
ATOM 2190 C CA . PRO A 1 266 ? 44.581 10.148 -88.599 1.00 58.03 266 PRO A CA 1
ATOM 2191 C C . PRO A 1 266 ? 46.091 10.511 -88.843 1.00 58.03 266 PRO A C 1
ATOM 2193 O O . PRO A 1 266 ? 46.444 10.980 -89.921 1.00 58.03 266 PRO A O 1
ATOM 2196 N N . VAL A 1 267 ? 47.043 10.172 -87.945 1.00 36.09 267 VAL A N 1
ATOM 2197 C CA . VAL A 1 267 ? 48.490 10.029 -88.299 1.00 36.09 267 VAL A CA 1
ATOM 2198 C C . VAL A 1 267 ? 49.167 8.937 -87.461 1.00 36.09 267 VAL A C 1
ATOM 2200 O O . VAL A 1 267 ? 49.179 9.016 -86.236 1.00 36.09 267 VAL A O 1
ATOM 2203 N N . ASP A 1 268 ? 49.784 7.943 -88.117 1.00 35.72 268 ASP A N 1
ATOM 2204 C CA . ASP A 1 268 ? 50.673 6.976 -87.459 1.00 35.72 268 ASP A CA 1
ATOM 2205 C C . ASP A 1 268 ? 51.729 6.364 -88.415 1.00 35.72 268 ASP A C 1
ATOM 2207 O O . ASP A 1 268 ? 51.455 6.154 -89.602 1.00 35.72 268 ASP A O 1
ATOM 2211 N N . ARG A 1 269 ? 52.874 5.948 -87.830 1.00 38.41 269 ARG A N 1
ATOM 2212 C CA . ARG A 1 269 ? 54.055 5.185 -88.347 1.00 38.41 269 ARG A CA 1
ATOM 2213 C C . ARG A 1 269 ? 55.308 6.003 -88.745 1.00 38.41 269 ARG A C 1
ATOM 2215 O O . ARG A 1 269 ? 55.198 7.017 -89.405 1.00 38.41 269 ARG A O 1
ATOM 2222 N N . GLN A 1 270 ? 56.557 5.558 -88.509 1.00 41.00 270 GLN A N 1
ATOM 2223 C CA . GLN A 1 270 ? 57.108 4.191 -88.617 1.00 41.00 270 GLN A CA 1
ATOM 2224 C C . GLN A 1 270 ? 58.515 4.021 -87.960 1.00 41.00 270 GLN A C 1
ATOM 2226 O O . GLN A 1 270 ? 59.030 4.931 -87.331 1.00 41.00 270 GLN A O 1
ATOM 2231 N N . LYS A 1 271 ? 59.090 2.809 -88.100 1.00 43.38 271 LYS A N 1
ATOM 2232 C CA . LYS A 1 271 ? 60.124 2.102 -87.300 1.00 43.38 271 LYS A CA 1
ATOM 2233 C C . LYS A 1 271 ? 61.608 2.290 -87.726 1.00 43.38 271 LYS A C 1
ATOM 2235 O O . LYS A 1 271 ? 61.886 2.527 -88.894 1.00 43.38 271 LYS A O 1
ATOM 2240 N N . GLU A 1 272 ? 62.519 1.987 -86.787 1.00 32.56 272 GLU A N 1
ATOM 2241 C CA . GLU A 1 272 ? 64.010 1.976 -86.819 1.00 32.56 272 GLU A CA 1
ATOM 2242 C C . GLU A 1 272 ? 64.688 0.608 -87.151 1.00 32.56 272 GLU A C 1
ATOM 2244 O O . GLU A 1 272 ? 64.095 -0.438 -86.847 1.00 32.56 272 GLU A O 1
ATOM 2249 N N . PRO A 1 273 ? 65.960 0.583 -87.646 1.00 49.16 273 PRO A N 1
ATOM 2250 C CA . PRO A 1 273 ? 66.812 -0.618 -87.723 1.00 49.16 273 PRO A CA 1
ATOM 2251 C C . PRO A 1 273 ? 68.259 -0.525 -87.134 1.00 49.16 273 PRO A C 1
ATOM 2253 O O . PRO A 1 273 ? 68.876 0.521 -87.001 1.00 49.16 273 PRO A O 1
ATOM 2256 N N . ALA A 1 274 ? 68.833 -1.706 -86.866 1.00 45.97 274 ALA A N 1
ATOM 2257 C CA . ALA A 1 274 ? 70.250 -2.118 -86.977 1.00 45.97 274 ALA A CA 1
ATOM 2258 C C . ALA A 1 274 ? 71.419 -1.462 -86.189 1.00 45.97 274 ALA A C 1
ATOM 2260 O O . ALA A 1 274 ? 72.478 -2.082 -86.161 1.00 45.97 274 ALA A O 1
ATOM 2261 N N . GLY A 1 275 ? 71.243 -0.422 -85.362 1.00 58.72 275 GLY A N 1
ATOM 2262 C CA . GLY A 1 275 ? 72.143 -0.151 -84.203 1.00 58.72 275 GLY A CA 1
ATOM 2263 C C . GLY A 1 275 ? 72.018 -1.210 -83.084 1.00 58.72 275 GLY A C 1
ATOM 2264 O O . GLY A 1 275 ? 72.313 -0.998 -81.913 1.00 58.72 275 GLY A O 1
ATOM 2265 N N . SER A 1 276 ? 71.436 -2.355 -83.428 1.00 56.00 276 SER A N 1
ATOM 2266 C CA . SER A 1 276 ? 70.434 -3.036 -82.619 1.00 56.00 276 SER A CA 1
ATOM 2267 C C . SER A 1 276 ? 71.020 -3.925 -81.538 1.00 56.00 276 SER A C 1
ATOM 2269 O O . SER A 1 276 ? 70.270 -4.311 -80.654 1.00 56.00 276 SER A O 1
ATOM 2271 N N . ARG A 1 277 ? 72.299 -4.299 -81.607 1.00 53.97 277 ARG A N 1
ATOM 2272 C CA . ARG A 1 277 ? 72.865 -5.354 -80.757 1.00 53.97 277 ARG A CA 1
ATOM 2273 C C . ARG A 1 277 ? 73.541 -4.810 -79.501 1.00 53.97 277 ARG A C 1
ATOM 2275 O O . ARG A 1 277 ? 73.203 -5.268 -78.417 1.00 53.97 277 ARG A O 1
ATOM 2282 N N . ASP A 1 278 ? 74.369 -3.775 -79.614 1.00 59.25 278 ASP A N 1
ATOM 2283 C CA . ASP A 1 278 ? 74.860 -3.040 -78.438 1.00 59.25 278 ASP A CA 1
ATOM 2284 C C . ASP A 1 278 ? 73.739 -2.232 -77.796 1.00 59.25 278 ASP A C 1
ATOM 2286 O O . ASP A 1 278 ? 73.611 -2.221 -76.574 1.00 59.25 278 ASP A O 1
ATOM 2290 N N . ASN A 1 279 ? 72.814 -1.711 -78.608 1.00 68.56 279 ASN A N 1
ATOM 2291 C CA . ASN A 1 279 ? 71.547 -1.211 -78.096 1.00 68.56 279 ASN A CA 1
ATOM 2292 C C . ASN A 1 279 ? 70.737 -2.317 -77.409 1.00 68.56 279 ASN A C 1
ATOM 2294 O O . ASN A 1 279 ? 70.070 -2.022 -76.431 1.00 68.56 279 ASN A O 1
ATOM 2298 N N . LEU A 1 280 ? 70.774 -3.580 -77.855 1.00 77.56 280 LEU A N 1
ATOM 2299 C CA . LEU A 1 280 ? 70.085 -4.683 -77.169 1.00 77.56 280 LEU A CA 1
ATOM 2300 C C . LEU A 1 280 ? 70.761 -5.039 -75.844 1.00 77.56 280 LEU A C 1
ATOM 2302 O O . LEU A 1 280 ? 70.060 -5.240 -74.863 1.00 77.56 280 LEU A O 1
ATOM 2306 N N . ILE A 1 281 ? 72.092 -5.081 -75.775 1.00 70.06 281 ILE A N 1
ATOM 2307 C CA . ILE A 1 281 ? 72.823 -5.348 -74.526 1.00 70.06 281 ILE A CA 1
ATOM 2308 C C . ILE A 1 281 ? 72.652 -4.187 -73.545 1.00 70.06 281 ILE A C 1
ATOM 2310 O O . ILE A 1 281 ? 72.392 -4.415 -72.364 1.00 70.06 281 ILE A O 1
ATOM 2314 N N . HIS A 1 282 ? 72.730 -2.944 -74.024 1.00 77.50 282 HIS A N 1
ATOM 2315 C CA . HIS A 1 282 ? 72.401 -1.765 -73.233 1.00 77.50 282 HIS A CA 1
ATOM 2316 C C . HIS A 1 282 ? 70.943 -1.819 -72.763 1.00 77.50 282 HIS A C 1
ATOM 2318 O O . HIS A 1 282 ? 70.701 -1.635 -71.578 1.00 77.50 282 HIS A O 1
ATOM 2324 N N . LYS A 1 283 ? 69.993 -2.205 -73.630 1.00 85.19 283 LYS A N 1
ATOM 2325 C CA . LYS A 1 283 ? 68.583 -2.443 -73.267 1.00 85.19 283 LYS A CA 1
ATOM 2326 C C . LYS A 1 283 ? 68.413 -3.577 -72.261 1.00 85.19 283 LYS A C 1
ATOM 2328 O O . LYS A 1 283 ? 67.536 -3.482 -71.420 1.00 85.19 283 LYS A O 1
ATOM 2333 N N . LEU A 1 284 ? 69.213 -4.640 -72.309 1.00 83.81 284 LEU A N 1
ATOM 2334 C CA . LEU A 1 284 ? 69.156 -5.730 -71.330 1.00 83.81 284 LEU A CA 1
ATOM 2335 C C . LEU A 1 284 ? 69.709 -5.281 -69.975 1.00 83.81 284 LEU A C 1
ATOM 2337 O O . LEU A 1 284 ? 69.062 -5.510 -68.961 1.00 83.81 284 LEU A O 1
ATOM 2341 N N . LYS A 1 285 ? 70.848 -4.578 -69.944 1.00 81.94 285 LYS A N 1
ATOM 2342 C CA . LYS A 1 285 ? 71.384 -3.969 -68.712 1.00 81.94 285 LYS A CA 1
ATOM 2343 C C . LYS A 1 285 ? 70.426 -2.926 -68.140 1.00 81.94 285 LYS A C 1
ATOM 2345 O O . LYS A 1 285 ? 70.235 -2.866 -66.931 1.00 81.94 285 LYS A O 1
ATOM 2350 N N . GLN A 1 286 ? 69.811 -2.127 -69.004 1.00 85.94 286 GLN A N 1
ATOM 2351 C CA . GLN A 1 286 ? 68.785 -1.166 -68.636 1.00 85.94 286 GLN A CA 1
ATOM 2352 C C . GLN A 1 286 ? 67.545 -1.879 -68.084 1.00 85.94 286 GLN A C 1
ATOM 2354 O O . GLN A 1 286 ? 67.105 -1.516 -67.007 1.00 85.94 286 GLN A O 1
ATOM 2359 N N . ARG A 1 287 ? 67.063 -2.953 -68.721 1.00 92.75 287 ARG A N 1
ATOM 2360 C CA . ARG A 1 287 ? 65.944 -3.771 -68.222 1.00 92.75 287 ARG A CA 1
ATOM 2361 C C . ARG A 1 287 ? 66.233 -4.438 -66.887 1.00 92.75 287 ARG A C 1
ATOM 2363 O O . ARG A 1 287 ? 65.337 -4.531 -66.063 1.00 92.75 287 ARG A O 1
ATOM 2370 N N . ILE A 1 288 ? 67.460 -4.908 -66.667 1.00 85.38 288 ILE A N 1
ATOM 2371 C CA . ILE A 1 288 ? 67.867 -5.464 -65.371 1.00 85.38 288 ILE A CA 1
ATOM 2372 C C . ILE A 1 288 ? 67.821 -4.363 -64.311 1.00 85.38 288 ILE A C 1
ATOM 2374 O O . ILE A 1 288 ? 67.165 -4.548 -63.299 1.00 85.38 288 ILE A O 1
ATOM 2378 N N . ARG A 1 289 ? 68.387 -3.180 -64.584 1.00 91.06 289 ARG A N 1
ATOM 2379 C CA . ARG A 1 289 ? 68.296 -2.025 -63.671 1.00 91.06 289 ARG A CA 1
ATOM 2380 C C . ARG A 1 289 ? 66.855 -1.566 -63.441 1.00 91.06 289 ARG A C 1
ATOM 2382 O O . ARG A 1 289 ? 66.509 -1.182 -62.334 1.00 91.06 289 ARG A O 1
ATOM 2389 N N . GLU A 1 290 ? 66.015 -1.578 -64.471 1.00 90.69 290 GLU A N 1
ATOM 2390 C CA . GLU A 1 290 ? 64.589 -1.246 -64.375 1.00 90.69 290 GLU A CA 1
ATOM 2391 C C . GLU A 1 290 ? 63.836 -2.278 -63.533 1.00 90.69 290 GLU A C 1
ATOM 2393 O O . GLU A 1 290 ? 63.002 -1.892 -62.718 1.00 90.69 290 GLU A O 1
ATOM 2398 N N . ARG A 1 291 ? 64.161 -3.568 -63.684 1.00 94.12 291 ARG A N 1
ATOM 2399 C CA . ARG A 1 291 ? 63.630 -4.656 -62.861 1.00 94.12 291 ARG A CA 1
ATOM 2400 C C . ARG A 1 291 ? 64.086 -4.520 -61.414 1.00 94.12 291 ARG A C 1
ATOM 2402 O O . ARG A 1 291 ? 63.250 -4.625 -60.534 1.00 94.12 291 ARG A O 1
ATOM 2409 N N . ASP A 1 292 ? 65.366 -4.269 -61.168 1.00 90.81 292 ASP A N 1
ATOM 2410 C CA . ASP A 1 292 ? 65.907 -4.144 -59.812 1.00 90.81 292 ASP A CA 1
ATOM 2411 C C . ASP A 1 292 ? 65.283 -2.931 -59.105 1.00 90.81 292 ASP A C 1
ATOM 2413 O O . ASP A 1 292 ? 64.749 -3.075 -58.014 1.00 90.81 292 ASP A O 1
ATOM 2417 N N . ARG A 1 293 ? 65.157 -1.790 -59.796 1.00 94.38 293 ARG A N 1
ATOM 2418 C CA . ARG A 1 293 ? 64.402 -0.625 -59.297 1.00 94.38 293 ARG A CA 1
ATOM 2419 C C . ARG A 1 293 ? 62.906 -0.883 -59.129 1.00 94.38 293 ARG A C 1
ATOM 2421 O O . ARG A 1 293 ? 62.251 -0.195 -58.357 1.00 94.38 293 ARG A O 1
ATOM 2428 N N . ALA A 1 294 ? 62.304 -1.764 -59.928 1.00 93.94 294 ALA A N 1
ATOM 2429 C CA . ALA A 1 294 ? 60.904 -2.151 -59.752 1.00 93.94 294 ALA A CA 1
ATOM 2430 C C . ALA A 1 294 ? 60.738 -3.073 -58.540 1.00 93.94 294 ALA A C 1
ATOM 2432 O O . ALA A 1 294 ? 59.775 -2.921 -57.801 1.00 93.94 294 ALA A O 1
ATOM 2433 N N . LEU A 1 295 ? 61.686 -3.983 -58.311 1.00 94.12 295 LEU A N 1
ATOM 2434 C CA . LEU A 1 295 ? 61.710 -4.852 -57.141 1.00 94.12 295 LEU A CA 1
ATOM 2435 C C . LEU A 1 295 ? 61.949 -4.055 -55.860 1.00 94.12 295 LEU A C 1
ATOM 2437 O O . LEU A 1 295 ? 61.222 -4.277 -54.904 1.00 94.12 295 LEU A O 1
ATOM 2441 N N . GLU A 1 296 ? 62.892 -3.111 -55.855 1.00 94.62 296 GLU A N 1
ATOM 2442 C CA . GLU A 1 296 ? 63.106 -2.178 -54.738 1.00 94.62 296 GLU A CA 1
ATOM 2443 C C . GLU A 1 296 ? 61.818 -1.416 -54.417 1.00 94.62 296 GLU A C 1
ATOM 2445 O O . GLU A 1 296 ? 61.343 -1.490 -53.291 1.00 94.62 296 GLU A O 1
ATOM 2450 N N . ARG A 1 297 ? 61.162 -0.821 -55.425 1.00 94.75 297 ARG A N 1
ATOM 2451 C CA . ARG A 1 297 ? 59.869 -0.141 -55.233 1.00 94.75 297 ARG A CA 1
ATOM 2452 C C . ARG A 1 297 ? 58.792 -1.056 -54.650 1.00 94.75 297 ARG A C 1
ATOM 2454 O O . ARG A 1 297 ? 58.141 -0.670 -53.694 1.00 94.75 297 ARG A O 1
ATOM 2461 N N . VAL A 1 298 ? 58.636 -2.277 -55.166 1.00 95.56 298 VAL A N 1
ATOM 2462 C CA . VAL A 1 298 ? 57.649 -3.240 -54.638 1.00 95.56 298 VAL A CA 1
ATOM 2463 C C . VAL A 1 298 ? 57.996 -3.683 -53.212 1.00 95.56 298 VAL A C 1
ATOM 2465 O O . VAL A 1 298 ? 57.102 -3.954 -52.414 1.00 95.56 298 VAL A O 1
ATOM 2468 N N . ILE A 1 299 ? 59.281 -3.797 -52.881 1.00 93.94 299 ILE A N 1
ATOM 2469 C CA . ILE A 1 299 ? 59.741 -4.135 -51.532 1.00 93.94 299 ILE A CA 1
ATOM 2470 C C . ILE A 1 299 ? 59.445 -2.977 -50.572 1.00 93.94 299 ILE A C 1
ATOM 2472 O O . ILE A 1 299 ? 58.858 -3.219 -49.521 1.00 93.94 299 ILE A O 1
ATOM 2476 N N . ASP A 1 300 ? 59.753 -1.739 -50.953 1.00 95.38 300 ASP A N 1
ATOM 2477 C CA . ASP A 1 300 ? 59.461 -0.537 -50.164 1.00 95.38 300 ASP A CA 1
ATOM 2478 C C . ASP A 1 300 ? 57.945 -0.334 -49.985 1.00 95.38 300 ASP A C 1
ATOM 2480 O O . ASP A 1 300 ? 57.464 -0.063 -48.883 1.00 95.38 300 ASP A O 1
ATOM 2484 N N . GLU A 1 301 ? 57.155 -0.552 -51.038 1.00 96.12 301 GLU A N 1
ATOM 2485 C CA . GLU A 1 301 ? 55.686 -0.558 -50.987 1.00 96.12 301 GLU A CA 1
ATOM 2486 C C . GLU A 1 301 ? 55.156 -1.646 -50.035 1.00 96.12 301 GLU A C 1
ATOM 2488 O O . GLU A 1 301 ? 54.212 -1.416 -49.279 1.00 96.12 301 GLU A O 1
ATOM 2493 N N . LYS A 1 302 ? 55.780 -2.832 -50.005 1.00 97.38 302 LYS A N 1
ATOM 2494 C CA . LYS A 1 302 ? 55.420 -3.890 -49.048 1.00 97.38 302 LYS A CA 1
ATOM 2495 C C . LYS A 1 302 ? 55.805 -3.540 -47.615 1.00 97.38 302 LYS A C 1
ATOM 2497 O O . LYS A 1 302 ? 55.014 -3.820 -46.719 1.00 97.38 302 LYS A O 1
ATOM 2502 N N . PHE A 1 303 ? 56.974 -2.944 -47.385 1.00 96.62 303 PHE A N 1
ATOM 2503 C CA . PHE A 1 303 ? 57.394 -2.514 -46.049 1.00 96.62 303 PHE A CA 1
ATOM 2504 C C . PHE A 1 303 ? 56.488 -1.412 -45.506 1.00 96.62 303 PHE A C 1
ATOM 2506 O O . PHE A 1 303 ? 55.962 -1.554 -44.408 1.00 96.62 303 PHE A O 1
ATOM 2513 N N . THR A 1 304 ? 56.204 -0.385 -46.306 1.00 96.50 304 THR A N 1
ATOM 2514 C CA . THR A 1 304 ? 55.265 0.681 -45.923 1.00 96.50 304 THR A CA 1
ATOM 2515 C C . THR A 1 304 ? 53.856 0.136 -45.669 1.00 96.50 304 THR A C 1
ATOM 2517 O O . THR A 1 304 ? 53.210 0.515 -44.694 1.00 96.50 304 THR A O 1
ATOM 2520 N N . CYS A 1 305 ? 53.377 -0.817 -46.478 1.00 96.56 305 CYS A N 1
ATOM 2521 C CA . CYS A 1 305 ? 52.105 -1.498 -46.223 1.00 96.56 305 CYS A CA 1
ATOM 2522 C C . CYS A 1 305 ? 52.117 -2.289 -44.901 1.00 96.56 305 CYS A C 1
ATOM 2524 O O . CYS A 1 305 ? 51.150 -2.224 -44.139 1.00 96.56 305 CYS A O 1
ATOM 2526 N N . MET A 1 306 ? 53.205 -3.008 -44.609 1.00 96.38 306 MET A N 1
ATOM 2527 C CA . MET A 1 306 ? 53.376 -3.740 -43.352 1.00 96.38 306 MET A CA 1
ATOM 2528 C C . MET A 1 306 ? 53.404 -2.800 -42.143 1.00 96.38 306 MET A C 1
ATOM 2530 O O . MET A 1 306 ? 52.695 -3.061 -41.176 1.00 96.38 306 MET A O 1
ATOM 2534 N N . GLU A 1 307 ? 54.131 -1.684 -42.208 1.00 95.69 307 GLU A N 1
ATOM 2535 C CA . GLU A 1 307 ? 54.166 -0.668 -41.146 1.00 95.69 307 GLU A CA 1
ATOM 2536 C C . GLU A 1 307 ? 52.771 -0.096 -40.865 1.00 95.69 307 GLU A C 1
ATOM 2538 O O . GLU A 1 307 ? 52.341 -0.045 -39.712 1.00 95.69 307 GLU A O 1
ATOM 2543 N N . LEU A 1 308 ? 52.009 0.235 -41.914 1.00 96.88 308 LEU A N 1
ATOM 2544 C CA . LEU A 1 308 ? 50.624 0.694 -41.775 1.00 96.88 308 LEU A CA 1
ATOM 2545 C C . LEU A 1 308 ? 49.724 -0.368 -41.129 1.00 96.88 308 LEU A C 1
ATOM 2547 O O . LEU A 1 308 ? 48.847 -0.034 -40.329 1.00 96.88 308 LEU A O 1
ATOM 2551 N N . LYS A 1 309 ? 49.932 -1.651 -41.449 1.00 95.12 309 LYS A N 1
ATOM 2552 C CA . LYS A 1 309 ? 49.189 -2.758 -40.832 1.00 95.12 309 LYS A CA 1
ATOM 2553 C C . LYS A 1 309 ? 49.575 -2.965 -39.374 1.00 95.12 309 LYS A C 1
ATOM 2555 O O . LYS A 1 309 ? 48.693 -3.204 -38.554 1.00 95.12 309 LYS A O 1
ATOM 2560 N N . GLU A 1 310 ? 50.847 -2.830 -39.020 1.00 95.06 310 GLU A N 1
ATOM 2561 C CA . GLU A 1 310 ? 51.276 -2.870 -37.623 1.00 95.06 310 GLU A CA 1
ATOM 2562 C C . GLU A 1 310 ? 50.731 -1.681 -36.822 1.00 95.06 310 GLU A C 1
ATOM 2564 O O . GLU A 1 310 ? 50.273 -1.865 -35.693 1.00 95.06 310 GLU A O 1
ATOM 2569 N N . ASP A 1 311 ? 50.709 -0.479 -37.402 1.00 96.50 311 ASP A N 1
ATOM 2570 C CA . ASP A 1 311 ? 50.065 0.695 -36.808 1.00 96.50 311 ASP A CA 1
ATOM 2571 C C . ASP A 1 311 ? 48.570 0.453 -36.573 1.00 96.50 311 ASP A C 1
ATOM 2573 O O . ASP A 1 311 ? 48.033 0.800 -35.518 1.00 96.50 311 ASP A O 1
ATOM 2577 N N . GLU A 1 312 ? 47.887 -0.164 -37.539 1.00 97.12 312 GLU A N 1
ATOM 2578 C CA . GLU A 1 312 ? 46.476 -0.530 -37.435 1.00 97.12 312 GLU A CA 1
ATOM 2579 C C . GLU A 1 312 ? 46.240 -1.580 -36.337 1.00 97.12 312 GLU A C 1
ATOM 2581 O O . GLU A 1 312 ? 45.344 -1.409 -35.510 1.00 97.12 312 GLU A O 1
ATOM 2586 N N . VAL A 1 313 ? 47.094 -2.604 -36.233 1.00 95.12 313 VAL A N 1
ATOM 2587 C CA . VAL A 1 313 ? 47.047 -3.591 -35.140 1.00 95.12 313 VAL A CA 1
ATOM 2588 C C . VAL A 1 313 ? 47.256 -2.922 -33.782 1.00 95.12 313 VAL A C 1
ATOM 2590 O O . VAL A 1 313 ? 46.497 -3.190 -32.850 1.00 95.12 313 VAL A O 1
ATOM 2593 N N . ARG A 1 314 ? 48.231 -2.013 -33.653 1.00 97.31 314 ARG A N 1
ATOM 2594 C CA . ARG A 1 314 ? 48.472 -1.278 -32.399 1.00 97.31 314 ARG A CA 1
ATOM 2595 C C . ARG A 1 314 ? 47.269 -0.407 -32.020 1.00 97.31 314 ARG A C 1
ATOM 2597 O O . ARG A 1 314 ? 46.874 -0.398 -30.854 1.00 97.31 314 ARG A O 1
ATOM 2604 N N . LYS A 1 315 ? 46.627 0.258 -32.989 1.00 97.12 315 LYS A N 1
ATOM 2605 C CA . LYS A 1 315 ? 45.375 1.013 -32.770 1.00 97.12 315 LYS A CA 1
ATOM 2606 C C . LYS A 1 315 ? 44.235 0.102 -32.305 1.00 97.12 315 LYS A C 1
ATOM 2608 O O . LYS A 1 315 ? 43.562 0.424 -31.328 1.00 97.12 315 LYS A O 1
ATOM 2613 N N . LEU A 1 316 ? 44.045 -1.051 -32.949 1.00 96.56 316 LEU A N 1
ATOM 2614 C CA . LEU A 1 316 ? 43.013 -2.021 -32.566 1.00 96.56 316 LEU A CA 1
ATOM 2615 C C . LEU A 1 316 ? 43.250 -2.603 -31.166 1.00 96.56 316 LEU A C 1
ATOM 2617 O O . LEU A 1 316 ? 42.301 -2.746 -30.401 1.00 96.56 316 LEU A O 1
ATOM 2621 N N . GLN A 1 317 ? 44.500 -2.880 -30.790 1.00 96.56 317 GLN A N 1
ATOM 2622 C CA . GLN A 1 317 ? 44.847 -3.344 -29.442 1.00 96.56 317 GLN A CA 1
ATOM 2623 C C . GLN A 1 317 ? 44.525 -2.303 -28.361 1.00 96.56 317 GLN A C 1
ATOM 2625 O O . GLN A 1 317 ? 44.075 -2.664 -27.274 1.00 96.56 317 GLN A O 1
ATOM 2630 N N . LEU A 1 318 ? 44.736 -1.012 -28.637 1.00 97.38 318 LEU A N 1
ATOM 2631 C CA . LEU A 1 318 ? 44.359 0.059 -27.710 1.00 97.38 318 LEU A CA 1
ATOM 2632 C C . LEU A 1 318 ? 42.838 0.149 -27.548 1.00 97.38 318 LEU A C 1
ATOM 2634 O O . LEU A 1 318 ? 42.356 0.168 -26.416 1.00 97.38 318 LEU A O 1
ATOM 2638 N N . LEU A 1 319 ? 42.094 0.107 -28.657 1.00 97.06 319 LEU A N 1
ATOM 2639 C CA . LEU A 1 319 ? 40.629 0.094 -28.633 1.00 97.06 319 LEU A CA 1
ATOM 2640 C C . LEU A 1 319 ? 40.079 -1.124 -27.883 1.00 97.06 319 LEU A C 1
ATOM 2642 O O . LEU A 1 319 ? 39.132 -0.990 -27.112 1.00 97.06 319 LEU A O 1
ATOM 2646 N N . LEU A 1 320 ? 40.683 -2.303 -28.056 1.00 96.81 320 LEU A N 1
ATOM 2647 C CA . LEU A 1 320 ? 40.290 -3.508 -27.324 1.00 96.81 320 LEU A CA 1
ATOM 2648 C C . LEU A 1 320 ? 40.458 -3.317 -25.811 1.00 96.81 320 LEU A C 1
ATOM 2650 O O . LEU A 1 320 ? 39.518 -3.563 -25.064 1.00 96.81 320 LEU A O 1
ATOM 2654 N N . ARG A 1 321 ? 41.603 -2.783 -25.366 1.00 97.75 321 ARG A N 1
ATOM 2655 C CA . ARG A 1 321 ? 41.851 -2.486 -23.943 1.00 97.75 321 ARG A CA 1
ATOM 2656 C C . ARG A 1 321 ? 40.874 -1.460 -23.379 1.00 97.75 321 ARG A C 1
ATOM 2658 O O . ARG A 1 321 ? 40.497 -1.530 -22.215 1.00 97.75 321 ARG A O 1
ATOM 2665 N N . GLU A 1 322 ? 40.479 -0.468 -24.169 1.00 96.62 322 GLU A N 1
ATOM 2666 C CA . GLU A 1 322 ? 39.434 0.480 -23.767 1.00 96.62 322 GLU A CA 1
ATOM 2667 C C . GLU A 1 322 ? 38.084 -0.219 -23.604 1.00 96.62 322 GLU A C 1
ATOM 2669 O O . GLU A 1 322 ? 37.427 -0.025 -22.583 1.00 96.62 322 GLU A O 1
ATOM 2674 N N . LYS A 1 323 ? 37.714 -1.109 -24.532 1.00 96.31 323 LYS A N 1
ATOM 2675 C CA . LYS A 1 323 ? 36.491 -1.913 -24.413 1.00 96.31 323 LYS A CA 1
ATOM 2676 C C . LYS A 1 323 ? 36.520 -2.870 -23.230 1.00 96.31 323 LYS A C 1
ATOM 2678 O O . LYS A 1 323 ? 35.505 -3.000 -22.559 1.00 96.31 323 LYS A O 1
ATOM 2683 N N . GLU A 1 324 ? 37.657 -3.483 -22.925 1.00 94.81 324 GLU A N 1
ATOM 2684 C CA . GLU A 1 324 ? 37.824 -4.315 -21.728 1.00 94.81 324 GLU A CA 1
ATOM 2685 C C . GLU A 1 324 ? 37.588 -3.507 -20.445 1.00 94.81 324 GLU A C 1
ATOM 2687 O O . GLU A 1 324 ? 36.856 -3.958 -19.565 1.00 94.81 324 GLU A O 1
ATOM 2692 N N . ARG A 1 325 ? 38.121 -2.280 -20.364 1.00 97.19 325 ARG A N 1
ATOM 2693 C CA . ARG A 1 325 ? 37.867 -1.373 -19.231 1.00 97.19 325 ARG A CA 1
ATOM 2694 C C . ARG A 1 325 ? 36.406 -0.946 -19.147 1.00 97.19 325 ARG A C 1
ATOM 2696 O O . ARG A 1 325 ? 35.866 -0.851 -18.049 1.00 97.19 325 ARG A O 1
ATOM 2703 N N . ASP A 1 326 ? 35.766 -0.668 -20.278 1.00 97.00 326 ASP A N 1
ATOM 2704 C CA . ASP A 1 326 ? 34.344 -0.320 -20.307 1.00 97.00 326 ASP A CA 1
ATOM 2705 C C . ASP A 1 326 ? 33.469 -1.502 -19.865 1.00 97.00 326 ASP A C 1
ATOM 2707 O O . ASP A 1 326 ? 32.520 -1.310 -19.107 1.00 97.00 326 ASP A O 1
ATOM 2711 N N . LEU A 1 327 ? 33.809 -2.727 -20.275 1.00 96.00 327 LEU A N 1
ATOM 2712 C CA . LEU A 1 327 ? 33.133 -3.944 -19.825 1.00 96.00 327 LEU A CA 1
ATOM 2713 C C . LEU A 1 327 ? 33.318 -4.182 -18.325 1.00 96.00 327 LEU A C 1
ATOM 2715 O O . LEU A 1 327 ? 32.363 -4.578 -17.667 1.00 96.00 327 LEU A O 1
ATOM 2719 N N . GLU A 1 328 ? 34.500 -3.906 -17.775 1.00 96.62 328 GLU A N 1
ATOM 2720 C CA . GLU A 1 328 ? 34.740 -4.002 -16.332 1.00 96.62 328 GLU A CA 1
ATOM 2721 C C . GLU A 1 328 ? 33.881 -3.003 -15.549 1.00 96.62 328 GLU A C 1
ATOM 2723 O O . GLU A 1 328 ? 33.206 -3.373 -14.594 1.00 96.62 328 GLU A O 1
ATOM 2728 N N . LYS A 1 329 ? 33.800 -1.748 -16.014 1.00 97.94 329 LYS A N 1
ATOM 2729 C CA . LYS A 1 329 ? 32.897 -0.751 -15.416 1.00 97.94 329 LYS A CA 1
ATOM 2730 C C . LYS A 1 329 ? 31.441 -1.213 -15.458 1.00 97.94 329 LYS A C 1
ATOM 2732 O O . LYS A 1 329 ? 30.722 -1.041 -14.478 1.00 97.94 329 LYS A O 1
ATOM 2737 N N . LEU A 1 330 ? 31.002 -1.789 -16.581 1.00 96.69 330 LEU A N 1
ATOM 2738 C CA . LEU A 1 330 ? 29.649 -2.331 -16.707 1.00 96.69 330 LEU A CA 1
ATOM 2739 C C . LEU A 1 330 ? 29.421 -3.512 -15.760 1.00 96.69 330 LEU A C 1
ATOM 2741 O O . LEU A 1 330 ? 28.367 -3.560 -15.137 1.00 96.69 330 LEU A O 1
ATOM 2745 N N . ARG A 1 331 ? 30.396 -4.416 -15.594 1.00 97.69 331 ARG A N 1
ATOM 2746 C CA . ARG A 1 331 ? 30.324 -5.507 -14.609 1.00 97.69 331 ARG A CA 1
ATOM 2747 C C . ARG A 1 331 ? 30.148 -4.977 -13.186 1.00 97.69 331 ARG A C 1
ATOM 2749 O O . ARG A 1 331 ? 29.236 -5.428 -12.505 1.00 97.69 331 ARG A O 1
ATOM 2756 N N . CYS A 1 332 ? 30.921 -3.970 -12.773 1.00 96.62 332 CYS A N 1
ATOM 2757 C CA . CYS A 1 332 ? 30.748 -3.346 -11.455 1.00 96.62 332 CYS A CA 1
ATOM 2758 C C . CYS A 1 332 ? 29.351 -2.728 -11.282 1.00 96.62 332 CYS A C 1
ATOM 2760 O O . CYS A 1 332 ? 28.723 -2.891 -10.241 1.00 96.62 332 CYS A O 1
ATOM 2762 N N . VAL A 1 333 ? 28.838 -2.034 -12.306 1.00 97.88 333 VAL A N 1
ATOM 2763 C CA . VAL A 1 333 ? 27.479 -1.465 -12.267 1.00 97.88 333 VAL A CA 1
ATOM 2764 C C . VAL A 1 333 ? 26.419 -2.563 -12.162 1.00 97.88 333 VAL A C 1
ATOM 2766 O O . VAL A 1 333 ? 25.469 -2.411 -11.400 1.00 97.88 333 VAL A O 1
ATOM 2769 N N . LEU A 1 334 ? 26.573 -3.665 -12.900 1.00 96.31 334 LEU A N 1
ATOM 2770 C CA . LEU A 1 334 ? 25.656 -4.802 -12.827 1.00 96.31 334 LEU A CA 1
ATOM 2771 C C . LEU A 1 334 ? 25.688 -5.461 -11.444 1.00 96.31 334 LEU A C 1
ATOM 2773 O O . LEU A 1 334 ? 24.621 -5.649 -10.875 1.00 96.31 334 LEU A O 1
ATOM 2777 N N . SER A 1 335 ? 26.869 -5.692 -10.867 1.00 97.31 335 SER A N 1
ATOM 2778 C CA . SER A 1 335 ? 27.020 -6.217 -9.500 1.00 97.31 335 SER A CA 1
ATOM 2779 C C . SER A 1 335 ? 26.314 -5.330 -8.468 1.00 97.31 335 SER A C 1
ATOM 2781 O O . SER A 1 335 ? 25.515 -5.810 -7.671 1.00 97.31 335 SER A O 1
ATOM 2783 N N . ASN A 1 336 ? 26.515 -4.009 -8.534 1.00 97.56 336 ASN A N 1
ATOM 2784 C CA . ASN A 1 336 ? 25.841 -3.066 -7.632 1.00 97.56 336 ASN A CA 1
ATOM 2785 C C . ASN A 1 336 ? 24.314 -3.087 -7.809 1.00 97.56 336 ASN A C 1
ATOM 2787 O O . ASN A 1 336 ? 23.556 -2.950 -6.846 1.00 97.56 336 ASN A O 1
ATOM 2791 N N . ASN A 1 337 ? 23.843 -3.241 -9.049 1.00 97.75 337 ASN A N 1
ATOM 2792 C CA . ASN A 1 337 ? 22.419 -3.363 -9.332 1.00 97.75 337 ASN A CA 1
ATOM 2793 C C . ASN A 1 337 ? 21.854 -4.689 -8.804 1.00 97.75 337 ASN A C 1
ATOM 2795 O O . ASN A 1 337 ? 20.750 -4.684 -8.270 1.00 97.75 337 ASN A O 1
ATOM 2799 N N . GLU A 1 338 ? 22.588 -5.797 -8.905 1.00 97.50 338 GLU A N 1
ATOM 2800 C CA . GLU A 1 338 ? 22.211 -7.098 -8.334 1.00 97.50 338 GLU A CA 1
ATOM 2801 C C . GLU A 1 338 ? 22.125 -7.037 -6.802 1.00 97.50 338 GLU A C 1
ATOM 2803 O O . GLU A 1 338 ? 21.132 -7.475 -6.218 1.00 97.50 338 GLU A O 1
ATOM 2808 N N . GLU A 1 339 ? 23.093 -6.405 -6.136 1.00 95.00 339 GLU A N 1
ATOM 2809 C CA . GLU A 1 339 ? 23.045 -6.138 -4.690 1.00 95.00 339 GLU A CA 1
ATOM 2810 C C . GLU A 1 339 ? 21.850 -5.256 -4.308 1.00 95.00 339 GLU A C 1
ATOM 2812 O O . GLU A 1 339 ? 21.152 -5.499 -3.320 1.00 95.00 339 GLU A O 1
ATOM 2817 N N . THR A 1 340 ? 21.562 -4.240 -5.122 1.00 97.44 340 THR A N 1
ATOM 2818 C CA . THR A 1 340 ? 20.400 -3.375 -4.911 1.00 97.44 340 THR A CA 1
ATOM 2819 C C . THR A 1 340 ? 19.105 -4.171 -5.067 1.00 97.44 340 THR A C 1
ATOM 2821 O O . THR A 1 340 ? 18.233 -4.081 -4.208 1.00 97.44 340 THR A O 1
ATOM 2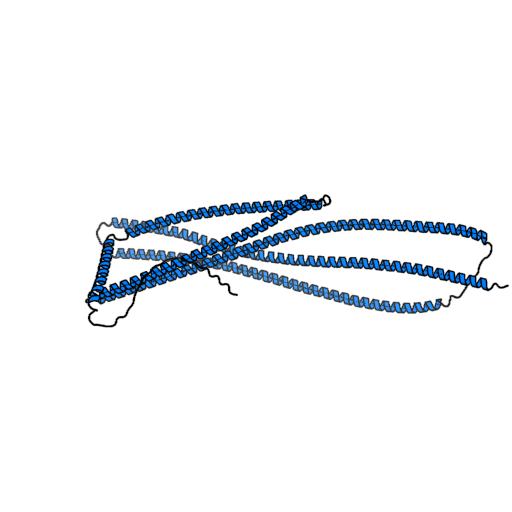824 N N . ILE A 1 341 ? 18.973 -4.987 -6.116 1.00 95.44 341 ILE A N 1
ATOM 2825 C CA . ILE A 1 341 ? 17.800 -5.843 -6.343 1.00 95.44 341 ILE A CA 1
ATOM 2826 C C . ILE A 1 341 ? 17.611 -6.805 -5.168 1.00 95.44 341 ILE A C 1
ATOM 2828 O O . ILE A 1 341 ? 16.528 -6.836 -4.593 1.00 95.44 341 ILE A O 1
ATOM 2832 N N . THR A 1 342 ? 18.659 -7.511 -4.748 1.00 96.44 342 THR A N 1
ATOM 2833 C CA . THR A 1 342 ? 18.580 -8.460 -3.625 1.00 96.44 342 THR A CA 1
ATOM 2834 C C . THR A 1 342 ? 18.223 -7.777 -2.299 1.00 96.44 342 THR A C 1
ATOM 2836 O O . THR A 1 342 ? 17.406 -8.299 -1.539 1.00 96.44 342 THR A O 1
ATOM 2839 N N . SER A 1 343 ? 18.752 -6.579 -2.025 1.00 97.31 343 SER A N 1
ATOM 2840 C CA . SER A 1 343 ? 18.366 -5.768 -0.857 1.00 97.31 343 SER A CA 1
ATOM 2841 C C . SER A 1 343 ? 16.877 -5.402 -0.873 1.00 97.31 343 SER A C 1
ATOM 2843 O O . SER A 1 343 ? 16.176 -5.498 0.137 1.00 97.31 343 SER A O 1
ATOM 2845 N N . LEU A 1 344 ? 16.357 -5.044 -2.044 1.00 97.12 344 LEU A N 1
ATOM 2846 C CA . LEU A 1 344 ? 14.954 -4.685 -2.219 1.00 97.12 344 LEU A CA 1
ATOM 2847 C C . LEU A 1 344 ? 14.022 -5.891 -2.160 1.00 97.12 344 LEU A C 1
ATOM 2849 O O . LEU A 1 344 ? 12.936 -5.781 -1.602 1.00 97.12 344 LEU A O 1
ATOM 2853 N N . GLU A 1 345 ? 14.438 -7.041 -2.682 1.00 97.00 345 GLU A N 1
ATOM 2854 C CA . GLU A 1 345 ? 13.713 -8.304 -2.528 1.00 97.00 345 GLU A CA 1
ATOM 2855 C C . GLU A 1 345 ? 13.599 -8.706 -1.052 1.00 97.00 345 GLU A C 1
ATOM 2857 O O . GLU A 1 345 ? 12.535 -9.147 -0.613 1.00 97.00 345 GLU A O 1
ATOM 2862 N N . LEU A 1 346 ? 14.661 -8.513 -0.261 1.00 95.56 346 LEU A N 1
ATOM 2863 C CA . LEU A 1 346 ? 14.626 -8.733 1.188 1.00 95.56 346 LEU A CA 1
ATOM 2864 C C . LEU A 1 346 ? 13.678 -7.757 1.891 1.00 95.56 346 LEU A C 1
ATOM 2866 O O . LEU A 1 346 ? 12.898 -8.181 2.743 1.00 95.56 346 LEU A O 1
ATOM 2870 N N . LEU A 1 347 ? 13.702 -6.476 1.514 1.00 97.62 347 LEU A N 1
ATOM 2871 C CA . LEU A 1 347 ? 12.776 -5.479 2.051 1.00 97.62 347 LEU A CA 1
ATOM 2872 C C . LEU A 1 347 ? 11.319 -5.824 1.712 1.00 97.62 347 LEU A C 1
ATOM 2874 O O . LEU A 1 347 ? 10.465 -5.774 2.594 1.00 97.62 347 LEU A O 1
ATOM 2878 N N . LEU A 1 348 ? 11.039 -6.220 0.467 1.00 97.00 348 LEU A N 1
ATOM 2879 C CA . LEU A 1 348 ? 9.709 -6.652 0.026 1.00 97.00 348 LEU A CA 1
ATOM 2880 C C . LEU A 1 348 ? 9.230 -7.882 0.799 1.00 97.00 348 LEU A C 1
ATOM 2882 O O . LEU A 1 348 ? 8.082 -7.913 1.234 1.00 97.00 348 LEU A O 1
ATOM 2886 N N . ARG A 1 349 ? 10.105 -8.868 1.036 1.00 97.81 349 ARG A N 1
ATOM 2887 C CA . ARG A 1 349 ? 9.784 -10.013 1.904 1.00 97.81 349 ARG A CA 1
ATOM 2888 C C . ARG A 1 349 ? 9.490 -9.578 3.338 1.00 97.81 349 ARG A C 1
ATOM 2890 O O . ARG A 1 349 ? 8.516 -10.050 3.911 1.00 97.81 349 ARG A O 1
ATOM 2897 N N . GLY A 1 350 ? 10.285 -8.665 3.899 1.00 92.94 350 GLY A N 1
ATOM 2898 C CA . GLY A 1 350 ? 10.042 -8.099 5.230 1.00 92.94 350 GLY A CA 1
ATOM 2899 C C . GLY A 1 350 ? 8.682 -7.405 5.324 1.00 92.94 350 GLY A C 1
ATOM 2900 O O . GLY A 1 350 ? 7.916 -7.675 6.243 1.00 92.94 350 GLY A O 1
ATOM 2901 N N . LYS A 1 351 ? 8.333 -6.590 4.322 1.00 93.62 351 LYS A N 1
ATOM 2902 C CA . LYS A 1 351 ? 7.019 -5.938 4.229 1.00 93.62 351 LYS A CA 1
ATOM 2903 C C . LYS A 1 351 ? 5.873 -6.932 4.035 1.00 93.62 351 LYS A C 1
ATOM 2905 O O . LYS A 1 351 ? 4.808 -6.728 4.606 1.00 93.62 351 LYS A O 1
ATOM 2910 N N . GLY A 1 352 ? 6.099 -8.018 3.296 1.00 95.31 352 GLY A N 1
ATOM 2911 C CA . GLY A 1 352 ? 5.149 -9.126 3.183 1.00 95.31 352 GLY A CA 1
ATOM 2912 C C . GLY A 1 352 ? 4.840 -9.764 4.539 1.00 95.31 352 GLY A C 1
ATOM 2913 O O . GLY A 1 352 ? 3.675 -9.898 4.896 1.00 95.31 352 GLY A O 1
ATOM 2914 N N . LEU A 1 353 ? 5.873 -10.061 5.334 1.00 95.44 353 LEU A N 1
ATOM 2915 C CA . LEU A 1 353 ? 5.709 -10.612 6.684 1.00 95.44 353 LEU A CA 1
ATOM 2916 C C . LEU A 1 353 ? 5.027 -9.625 7.646 1.00 95.44 353 LEU A C 1
ATOM 2918 O O . LEU A 1 353 ? 4.194 -10.035 8.448 1.00 95.44 353 LEU A O 1
ATOM 2922 N N . GLU A 1 354 ? 5.345 -8.328 7.571 1.00 94.81 354 GLU A N 1
ATOM 2923 C CA . GLU A 1 354 ? 4.646 -7.294 8.353 1.00 94.81 354 GLU A CA 1
ATOM 2924 C C . GLU A 1 354 ? 3.149 -7.242 8.005 1.00 94.81 354 GLU A C 1
ATOM 2926 O O . GLU A 1 354 ? 2.308 -7.129 8.897 1.00 94.81 354 GLU A O 1
ATOM 2931 N N . LEU A 1 355 ? 2.799 -7.355 6.719 1.00 95.56 355 LEU A N 1
ATOM 2932 C CA . LEU A 1 355 ? 1.408 -7.367 6.269 1.00 95.56 355 LEU A CA 1
ATOM 2933 C C . LEU A 1 355 ? 0.667 -8.616 6.760 1.00 95.56 355 LEU A C 1
ATOM 2935 O O . LEU A 1 355 ? -0.440 -8.491 7.278 1.00 95.56 355 LEU A O 1
ATOM 2939 N N . GLU A 1 356 ? 1.290 -9.794 6.672 1.00 96.19 356 GLU A N 1
ATOM 2940 C CA . GLU A 1 356 ? 0.747 -11.037 7.237 1.00 96.19 356 GLU A CA 1
ATOM 2941 C C . GLU A 1 356 ? 0.503 -10.909 8.748 1.00 96.19 356 GLU A C 1
ATOM 2943 O O . GLU A 1 356 ? -0.593 -11.215 9.215 1.00 96.19 356 GLU A O 1
ATOM 2948 N N . GLN A 1 357 ? 1.456 -10.354 9.507 1.00 95.81 357 GLN A N 1
ATOM 2949 C CA . GLN A 1 357 ? 1.298 -10.119 10.949 1.00 95.81 357 GLN A CA 1
ATOM 2950 C C . GLN A 1 357 ? 0.138 -9.168 11.270 1.00 95.81 357 GLN A C 1
ATOM 2952 O O . GLN A 1 357 ? -0.611 -9.405 12.219 1.00 95.81 357 GLN A O 1
ATOM 2957 N N . VAL A 1 358 ? -0.041 -8.097 10.491 1.00 94.44 358 VAL A N 1
ATOM 2958 C CA . VAL A 1 358 ? -1.168 -7.168 10.671 1.00 94.44 358 VAL A CA 1
ATOM 2959 C C . VAL A 1 358 ? -2.495 -7.843 10.318 1.00 94.44 358 VAL A C 1
ATOM 2961 O O . VAL A 1 358 ? -3.476 -7.662 11.043 1.00 94.44 358 VAL A O 1
ATOM 2964 N N . CYS A 1 359 ? -2.539 -8.652 9.256 1.00 96.56 359 CYS A N 1
ATOM 2965 C CA . CYS A 1 359 ? -3.716 -9.444 8.898 1.00 96.56 359 CYS A CA 1
ATOM 2966 C C . CYS A 1 359 ? -4.091 -10.438 10.007 1.00 96.56 359 CYS A C 1
ATOM 2968 O O . CYS A 1 359 ? -5.259 -10.512 10.395 1.00 96.56 359 CYS A O 1
ATOM 2970 N N . GLU A 1 360 ? -3.114 -11.152 10.567 1.00 96.12 360 GLU A N 1
ATOM 2971 C CA . GLU A 1 360 ? -3.322 -12.067 11.693 1.00 96.12 360 GLU A CA 1
ATOM 2972 C C . GLU A 1 360 ? -3.786 -11.326 12.953 1.00 96.12 360 GLU A C 1
ATOM 2974 O O . GLU A 1 360 ? -4.758 -11.735 13.592 1.00 96.12 360 GLU A O 1
ATOM 2979 N N . ALA A 1 361 ? -3.154 -10.200 13.299 1.00 94.69 361 ALA A N 1
ATOM 2980 C CA . ALA A 1 361 ? -3.561 -9.370 14.432 1.00 94.69 361 ALA A CA 1
ATOM 2981 C C . ALA A 1 361 ? -4.997 -8.842 14.269 1.00 94.69 361 ALA A C 1
ATOM 2983 O O . ALA A 1 361 ? -5.770 -8.847 15.230 1.00 94.69 361 ALA A O 1
ATOM 2984 N N . TRP A 1 362 ? -5.380 -8.444 13.052 1.00 95.81 362 TRP A N 1
ATOM 2985 C CA . TRP A 1 362 ? -6.740 -8.015 12.734 1.00 95.81 362 TRP A CA 1
ATOM 2986 C C . TRP A 1 362 ? -7.749 -9.161 12.859 1.00 95.81 362 TRP A C 1
ATOM 2988 O O . TRP A 1 362 ? -8.786 -8.988 13.501 1.00 95.81 362 TRP A O 1
ATOM 2998 N N . HIS A 1 363 ? -7.445 -10.345 12.318 1.00 97.31 363 HIS A N 1
ATOM 2999 C CA . HIS A 1 363 ? -8.295 -11.527 12.473 1.00 97.31 363 HIS A CA 1
ATOM 3000 C C . HIS A 1 363 ? -8.473 -11.924 13.943 1.00 97.31 363 HIS A C 1
ATOM 3002 O O . HIS A 1 363 ? -9.599 -12.186 14.371 1.00 97.31 363 HIS A O 1
ATOM 3008 N N . ASN A 1 364 ? -7.401 -11.891 14.737 1.00 95.12 364 ASN A N 1
ATOM 3009 C CA . ASN A 1 364 ? -7.456 -12.174 16.170 1.00 95.12 364 ASN A CA 1
ATOM 3010 C C . ASN A 1 364 ? -8.316 -11.146 16.919 1.00 95.12 364 ASN A C 1
ATOM 3012 O O . ASN A 1 364 ? -9.196 -11.526 17.692 1.00 95.12 364 ASN A O 1
ATOM 3016 N N . ALA A 1 365 ? -8.126 -9.850 16.652 1.00 94.00 365 ALA A N 1
ATOM 3017 C CA . ALA A 1 365 ? -8.948 -8.792 17.240 1.00 94.00 365 ALA A CA 1
ATOM 3018 C C . ALA A 1 365 ? -10.432 -8.949 16.867 1.00 94.00 365 ALA A C 1
ATOM 3020 O O . ALA A 1 365 ? -11.311 -8.782 17.714 1.00 94.00 365 ALA A O 1
ATOM 3021 N N . GLN A 1 366 ? -10.713 -9.333 15.620 1.00 95.06 366 GLN A N 1
ATOM 3022 C CA . GLN A 1 366 ? -12.067 -9.599 15.150 1.00 95.06 366 GLN A CA 1
ATOM 3023 C C . GLN A 1 366 ? -12.689 -10.828 15.833 1.00 95.06 366 GLN A C 1
ATOM 3025 O O . GLN A 1 366 ? -13.872 -10.797 16.166 1.00 95.06 366 GLN A O 1
ATOM 3030 N N . SER A 1 367 ? -11.920 -11.896 16.067 1.00 96.62 367 SER A N 1
ATOM 3031 C CA . SER A 1 367 ? -12.385 -13.074 16.817 1.00 96.62 367 SER A CA 1
ATOM 3032 C C . SER A 1 367 ? -12.755 -12.709 18.253 1.00 96.62 367 SER A C 1
ATOM 3034 O O . SER A 1 367 ? -13.865 -12.992 18.690 1.00 96.62 367 SER A O 1
ATOM 3036 N N . VAL A 1 368 ? -11.877 -11.979 18.950 1.00 94.62 368 VAL A N 1
ATOM 3037 C CA . VAL A 1 368 ? -12.126 -11.519 20.328 1.00 94.62 368 VAL A CA 1
ATOM 3038 C C . VAL A 1 368 ? -13.360 -10.617 20.402 1.00 94.62 368 VAL A C 1
ATOM 3040 O O . VAL A 1 368 ? -14.124 -10.689 21.364 1.00 94.62 368 VAL A O 1
ATOM 3043 N N . GLN A 1 369 ? -13.582 -9.768 19.396 1.00 95.50 369 GLN A N 1
ATOM 3044 C CA . GLN A 1 369 ? -14.782 -8.937 19.331 1.00 95.50 369 GLN A CA 1
ATOM 3045 C C . GLN A 1 369 ? -16.057 -9.787 19.210 1.00 95.50 369 GLN A C 1
ATOM 3047 O O . GLN A 1 369 ? -17.002 -9.558 19.965 1.00 95.50 369 GLN A O 1
ATOM 3052 N N . ARG A 1 370 ? -16.066 -10.802 18.334 1.00 96.56 370 ARG A N 1
ATOM 3053 C CA . ARG A 1 370 ? -17.200 -11.736 18.213 1.00 96.56 370 ARG A CA 1
ATOM 3054 C C . ARG A 1 370 ? -17.447 -12.505 19.507 1.00 96.56 370 ARG A C 1
ATOM 3056 O O . ARG A 1 370 ? -18.584 -12.590 19.950 1.00 96.56 370 ARG A O 1
ATOM 3063 N N . GLU A 1 371 ? -16.396 -13.000 20.157 1.00 95.62 371 GLU A N 1
ATOM 3064 C CA . GLU A 1 371 ? -16.512 -13.717 21.434 1.00 95.62 371 GLU A CA 1
ATOM 3065 C C . GLU A 1 371 ? -17.130 -12.842 22.534 1.00 95.62 371 GLU A C 1
ATOM 3067 O O . GLU A 1 371 ? -17.975 -13.307 23.305 1.00 95.62 371 GLU A O 1
ATOM 3072 N N . LYS A 1 372 ? -16.751 -11.556 22.595 1.00 90.88 372 LYS A N 1
ATOM 3073 C CA . LYS A 1 372 ? -17.362 -10.587 23.516 1.00 90.88 372 LYS A CA 1
ATOM 3074 C C . LYS A 1 372 ? -18.838 -10.373 23.201 1.00 90.88 372 LYS A C 1
ATOM 3076 O O . LYS A 1 372 ? -19.654 -10.415 24.118 1.00 90.88 372 LYS A O 1
ATOM 3081 N N . GLU A 1 373 ? -19.192 -10.173 21.934 1.00 96.88 373 GLU A N 1
ATOM 3082 C CA . GLU A 1 373 ? -20.584 -10.007 21.498 1.00 96.88 373 GLU A CA 1
ATOM 3083 C C . GLU A 1 373 ? -21.429 -11.242 21.830 1.00 96.88 373 GLU A C 1
ATOM 3085 O O . GLU A 1 373 ? -22.492 -11.120 22.437 1.00 96.88 373 GLU A O 1
ATOM 3090 N N . GLU A 1 374 ? -20.930 -12.442 21.542 1.00 97.00 374 GLU A N 1
ATOM 3091 C CA . GLU A 1 374 ? -21.591 -13.697 21.901 1.00 97.00 374 GLU A CA 1
ATOM 3092 C C . GLU A 1 374 ? -21.728 -13.867 23.415 1.00 97.00 374 GLU A C 1
ATOM 3094 O O . GLU A 1 374 ? -22.766 -14.327 23.889 1.00 97.00 374 GLU A O 1
ATOM 3099 N N . SER A 1 375 ? -20.716 -13.471 24.192 1.00 96.50 375 SER A N 1
ATOM 3100 C CA . SER A 1 375 ? -20.787 -13.491 25.655 1.00 96.50 375 SER A CA 1
ATOM 3101 C C . SER A 1 375 ? -21.817 -12.507 26.197 1.00 96.50 375 SER A C 1
ATOM 3103 O O . SER A 1 375 ? -22.553 -12.846 27.125 1.00 96.50 375 SER A O 1
ATOM 3105 N N . HIS A 1 376 ? -21.913 -11.312 25.613 1.00 95.25 376 HIS A N 1
ATOM 3106 C CA . HIS A 1 376 ? -22.955 -10.349 25.951 1.00 95.25 376 HIS A CA 1
ATOM 3107 C C . HIS A 1 376 ? -24.343 -10.899 25.621 1.00 95.25 376 HIS A C 1
ATOM 3109 O O . HIS A 1 376 ? -25.239 -10.831 26.459 1.00 95.25 376 HIS A O 1
ATOM 3115 N N . VAL A 1 377 ? -24.517 -11.510 24.447 1.00 96.56 377 VAL A N 1
ATOM 3116 C CA . VAL A 1 377 ? -25.782 -12.141 24.052 1.00 96.56 377 VAL A CA 1
ATOM 3117 C C . VAL A 1 377 ? -26.140 -13.306 24.982 1.00 96.56 377 VAL A C 1
ATOM 3119 O O . VAL A 1 377 ? -27.294 -13.420 25.389 1.00 96.56 377 VAL A O 1
ATOM 3122 N N . ARG A 1 378 ? -25.172 -14.150 25.365 1.00 97.56 378 ARG A N 1
ATOM 3123 C CA . ARG A 1 378 ? -25.371 -15.221 26.358 1.00 97.56 378 ARG A CA 1
ATOM 3124 C C . ARG A 1 378 ? -25.819 -14.656 27.710 1.00 97.56 378 ARG A C 1
ATOM 3126 O O . ARG A 1 378 ? -26.839 -15.097 28.227 1.00 97.56 378 ARG A O 1
ATOM 3133 N N . SER A 1 379 ? -25.149 -13.621 28.216 1.00 95.19 379 SER A N 1
ATOM 3134 C CA . SER A 1 379 ? -25.518 -12.970 29.482 1.00 95.19 379 SER A CA 1
ATOM 3135 C C . SER A 1 379 ? -26.907 -12.316 29.441 1.00 95.19 379 SER A C 1
ATOM 3137 O O . SER A 1 379 ? -27.651 -12.380 30.420 1.00 95.19 379 SER A O 1
ATOM 3139 N N . LEU A 1 380 ? -27.301 -11.718 28.310 1.00 96.25 380 LEU A N 1
ATOM 3140 C CA . LEU A 1 380 ? -28.658 -11.186 28.133 1.00 96.25 380 LEU A CA 1
ATOM 3141 C C . LEU A 1 380 ? -29.708 -12.301 28.181 1.00 96.25 380 LEU A C 1
ATOM 3143 O O . LEU A 1 380 ? -30.685 -12.172 28.912 1.00 96.25 380 LEU A O 1
ATOM 3147 N N . ARG A 1 381 ? -29.469 -13.426 27.494 1.00 98.00 381 ARG A N 1
ATOM 3148 C CA . ARG A 1 381 ? -30.364 -14.594 27.550 1.00 98.00 381 ARG A CA 1
ATOM 3149 C C . ARG A 1 381 ? -30.490 -15.155 28.965 1.00 98.00 381 ARG A C 1
ATOM 3151 O O . ARG A 1 381 ? -31.598 -15.462 29.386 1.00 98.00 381 ARG A O 1
ATOM 3158 N N . GLU A 1 382 ? -29.387 -15.244 29.709 1.00 95.69 382 GLU A N 1
ATOM 3159 C CA . GLU A 1 382 ? -29.398 -15.673 31.115 1.00 95.69 382 GLU A CA 1
ATOM 3160 C C . GLU A 1 382 ? -30.253 -14.738 31.985 1.00 95.69 382 GLU A C 1
ATOM 3162 O O . GLU A 1 382 ? -31.083 -15.192 32.779 1.00 95.69 382 GLU A O 1
ATOM 3167 N N . ARG A 1 383 ? -30.121 -13.418 31.799 1.00 95.81 383 ARG A N 1
ATOM 3168 C CA . ARG A 1 383 ? -30.972 -12.434 32.484 1.00 95.81 383 ARG A CA 1
ATOM 3169 C C . ARG A 1 383 ? -32.444 -12.610 32.130 1.00 95.81 383 ARG A C 1
ATOM 3171 O O . ARG A 1 383 ? -33.270 -12.590 33.037 1.00 95.81 383 ARG A O 1
ATOM 3178 N N . ASP A 1 384 ? -32.770 -12.815 30.859 1.00 96.88 384 ASP A N 1
ATOM 3179 C CA . ASP A 1 384 ? -34.150 -13.035 30.418 1.00 96.88 384 ASP A CA 1
ATOM 3180 C C . ASP A 1 384 ? -34.729 -14.336 30.995 1.00 96.88 384 ASP A C 1
ATOM 3182 O O . ASP A 1 384 ? -35.889 -14.362 31.421 1.00 96.88 384 ASP A O 1
ATOM 3186 N N . THR A 1 385 ? -33.920 -15.399 31.106 1.00 96.81 385 THR A N 1
ATOM 3187 C CA . THR A 1 385 ? -34.337 -16.634 31.788 1.00 96.81 385 THR A CA 1
ATOM 3188 C C . THR A 1 385 ? -34.587 -16.417 33.279 1.00 96.81 385 THR A C 1
ATOM 3190 O O . THR A 1 385 ? -35.607 -16.882 33.782 1.00 96.81 385 THR A O 1
ATOM 3193 N N . LEU A 1 386 ? -33.739 -15.656 33.981 1.00 96.69 386 LEU A N 1
ATOM 3194 C CA . LEU A 1 386 ? -33.949 -15.321 35.395 1.00 96.69 386 LEU A CA 1
ATOM 3195 C C . LEU A 1 386 ? -35.193 -14.449 35.598 1.00 96.69 386 LEU A C 1
ATOM 3197 O O . LEU A 1 386 ? -35.969 -14.686 36.521 1.00 96.69 386 LEU A O 1
ATOM 3201 N N . ILE A 1 387 ? -35.415 -13.459 34.728 1.00 95.88 387 ILE A N 1
ATOM 3202 C CA . ILE A 1 387 ? -36.623 -12.624 34.751 1.00 95.88 387 ILE A CA 1
ATOM 3203 C C . ILE A 1 387 ? -37.861 -13.499 34.557 1.00 95.88 387 ILE A C 1
ATOM 3205 O O . ILE A 1 387 ? -38.813 -13.373 35.324 1.00 95.88 387 ILE A O 1
ATOM 3209 N N . SER A 1 388 ? -37.825 -14.417 33.589 1.00 95.44 388 SER A N 1
ATOM 3210 C CA . SER A 1 388 ? -38.921 -15.356 33.342 1.00 95.44 388 SER A CA 1
ATOM 3211 C C . SER A 1 388 ? -39.179 -16.230 34.572 1.00 95.44 388 SER A C 1
ATOM 3213 O O . SER A 1 388 ? -40.309 -16.302 35.035 1.00 95.44 388 SER A O 1
ATOM 3215 N N . GLN A 1 389 ? -38.140 -16.813 35.181 1.00 94.19 389 GLN A N 1
ATOM 3216 C CA . GLN A 1 389 ? -38.263 -17.621 36.405 1.00 94.19 389 GLN A CA 1
ATOM 3217 C C . GLN A 1 389 ? -38.843 -16.832 37.589 1.00 94.19 389 GLN A C 1
ATOM 3219 O O . GLN A 1 389 ? -39.693 -17.350 38.321 1.00 94.19 389 GLN A O 1
ATOM 3224 N N . LEU A 1 390 ? -38.414 -15.580 37.776 1.00 94.50 390 LEU A N 1
ATOM 3225 C CA . LEU A 1 390 ? -38.941 -14.696 38.816 1.00 94.50 390 LEU A CA 1
ATOM 3226 C C . LEU A 1 390 ? -40.406 -14.339 38.560 1.00 94.50 390 LEU A C 1
ATOM 3228 O O . LEU A 1 390 ? -41.202 -14.378 39.495 1.00 94.50 390 LEU A O 1
ATOM 3232 N N . GLN A 1 391 ? -40.782 -14.040 37.315 1.00 94.62 391 GLN A N 1
ATOM 3233 C CA . GLN A 1 391 ? -42.176 -13.793 36.938 1.00 94.62 391 GLN A CA 1
ATOM 3234 C C . GLN A 1 391 ? -43.051 -15.023 37.199 1.00 94.62 391 GLN A C 1
ATOM 3236 O O . GLN A 1 391 ? -44.124 -14.883 37.785 1.00 94.62 391 GLN A O 1
ATOM 3241 N N . THR A 1 392 ? -42.580 -16.224 36.849 1.00 95.25 392 THR A N 1
ATOM 3242 C CA . THR A 1 392 ? -43.306 -17.474 37.113 1.00 95.25 392 THR A CA 1
ATOM 3243 C C . THR A 1 392 ? -43.451 -17.729 38.612 1.00 95.25 392 THR A C 1
ATOM 3245 O O . THR A 1 392 ? -44.554 -18.016 39.063 1.00 95.25 392 THR A O 1
ATOM 3248 N N . SER A 1 393 ? -42.381 -17.560 39.401 1.00 94.56 393 SER A N 1
ATOM 3249 C CA . SER A 1 393 ? -42.429 -17.713 40.867 1.00 94.56 393 SER A CA 1
ATOM 3250 C C . SER A 1 393 ? -43.339 -16.690 41.541 1.00 94.56 393 SER A C 1
ATOM 3252 O O . SER A 1 393 ? -44.024 -16.999 42.513 1.00 94.56 393 SER A O 1
ATOM 3254 N N . LEU A 1 394 ? -43.343 -15.451 41.051 1.00 95.31 394 LEU A N 1
ATOM 3255 C CA . LEU A 1 394 ? -44.210 -14.411 41.588 1.00 95.31 394 LEU A CA 1
ATOM 3256 C C . LEU A 1 394 ? -45.670 -14.719 41.251 1.00 95.31 394 LEU A C 1
ATOM 3258 O O . LEU A 1 394 ? -46.516 -14.645 42.134 1.00 95.31 394 LEU A O 1
ATOM 3262 N N . HIS A 1 395 ? -45.953 -15.163 40.023 1.00 94.06 395 HIS A N 1
ATOM 3263 C CA . HIS A 1 395 ? -47.291 -15.584 39.615 1.00 94.06 395 HIS A CA 1
ATOM 3264 C C . HIS A 1 395 ? -47.798 -16.796 40.409 1.00 94.06 395 HIS A C 1
ATOM 3266 O O . HIS A 1 395 ? -48.939 -16.775 40.866 1.00 94.06 395 HIS A O 1
ATOM 3272 N N . THR A 1 396 ? -46.968 -17.823 40.634 1.00 94.19 396 THR A N 1
ATOM 3273 C CA . THR A 1 396 ? -47.355 -18.970 41.471 1.00 94.19 396 THR A CA 1
ATOM 3274 C C . THR A 1 396 ? -47.627 -18.541 42.907 1.00 94.19 396 THR A C 1
ATOM 3276 O O . THR A 1 396 ? -48.653 -18.926 43.453 1.00 94.19 396 THR A O 1
ATOM 3279 N N . ARG A 1 397 ? -46.797 -17.671 43.499 1.00 92.00 397 ARG A N 1
ATOM 3280 C CA . ARG A 1 397 ? -47.041 -17.121 44.846 1.00 92.00 397 ARG A CA 1
ATOM 3281 C C . ARG A 1 397 ? -48.310 -16.281 44.930 1.00 92.00 397 ARG A C 1
ATOM 3283 O O . ARG A 1 397 ? -49.032 -16.382 45.919 1.00 92.00 397 ARG A O 1
ATOM 3290 N N . THR A 1 398 ? -48.593 -15.461 43.919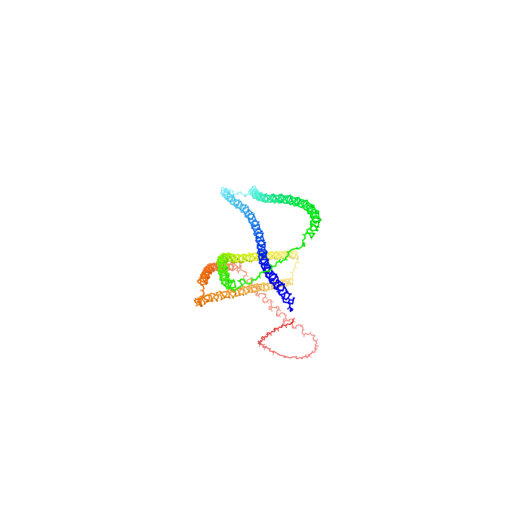 1.00 92.19 398 THR A N 1
ATOM 3291 C CA . THR A 1 398 ? -49.853 -14.711 43.839 1.00 92.19 398 THR A CA 1
ATOM 3292 C C . THR A 1 398 ? -51.038 -15.666 43.771 1.00 92.19 398 THR A C 1
ATOM 3294 O O . THR A 1 398 ? -51.980 -15.506 44.541 1.00 92.19 398 THR A O 1
ATOM 3297 N N . LYS A 1 399 ? -50.959 -16.704 42.933 1.00 94.31 399 LYS A N 1
ATOM 3298 C CA . LYS A 1 399 ? -52.005 -17.721 42.807 1.00 94.31 399 LYS A CA 1
ATOM 3299 C C . LYS A 1 399 ? -52.221 -18.499 44.111 1.00 94.31 399 LYS A C 1
ATOM 3301 O O . LYS A 1 399 ? -53.355 -18.646 44.543 1.00 94.31 399 LYS A O 1
ATOM 3306 N N . GLU A 1 400 ? -51.151 -18.917 44.786 1.00 89.19 400 GLU A N 1
ATOM 3307 C CA . GLU A 1 400 ? -51.219 -19.561 46.107 1.00 89.19 400 GLU A CA 1
ATOM 3308 C C . GLU A 1 400 ? -51.869 -18.642 47.156 1.00 89.19 400 GLU A C 1
ATOM 3310 O O . GLU A 1 400 ? -52.650 -19.098 47.991 1.00 89.19 400 GLU A O 1
ATOM 3315 N N . ALA A 1 401 ? -51.575 -17.337 47.129 1.00 84.31 401 ALA A N 1
ATOM 3316 C CA . ALA A 1 401 ? -52.192 -16.363 48.027 1.00 84.31 401 ALA A CA 1
ATOM 3317 C C . ALA A 1 401 ? -53.686 -16.150 47.718 1.00 84.31 401 ALA A C 1
ATOM 3319 O O . ALA A 1 401 ? -54.494 -16.037 48.643 1.00 84.31 401 ALA A O 1
ATOM 3320 N N . GLU A 1 402 ? -54.067 -16.127 46.439 1.00 85.06 402 GLU A N 1
ATOM 3321 C CA . GLU A 1 402 ? -55.464 -16.089 45.990 1.00 85.06 402 GLU A CA 1
ATOM 3322 C C . GLU A 1 402 ? -56.220 -17.356 46.414 1.00 85.06 402 GLU A C 1
ATOM 3324 O O . GLU A 1 402 ? -57.308 -17.251 46.979 1.00 85.06 402 GLU A O 1
ATOM 3329 N N . GLU A 1 403 ? -55.626 -18.538 46.235 1.00 87.38 403 GLU A N 1
ATOM 3330 C CA . GLU A 1 403 ? -56.173 -19.830 46.669 1.00 87.38 403 GLU A CA 1
ATOM 3331 C C . GLU A 1 403 ? -56.312 -19.895 48.197 1.00 87.38 403 GLU A C 1
ATOM 3333 O O . GLU A 1 403 ? -57.374 -20.252 48.701 1.00 87.38 403 GLU A O 1
ATOM 3338 N N . MET A 1 404 ? -55.303 -19.461 48.961 1.00 77.88 404 MET A N 1
ATOM 3339 C CA . MET A 1 404 ? -55.377 -19.348 50.425 1.00 77.88 404 MET A CA 1
ATOM 3340 C C . MET A 1 404 ? -56.482 -18.385 50.871 1.00 77.88 404 MET A C 1
ATOM 3342 O O . MET A 1 404 ? -57.218 -18.680 51.815 1.00 77.88 404 MET A O 1
ATOM 3346 N N . THR A 1 405 ? -56.629 -17.249 50.186 1.00 80.44 405 THR A N 1
ATOM 3347 C CA . THR A 1 405 ? -57.699 -16.277 50.450 1.00 80.44 405 THR A CA 1
ATOM 3348 C C . THR A 1 405 ? -59.066 -16.887 50.139 1.00 80.44 405 THR A C 1
ATOM 3350 O O . THR A 1 405 ? -59.980 -16.773 50.953 1.00 80.44 405 THR A O 1
ATOM 3353 N N . ALA A 1 406 ? -59.202 -17.609 49.024 1.00 78.19 406 ALA A N 1
ATOM 3354 C CA . ALA A 1 406 ? -60.420 -18.322 48.652 1.00 78.19 406 ALA A CA 1
ATOM 3355 C C . ALA A 1 406 ? -60.765 -19.438 49.652 1.00 78.19 406 ALA A C 1
ATOM 3357 O O . ALA A 1 406 ? -61.916 -19.545 50.066 1.00 78.19 406 ALA A O 1
ATOM 3358 N N . VAL A 1 407 ? -59.780 -20.216 50.114 1.00 76.06 407 VAL A N 1
ATOM 3359 C CA . VAL A 1 407 ? -59.964 -21.265 51.128 1.00 76.06 407 VAL A CA 1
ATOM 3360 C C . VAL A 1 407 ? -60.395 -20.660 52.461 1.00 76.06 407 VAL A C 1
ATOM 3362 O O . VAL A 1 407 ? -61.347 -21.148 53.068 1.00 76.06 407 VAL A O 1
ATOM 3365 N N . LEU A 1 408 ? -59.754 -19.579 52.911 1.00 71.44 408 LEU A N 1
ATOM 3366 C CA . LEU A 1 408 ? -60.136 -18.871 54.137 1.00 71.44 408 LEU A CA 1
ATOM 3367 C C . LEU A 1 408 ? -61.543 -18.266 54.040 1.00 71.44 408 LEU A C 1
ATOM 3369 O O . LEU A 1 408 ? -62.295 -18.345 55.009 1.00 71.44 408 LEU A O 1
ATOM 3373 N N . LEU A 1 409 ? -61.926 -17.736 52.874 1.00 66.12 409 LEU A N 1
ATOM 3374 C CA . LEU A 1 409 ? -63.287 -17.263 52.598 1.00 66.12 409 LEU A CA 1
ATOM 3375 C C . LEU A 1 409 ? -64.303 -18.415 52.488 1.00 66.12 409 LEU A C 1
ATOM 3377 O O . LEU A 1 409 ? -65.473 -18.226 52.810 1.00 66.12 409 LEU A O 1
ATOM 3381 N N . SER A 1 410 ? -63.866 -19.608 52.073 1.00 60.53 410 SER A N 1
ATOM 3382 C CA . SER A 1 410 ? -64.707 -20.807 51.941 1.00 60.53 410 SER A CA 1
ATOM 3383 C C . SER A 1 410 ? -64.848 -21.622 53.229 1.00 60.53 410 SER A C 1
ATOM 3385 O O . SER A 1 410 ? -65.685 -22.521 53.282 1.00 60.53 410 SER A O 1
ATOM 3387 N N . LYS A 1 411 ? -64.069 -21.327 54.284 1.00 46.59 411 LYS A N 1
ATOM 3388 C CA . LYS A 1 411 ? -64.103 -22.063 55.558 1.00 46.59 411 LYS A CA 1
ATOM 3389 C C . LYS A 1 411 ? -65.351 -21.733 56.383 1.00 46.59 411 LYS A C 1
ATOM 3391 O O . LYS A 1 411 ? -65.300 -21.122 57.447 1.00 46.59 411 LYS A O 1
ATOM 3396 N N . VAL A 1 412 ? -66.463 -22.289 55.916 1.00 46.66 412 VAL A N 1
ATOM 3397 C CA . VAL A 1 412 ? -67.534 -22.865 56.723 1.00 46.66 412 VAL A CA 1
ATOM 3398 C C . VAL A 1 412 ? -67.457 -24.384 56.494 1.00 46.66 412 VAL A C 1
ATOM 3400 O O . VAL A 1 412 ? -67.976 -24.901 55.517 1.00 46.66 412 VAL A O 1
ATOM 3403 N N . SER A 1 413 ? -66.766 -25.078 57.410 1.00 56.03 413 SER A N 1
ATOM 3404 C CA . SER A 1 413 ? -66.573 -26.544 57.529 1.00 56.03 413 SER A CA 1
ATOM 3405 C C . SER A 1 413 ? -65.832 -27.277 56.393 1.00 56.03 413 SER A C 1
ATOM 3407 O O . SER A 1 413 ? -66.338 -27.360 55.285 1.00 56.03 413 SER A O 1
ATOM 3409 N N . VAL A 1 414 ? -64.683 -27.906 56.684 1.00 53.47 414 VAL A N 1
ATOM 3410 C CA . VAL A 1 414 ? -64.022 -28.850 55.756 1.00 53.47 414 VAL A CA 1
ATOM 3411 C C . VAL A 1 414 ? -63.452 -30.060 56.507 1.00 53.47 414 VAL A C 1
ATOM 3413 O O . VAL A 1 414 ? -62.796 -29.905 57.539 1.00 53.47 414 VAL A O 1
ATOM 3416 N N . GLY A 1 415 ? -63.735 -31.260 55.981 1.00 58.78 415 GLY A N 1
ATOM 3417 C CA . GLY A 1 415 ? -63.348 -32.575 56.507 1.00 58.78 415 GLY A CA 1
ATOM 3418 C C . GLY A 1 415 ? -62.044 -33.146 55.925 1.00 58.78 415 GLY A C 1
ATOM 3419 O O . GLY A 1 415 ? -61.471 -32.618 54.977 1.00 58.78 415 GLY A O 1
ATOM 3420 N N . SER A 1 416 ? -61.571 -34.264 56.490 1.00 55.78 416 SER A N 1
ATOM 3421 C CA . SER A 1 416 ? -60.207 -34.795 56.296 1.00 55.78 416 SER A CA 1
ATOM 3422 C C . SER A 1 416 ? -59.834 -35.254 54.875 1.00 55.78 416 SER A C 1
ATOM 3424 O O . SER A 1 416 ? -58.670 -35.559 54.639 1.00 55.78 416 SER A O 1
ATOM 3426 N N . ASN A 1 417 ? -60.782 -35.325 53.935 1.00 62.41 417 ASN A N 1
ATOM 3427 C CA . ASN A 1 417 ? -60.538 -35.791 52.565 1.00 62.41 417 ASN A CA 1
ATOM 3428 C C . ASN A 1 417 ? -59.925 -34.704 51.661 1.00 62.41 417 ASN A C 1
ATOM 3430 O O . ASN A 1 417 ? -59.095 -35.003 50.810 1.00 62.41 417 ASN A O 1
ATOM 3434 N N . GLU A 1 418 ? -60.277 -33.435 51.878 1.00 72.94 418 GLU A N 1
ATOM 3435 C CA . GLU A 1 418 ? -59.735 -32.308 51.099 1.00 72.94 418 GLU A CA 1
ATOM 3436 C C . GLU A 1 418 ? -58.265 -32.034 51.450 1.00 72.94 418 GLU A C 1
ATOM 3438 O O . GLU A 1 418 ? -57.463 -31.717 50.578 1.00 72.94 418 GLU A O 1
ATOM 3443 N N . VAL A 1 419 ? -57.871 -32.274 52.706 1.00 74.19 419 VAL A N 1
ATOM 3444 C CA . VAL A 1 419 ? -56.466 -32.192 53.146 1.00 74.19 419 VAL A CA 1
ATOM 3445 C C . VAL A 1 419 ? -55.602 -33.268 52.473 1.00 74.19 419 VAL A C 1
ATOM 3447 O O . VAL A 1 419 ? -54.437 -33.023 52.169 1.00 74.19 419 VAL A O 1
ATOM 3450 N N . ALA A 1 420 ? -56.159 -34.455 52.219 1.00 72.31 420 ALA A N 1
ATOM 3451 C CA . ALA A 1 420 ? -55.439 -35.545 51.565 1.00 72.31 420 ALA A CA 1
ATOM 3452 C C . ALA A 1 420 ? -55.215 -35.282 50.065 1.00 72.31 420 ALA A C 1
ATOM 3454 O O . ALA A 1 420 ? -54.116 -35.528 49.565 1.00 72.31 420 ALA A O 1
ATOM 3455 N N . GLU A 1 421 ? -56.215 -34.748 49.355 1.00 80.75 421 GLU A N 1
ATOM 3456 C CA . GLU A 1 421 ? -56.050 -34.359 47.946 1.00 80.75 421 GLU A CA 1
ATOM 3457 C C . GLU A 1 421 ? -55.109 -33.152 47.786 1.00 80.75 421 GLU A C 1
ATOM 3459 O O . GLU A 1 421 ? -54.297 -33.147 46.863 1.00 80.75 421 GLU A O 1
ATOM 3464 N N . GLU A 1 422 ? -55.108 -32.203 48.729 1.00 78.69 422 GLU A N 1
ATOM 3465 C CA . GLU A 1 422 ? -54.148 -31.088 48.749 1.00 78.69 422 GLU A CA 1
ATOM 3466 C C . GLU A 1 422 ? -52.703 -31.557 49.001 1.00 78.69 422 GLU A C 1
ATOM 3468 O O . GLU A 1 422 ? -51.756 -31.097 48.368 1.00 78.69 422 GLU A O 1
ATOM 3473 N N . LEU A 1 423 ? -52.489 -32.526 49.897 1.00 77.06 423 LEU A N 1
ATOM 3474 C CA . LEU A 1 423 ? -51.155 -33.110 50.092 1.00 77.06 423 LEU A CA 1
ATOM 3475 C C . LEU A 1 423 ? -50.672 -33.871 48.850 1.00 77.06 423 LEU A C 1
ATOM 3477 O O . LEU A 1 423 ? -49.477 -33.866 48.547 1.00 77.06 423 LEU A O 1
ATOM 3481 N N . LYS A 1 424 ? -51.589 -34.501 48.114 1.00 78.50 424 LYS A N 1
ATOM 3482 C CA . LYS A 1 424 ? -51.296 -35.249 46.889 1.00 78.50 424 LYS A CA 1
ATOM 3483 C C . LYS A 1 424 ? -50.953 -34.331 45.715 1.00 78.50 424 LYS A C 1
ATOM 3485 O O . LYS A 1 424 ? -49.960 -34.594 45.039 1.00 78.50 424 LYS A O 1
ATOM 3490 N N . SER A 1 425 ? -51.689 -33.240 45.504 1.00 79.44 425 SER A N 1
ATOM 3491 C CA . SER A 1 425 ? -51.345 -32.221 44.497 1.00 79.44 425 SER A CA 1
ATOM 3492 C C . SER A 1 425 ? -49.998 -31.559 44.813 1.00 79.44 425 SER A C 1
ATOM 3494 O O . SER A 1 425 ? -49.154 -31.397 43.930 1.00 79.44 425 SER A O 1
ATOM 3496 N N . ARG A 1 426 ? -49.735 -31.273 46.093 1.00 86.12 426 ARG A N 1
ATOM 3497 C CA . ARG A 1 426 ? -48.472 -30.679 46.556 1.00 86.12 426 ARG A CA 1
ATOM 3498 C C . ARG A 1 426 ? -47.279 -31.626 46.416 1.00 86.12 426 ARG A C 1
ATOM 3500 O O . ARG A 1 426 ? -46.178 -31.177 46.094 1.00 86.12 426 ARG A O 1
ATOM 3507 N N . LEU A 1 427 ? -47.486 -32.931 46.609 1.00 87.31 427 LEU A N 1
ATOM 3508 C CA . LEU A 1 427 ? -46.475 -33.958 46.350 1.00 87.31 427 LEU A CA 1
ATOM 3509 C C . LEU A 1 427 ? -46.170 -34.080 44.850 1.00 87.31 427 LEU A C 1
ATOM 3511 O O . LEU A 1 427 ? -45.000 -34.071 44.482 1.00 87.31 427 LEU A O 1
ATOM 3515 N N . GLN A 1 428 ? -47.198 -34.116 43.997 1.00 86.31 428 GLN A N 1
ATOM 3516 C CA . GLN A 1 428 ? -47.039 -34.168 42.537 1.00 86.31 428 GLN A CA 1
ATOM 3517 C C . GLN A 1 428 ? -46.294 -32.945 41.993 1.00 86.31 428 GLN A C 1
ATOM 3519 O O . GLN A 1 428 ? -45.408 -33.084 41.153 1.00 86.31 428 GLN A O 1
ATOM 3524 N N . LEU A 1 429 ? -46.600 -31.752 42.512 1.00 89.31 429 LEU A N 1
ATOM 3525 C CA . LEU A 1 429 ? -45.873 -30.532 42.165 1.00 89.31 429 LEU A CA 1
ATOM 3526 C C . LEU A 1 429 ? -44.400 -30.622 42.584 1.00 89.31 429 LEU A C 1
ATOM 3528 O O . LEU A 1 429 ? -43.515 -30.279 41.802 1.00 89.31 429 LEU A O 1
ATOM 3532 N N . LYS A 1 430 ? -44.120 -31.120 43.797 1.00 86.12 430 LYS A N 1
ATOM 3533 C CA . LYS A 1 430 ? -42.742 -31.348 44.257 1.00 86.12 430 LYS A CA 1
ATOM 3534 C C . LYS A 1 430 ? -41.997 -32.321 43.346 1.00 86.12 430 LYS A C 1
ATOM 3536 O O . LYS A 1 430 ? -40.846 -32.066 43.012 1.00 86.12 430 LYS A O 1
ATOM 3541 N N . GLU A 1 431 ? -42.641 -33.413 42.950 1.00 86.38 431 GLU A N 1
ATOM 3542 C CA . GLU A 1 431 ? -42.055 -34.438 42.085 1.00 86.38 431 GLU A CA 1
ATOM 3543 C C . GLU A 1 431 ? -41.725 -33.873 40.696 1.00 86.38 431 GLU A C 1
ATOM 3545 O O . GLU A 1 431 ? -40.605 -34.048 40.219 1.00 86.38 431 GLU A O 1
ATOM 3550 N N . HIS A 1 432 ? -42.621 -33.062 40.122 1.00 94.62 432 HIS A N 1
ATOM 3551 C CA . HIS A 1 432 ? -42.375 -32.352 38.865 1.00 94.62 432 HIS A CA 1
ATOM 3552 C C . HIS A 1 432 ? -41.193 -31.372 38.959 1.00 94.62 432 HIS A C 1
ATOM 3554 O O . HIS A 1 432 ? -40.323 -31.368 38.090 1.00 94.62 432 HIS A O 1
ATOM 3560 N N . LEU A 1 433 ? -41.118 -30.573 40.029 1.00 91.25 433 LEU A N 1
ATOM 3561 C CA . LEU A 1 433 ? -40.018 -29.624 40.245 1.00 91.25 433 LEU A CA 1
ATOM 3562 C C . LEU A 1 433 ? -38.670 -30.334 40.440 1.00 91.25 433 LEU A C 1
ATOM 3564 O O . LEU A 1 433 ? -37.641 -29.858 39.962 1.00 91.25 433 LEU A O 1
ATOM 3568 N N . PHE A 1 434 ? -38.655 -31.490 41.112 1.00 86.69 434 PHE A N 1
ATOM 3569 C CA . PHE A 1 434 ? -37.450 -32.315 41.204 1.00 86.69 434 PHE A CA 1
ATOM 3570 C C . PHE A 1 434 ? -37.044 -32.880 39.842 1.00 86.69 434 PHE A C 1
ATOM 3572 O O . PHE A 1 434 ? -35.853 -32.894 39.530 1.00 86.69 434 PHE A O 1
ATOM 3579 N N . GLN A 1 435 ? -38.005 -33.308 39.021 1.00 93.19 435 GLN A N 1
ATOM 3580 C CA . GLN A 1 435 ? -37.741 -33.766 37.657 1.00 93.19 435 GLN A CA 1
ATOM 3581 C C . GLN A 1 435 ? -37.091 -32.661 36.812 1.00 93.19 435 GLN A C 1
ATOM 3583 O O . GLN A 1 435 ? -36.079 -32.907 36.155 1.00 93.19 435 GLN A O 1
ATOM 3588 N N . GLU A 1 436 ? -37.631 -31.442 36.876 1.00 92.88 436 GLU A N 1
ATOM 3589 C CA . GLU A 1 436 ? -37.090 -30.275 36.176 1.00 92.88 436 GLU A CA 1
ATOM 3590 C C . GLU A 1 436 ? -35.677 -29.937 36.659 1.00 92.88 436 GLU A C 1
ATOM 3592 O O . GLU A 1 436 ? -34.765 -29.866 35.838 1.00 92.88 436 GLU A O 1
ATOM 3597 N N . LEU A 1 437 ? -35.452 -29.847 37.974 1.00 93.44 437 LEU A N 1
ATOM 3598 C CA . LEU A 1 437 ? -34.125 -29.585 38.549 1.00 93.44 437 LEU A CA 1
ATOM 3599 C C . LEU A 1 437 ? -33.083 -30.635 38.144 1.00 93.44 437 LEU A C 1
ATOM 3601 O O . LEU A 1 437 ? -31.937 -30.292 37.848 1.00 93.44 437 LEU A O 1
ATOM 3605 N N . LEU A 1 438 ? -33.460 -31.916 38.125 1.00 90.88 438 LEU A N 1
ATOM 3606 C CA . LEU A 1 438 ? -32.574 -32.990 37.674 1.00 90.88 438 LEU A CA 1
ATOM 3607 C C . LEU A 1 438 ? -32.279 -32.880 36.174 1.00 90.88 438 LEU A C 1
ATOM 3609 O O . LEU A 1 438 ? -31.132 -33.077 35.767 1.00 90.88 438 LEU A O 1
ATOM 3613 N N . SER A 1 439 ? -33.278 -32.527 35.362 1.00 90.19 439 SER A N 1
ATOM 3614 C CA . SER A 1 439 ? -33.099 -32.320 33.923 1.00 90.19 439 SER A CA 1
ATOM 3615 C C . SER A 1 439 ? -32.211 -31.111 33.613 1.00 90.19 439 SER A C 1
ATOM 3617 O O . SER A 1 439 ? -31.308 -31.221 32.784 1.00 90.19 439 SER A O 1
ATOM 3619 N N . ASP A 1 440 ? -32.369 -30.005 34.345 1.00 91.12 440 ASP A N 1
ATOM 3620 C CA . ASP A 1 440 ? -31.536 -28.812 34.206 1.00 91.12 440 ASP A CA 1
ATOM 3621 C C . ASP A 1 440 ? -30.101 -29.085 34.650 1.00 91.12 440 ASP A C 1
ATOM 3623 O O . ASP A 1 440 ? -29.158 -28.738 33.940 1.00 91.12 440 ASP A O 1
ATOM 3627 N N . ARG A 1 441 ? -29.909 -29.793 35.770 1.00 92.31 441 ARG A N 1
ATOM 3628 C CA . ARG A 1 441 ? -28.570 -30.198 36.216 1.00 92.31 441 ARG A CA 1
ATOM 3629 C C . ARG A 1 441 ? -27.895 -31.138 35.215 1.00 92.31 441 ARG A C 1
ATOM 3631 O O . ARG A 1 441 ? -26.693 -31.010 34.976 1.00 92.31 441 ARG A O 1
ATOM 3638 N N . SER A 1 442 ? -28.648 -32.054 34.605 1.00 90.06 442 SER A N 1
ATOM 3639 C CA . SER A 1 442 ? -28.145 -32.920 33.532 1.00 90.06 442 SER A CA 1
ATOM 3640 C C . SER A 1 442 ? -27.765 -32.113 32.289 1.00 90.06 442 SER A C 1
ATOM 3642 O O . SER A 1 442 ? -26.690 -32.331 31.731 1.00 90.06 442 SER A O 1
ATOM 3644 N N . ARG A 1 443 ? -28.606 -31.157 31.873 1.00 95.81 443 ARG A N 1
ATOM 3645 C CA . ARG A 1 443 ? -28.347 -30.272 30.729 1.00 95.81 443 ARG A CA 1
ATOM 3646 C C . ARG A 1 443 ? -27.109 -29.409 30.961 1.00 95.81 443 ARG A C 1
ATOM 3648 O O . ARG A 1 443 ? -26.225 -29.387 30.116 1.00 95.81 443 ARG A O 1
ATOM 3655 N N . GLN A 1 444 ? -26.997 -28.783 32.128 1.00 90.81 444 GLN A N 1
ATOM 3656 C CA . GLN A 1 444 ? -25.851 -27.955 32.496 1.00 90.81 444 GLN A CA 1
ATOM 3657 C C . GLN A 1 444 ? -24.549 -28.769 32.541 1.00 90.81 444 GLN A C 1
ATOM 3659 O O . GLN A 1 444 ? -23.515 -28.323 32.050 1.00 90.81 444 GLN A O 1
ATOM 3664 N N . THR A 1 445 ? -24.592 -29.995 33.073 1.00 90.50 445 THR A N 1
ATOM 3665 C CA . THR A 1 445 ? -23.425 -30.895 33.069 1.00 90.50 445 THR A CA 1
ATOM 3666 C C . THR A 1 445 ? -23.008 -31.255 31.640 1.00 90.50 445 THR A C 1
ATOM 3668 O O . THR A 1 445 ? -21.817 -31.254 31.335 1.00 90.50 445 THR A O 1
ATOM 3671 N N . GLN A 1 446 ? -23.972 -31.508 30.750 1.00 94.62 446 GLN A N 1
ATOM 3672 C CA . GLN A 1 446 ? -23.708 -31.786 29.338 1.00 94.62 446 GLN A CA 1
ATOM 3673 C C . GLN A 1 446 ? -23.132 -30.566 28.604 1.00 94.62 446 GLN A C 1
ATOM 3675 O O . GLN A 1 446 ? -22.188 -30.709 27.829 1.00 94.62 446 GLN A O 1
ATOM 3680 N N . GLU A 1 447 ? -23.656 -29.368 28.864 1.00 93.06 447 GLU A N 1
ATOM 3681 C CA . GLU A 1 447 ? -23.137 -28.113 28.311 1.00 93.06 447 GLU A CA 1
ATOM 3682 C C . GLU A 1 447 ? -21.692 -27.872 28.766 1.00 93.06 447 GLU A C 1
ATOM 3684 O O . GLU A 1 447 ? -20.818 -27.644 27.931 1.00 93.06 447 GLU A O 1
ATOM 3689 N N . HIS A 1 448 ? -21.395 -28.025 30.060 1.00 94.56 448 HIS A N 1
ATOM 3690 C CA . HIS A 1 448 ? -20.020 -27.942 30.560 1.00 94.56 448 HIS A CA 1
ATOM 3691 C C . HIS A 1 448 ? -19.110 -29.007 29.940 1.00 94.56 448 HIS A C 1
ATOM 3693 O O . HIS A 1 448 ? -17.980 -28.699 29.567 1.00 94.56 448 HIS A O 1
ATOM 3699 N N . HIS A 1 449 ? -19.596 -30.240 29.771 1.00 94.38 449 HIS A N 1
ATOM 3700 C CA . HIS A 1 449 ? -18.843 -31.291 29.089 1.00 94.38 449 HIS A CA 1
ATOM 3701 C C . HIS A 1 449 ? -18.527 -30.912 27.632 1.00 94.38 449 HIS A C 1
ATOM 3703 O O . HIS A 1 449 ? -17.385 -31.060 27.200 1.00 94.38 449 HIS A O 1
ATOM 3709 N N . SER A 1 450 ? -19.494 -30.348 26.898 1.00 90.81 450 SER A N 1
ATOM 3710 C CA . SER A 1 450 ? -19.280 -29.871 25.525 1.00 90.81 450 SER A CA 1
ATOM 3711 C C . SER A 1 450 ? -18.271 -28.719 25.448 1.00 90.81 450 SER A C 1
ATOM 3713 O O . SER A 1 450 ? -17.355 -28.767 24.635 1.00 90.81 450 SER A O 1
ATOM 3715 N N . GLN A 1 451 ? -18.346 -27.749 26.366 1.00 94.81 451 GLN A N 1
ATOM 3716 C CA . GLN A 1 451 ? -17.403 -26.626 26.437 1.00 94.81 451 GLN A CA 1
ATOM 3717 C C . GLN A 1 451 ? -15.973 -27.100 26.720 1.00 94.81 451 GLN A C 1
ATOM 3719 O O . GLN A 1 451 ? -15.022 -26.629 26.098 1.00 94.81 451 GLN A O 1
ATOM 3724 N N . VAL A 1 452 ? -15.808 -28.052 27.645 1.00 95.06 452 VAL A N 1
ATOM 3725 C CA . VAL A 1 452 ? -14.501 -28.658 27.932 1.00 95.06 452 VAL A CA 1
ATOM 3726 C C . VAL A 1 452 ? -13.971 -29.394 26.702 1.00 95.06 452 VAL A C 1
ATOM 3728 O O . VAL A 1 452 ? -12.793 -29.255 26.376 1.00 95.06 452 VAL A O 1
ATOM 3731 N N . GLN A 1 453 ? -14.824 -30.125 25.983 1.00 95.75 453 GLN A N 1
ATOM 3732 C CA . GLN A 1 453 ? -14.421 -30.819 24.763 1.00 95.75 453 GLN A CA 1
ATOM 3733 C C . GLN A 1 453 ? -13.984 -29.846 23.655 1.00 95.75 453 GLN A C 1
ATOM 3735 O O . GLN A 1 453 ? -12.963 -30.080 23.009 1.00 95.75 453 GLN A O 1
ATOM 3740 N N . ASP A 1 454 ? -14.689 -28.729 23.469 1.00 93.12 454 ASP A N 1
ATOM 3741 C CA . ASP A 1 454 ? -14.324 -27.696 22.492 1.00 93.12 454 ASP A CA 1
ATOM 3742 C C . ASP A 1 454 ? -12.990 -27.018 22.834 1.00 93.12 454 ASP A C 1
ATOM 3744 O O . ASP A 1 454 ? -12.157 -26.773 21.952 1.00 93.12 454 ASP A O 1
ATOM 3748 N N . LEU A 1 455 ? -12.731 -26.776 24.123 1.00 95.44 455 LEU A N 1
ATOM 3749 C CA . LEU A 1 455 ? -11.437 -26.279 24.592 1.00 95.44 455 LEU A CA 1
ATOM 3750 C C . LEU A 1 455 ? -10.316 -27.288 24.318 1.00 95.44 455 LEU A C 1
ATOM 3752 O O . LEU A 1 455 ? -9.265 -26.898 23.809 1.00 95.44 455 LEU A O 1
ATOM 3756 N N . LEU A 1 456 ? -10.536 -28.578 24.583 1.00 96.06 456 LEU A N 1
ATOM 3757 C CA . LEU A 1 456 ? -9.566 -29.635 24.271 1.00 96.06 456 LEU A CA 1
ATOM 3758 C C . LEU A 1 456 ? -9.291 -29.738 22.764 1.00 96.06 456 LEU A C 1
ATOM 3760 O O . LEU A 1 456 ? -8.135 -29.893 22.361 1.00 96.06 456 LEU A O 1
ATOM 3764 N N . ASN A 1 457 ? -10.317 -29.586 21.925 1.00 93.81 457 ASN A N 1
ATOM 3765 C CA . ASN A 1 457 ? -10.169 -29.552 20.468 1.00 93.81 457 ASN A CA 1
ATOM 3766 C C . ASN A 1 457 ? -9.342 -28.334 20.024 1.00 93.81 457 ASN A C 1
ATOM 3768 O O . ASN A 1 457 ? -8.442 -28.456 19.192 1.00 93.81 457 ASN A O 1
ATOM 3772 N N . THR A 1 458 ? -9.596 -27.168 20.623 1.00 94.19 458 THR A N 1
ATOM 3773 C CA . THR A 1 458 ? -8.857 -25.928 20.344 1.00 94.19 458 THR A CA 1
ATOM 3774 C C . THR A 1 458 ? -7.389 -26.041 20.762 1.00 94.19 458 THR A C 1
ATOM 3776 O O . THR A 1 458 ? -6.497 -25.633 20.014 1.00 94.19 458 THR A O 1
ATOM 3779 N N . ILE A 1 459 ? -7.117 -26.631 21.931 1.00 92.62 459 ILE A N 1
ATOM 3780 C CA . ILE A 1 459 ? -5.756 -26.918 22.401 1.00 92.62 459 ILE A CA 1
ATOM 3781 C C . ILE A 1 459 ? -5.064 -27.878 21.430 1.00 92.62 459 ILE A C 1
ATOM 3783 O O . ILE A 1 459 ? -3.970 -27.575 20.965 1.00 92.62 459 ILE A O 1
ATOM 3787 N N . SER A 1 460 ? -5.731 -28.965 21.037 1.00 94.75 460 SER A N 1
ATOM 3788 C CA . SER A 1 460 ? -5.186 -29.949 20.090 1.00 94.75 460 SER A CA 1
ATOM 3789 C C . SER A 1 460 ? -4.848 -29.324 18.728 1.00 94.75 460 SER A C 1
ATOM 3791 O O . SER A 1 460 ? -3.801 -29.616 18.150 1.00 94.75 460 SER A O 1
ATOM 3793 N N . ALA A 1 461 ? -5.691 -28.416 18.222 1.00 91.25 461 ALA A N 1
ATOM 3794 C CA . ALA A 1 461 ? -5.431 -27.682 16.983 1.00 91.25 461 ALA A CA 1
ATOM 3795 C C . ALA A 1 461 ? -4.216 -26.744 17.105 1.00 91.25 461 ALA A C 1
ATOM 3797 O O . ALA A 1 461 ? -3.378 -26.688 16.201 1.00 91.25 461 ALA A O 1
ATOM 3798 N N . ARG A 1 462 ? -4.075 -26.043 18.240 1.00 92.00 462 ARG A N 1
ATOM 3799 C CA . ARG A 1 462 ? -2.899 -25.201 18.522 1.00 92.00 462 ARG A CA 1
ATOM 3800 C C . ARG A 1 462 ? -1.625 -26.029 18.668 1.00 92.00 462 ARG A C 1
ATOM 3802 O O . ARG A 1 462 ? -0.595 -25.649 18.120 1.00 92.00 462 ARG A O 1
ATOM 3809 N N . GLU A 1 463 ? -1.684 -27.168 19.351 1.00 91.81 463 GLU A N 1
ATOM 3810 C CA . GLU A 1 463 ? -0.558 -28.100 19.460 1.00 91.81 463 GLU A CA 1
ATOM 3811 C C . GLU A 1 463 ? -0.127 -28.618 18.087 1.00 91.81 463 GLU A C 1
ATOM 3813 O O . GLU A 1 463 ? 1.069 -28.664 17.795 1.00 91.81 463 GLU A O 1
ATOM 3818 N N . GLN A 1 464 ? -1.082 -28.947 17.213 1.00 93.88 464 GLN A N 1
ATOM 3819 C CA . GLN A 1 464 ? -0.783 -29.348 15.842 1.00 93.88 464 GLN A CA 1
ATOM 3820 C C . GLN A 1 464 ? -0.084 -28.228 15.063 1.00 93.88 464 GLN A C 1
ATOM 3822 O O . GLN A 1 464 ? 0.951 -28.472 14.448 1.00 93.88 464 GLN A O 1
ATOM 3827 N N . TYR A 1 465 ? -0.575 -26.991 15.159 1.00 91.56 465 TYR A N 1
ATOM 3828 C CA . TYR A 1 465 ? 0.060 -25.836 14.521 1.00 91.56 465 TYR A CA 1
ATOM 3829 C C . TYR A 1 465 ? 1.495 -25.596 15.018 1.00 91.56 465 TYR A C 1
ATOM 3831 O O . TYR A 1 465 ? 2.407 -25.332 14.228 1.00 91.56 465 TYR A O 1
ATOM 3839 N N . ILE A 1 466 ? 1.723 -25.715 16.329 1.00 90.38 466 ILE A N 1
ATOM 3840 C CA . ILE A 1 466 ? 3.060 -25.586 16.924 1.00 90.38 466 ILE A CA 1
ATOM 3841 C C . ILE A 1 466 ? 3.979 -26.701 16.412 1.00 90.38 466 ILE A C 1
ATOM 3843 O O . ILE A 1 466 ? 5.118 -26.427 16.038 1.00 90.38 466 ILE A O 1
ATOM 3847 N N . ARG A 1 467 ? 3.491 -27.945 16.318 1.00 91.88 467 ARG A N 1
ATOM 3848 C CA . ARG A 1 467 ? 4.262 -29.049 15.725 1.00 91.88 467 ARG A CA 1
ATOM 3849 C C . ARG A 1 467 ? 4.617 -28.771 14.265 1.00 91.88 467 ARG A C 1
ATOM 3851 O O . ARG A 1 467 ? 5.783 -28.884 13.897 1.00 91.88 467 ARG A O 1
ATOM 3858 N N . ASP A 1 468 ? 3.650 -28.356 13.452 1.00 90.94 468 ASP A N 1
ATOM 3859 C CA . ASP A 1 468 ? 3.861 -28.107 12.023 1.00 90.94 468 ASP A CA 1
ATOM 3860 C C . ASP A 1 468 ? 4.816 -26.930 11.782 1.00 90.94 468 ASP A C 1
ATOM 3862 O O . ASP A 1 468 ? 5.682 -26.989 10.907 1.00 90.94 468 ASP A O 1
ATOM 3866 N N . SER A 1 469 ? 4.702 -25.861 12.574 1.00 81.69 469 SER A N 1
ATOM 3867 C CA . SER A 1 469 ? 5.630 -24.725 12.512 1.00 81.69 469 SER A CA 1
ATOM 3868 C C . SER A 1 469 ? 7.042 -25.107 12.960 1.00 81.69 469 SER A C 1
ATOM 3870 O O . SER A 1 469 ? 8.000 -24.742 12.279 1.00 81.69 469 SER A O 1
ATOM 3872 N N . ALA A 1 470 ? 7.192 -25.906 14.021 1.00 85.75 470 ALA A N 1
ATOM 3873 C CA . ALA A 1 470 ? 8.490 -26.421 14.452 1.00 85.75 470 ALA A CA 1
ATOM 3874 C C . ALA A 1 470 ? 9.153 -27.296 13.373 1.00 85.75 470 ALA A C 1
ATOM 3876 O O . ALA A 1 470 ? 10.354 -27.165 13.133 1.00 85.75 470 ALA A O 1
ATOM 3877 N N . VAL A 1 471 ? 8.380 -28.134 12.669 1.00 89.56 471 VAL A N 1
ATOM 3878 C CA . VAL A 1 471 ? 8.881 -28.932 11.535 1.00 89.56 471 VAL A CA 1
ATOM 3879 C C . VAL A 1 471 ? 9.352 -28.033 10.389 1.00 89.56 471 VAL A C 1
ATOM 3881 O O . VAL A 1 471 ? 10.457 -28.237 9.886 1.00 89.56 471 VAL A O 1
ATOM 3884 N N . ARG A 1 472 ? 8.571 -27.012 10.002 1.00 88.81 472 ARG A N 1
ATOM 3885 C CA . ARG A 1 472 ? 8.967 -26.055 8.948 1.00 88.81 472 ARG A CA 1
ATOM 3886 C C . ARG A 1 472 ? 10.248 -25.305 9.305 1.00 88.81 472 ARG A C 1
ATOM 3888 O O . ARG A 1 472 ? 11.154 -25.213 8.482 1.00 88.81 472 ARG A O 1
ATOM 3895 N N . VAL A 1 473 ? 10.355 -24.808 10.538 1.00 81.88 473 VAL A N 1
ATOM 3896 C CA . VAL A 1 473 ? 11.576 -24.142 11.018 1.00 81.88 473 VAL A CA 1
ATOM 3897 C C . VAL A 1 473 ? 12.755 -25.117 11.011 1.00 81.88 473 VAL A C 1
ATOM 3899 O O . VAL A 1 473 ? 13.833 -24.763 10.544 1.00 81.88 473 VAL A O 1
ATOM 3902 N N . GLY A 1 474 ? 12.551 -26.365 11.444 1.00 88.56 474 GLY A N 1
ATOM 3903 C CA . GLY A 1 474 ? 13.571 -27.412 11.379 1.00 88.56 474 GLY A CA 1
ATOM 3904 C C . GLY A 1 474 ? 14.080 -27.677 9.956 1.00 88.56 474 GLY A C 1
ATOM 3905 O O . GLY A 1 474 ? 15.287 -27.814 9.761 1.00 88.56 474 GLY A O 1
ATOM 3906 N N . GLN A 1 475 ? 13.190 -27.687 8.958 1.00 90.69 475 GLN A N 1
ATOM 3907 C CA . GLN A 1 475 ? 13.553 -27.831 7.542 1.00 90.69 475 GLN A CA 1
ATOM 3908 C C . GLN A 1 475 ? 14.399 -26.650 7.051 1.00 90.69 475 GLN A C 1
ATOM 3910 O O . GLN A 1 475 ? 15.479 -26.866 6.505 1.00 90.69 475 GLN A O 1
ATOM 3915 N N . VAL A 1 476 ? 13.972 -25.413 7.325 1.00 86.81 476 VAL A N 1
ATOM 3916 C CA . VAL A 1 476 ? 14.723 -24.202 6.944 1.00 86.81 476 VAL A CA 1
ATOM 3917 C C . VAL A 1 476 ? 16.112 -24.187 7.588 1.00 86.81 476 VAL A C 1
ATOM 3919 O O . VAL A 1 476 ? 17.106 -23.906 6.919 1.00 86.81 476 VAL A O 1
ATOM 3922 N N . MET A 1 477 ? 16.214 -24.542 8.871 1.00 81.06 477 MET A N 1
ATOM 3923 C CA . MET A 1 477 ? 17.502 -24.623 9.567 1.00 81.06 477 MET A CA 1
ATOM 3924 C C . MET A 1 477 ? 18.410 -25.710 8.971 1.00 81.06 477 MET A C 1
ATOM 3926 O O . MET A 1 477 ? 19.617 -25.494 8.831 1.00 81.06 477 MET A O 1
ATOM 3930 N N . ALA A 1 478 ? 17.855 -26.861 8.579 1.00 85.62 478 ALA A N 1
ATOM 3931 C CA . ALA A 1 478 ? 18.610 -27.925 7.918 1.00 85.62 478 ALA A CA 1
ATOM 3932 C C . ALA A 1 478 ? 19.135 -27.488 6.538 1.00 85.62 478 ALA A C 1
ATOM 3934 O O . ALA A 1 478 ? 20.307 -27.717 6.233 1.00 85.62 478 ALA A O 1
ATOM 3935 N N . GLU A 1 479 ? 18.316 -26.803 5.736 1.00 87.75 479 GLU A N 1
ATOM 3936 C CA . GLU A 1 479 ? 18.709 -26.246 4.433 1.00 87.75 479 GLU A CA 1
ATOM 3937 C C . GLU A 1 479 ? 19.807 -25.183 4.567 1.00 87.75 479 GLU A C 1
ATOM 3939 O O . GLU A 1 479 ? 20.805 -25.220 3.843 1.00 87.75 479 GLU A O 1
ATOM 3944 N N . GLN A 1 480 ? 19.673 -24.266 5.532 1.00 80.75 480 GLN A N 1
ATOM 3945 C CA . GLN A 1 480 ? 20.692 -23.251 5.814 1.00 80.75 480 GLN A CA 1
ATOM 3946 C C . GLN A 1 480 ? 22.006 -23.879 6.293 1.00 80.75 480 GLN A C 1
ATOM 3948 O O . GLN A 1 480 ? 23.084 -23.483 5.842 1.00 80.75 480 GLN A O 1
ATOM 3953 N N . THR A 1 481 ? 21.930 -24.909 7.140 1.00 83.38 481 THR A N 1
ATOM 3954 C CA . THR A 1 481 ? 23.106 -25.664 7.596 1.00 83.38 481 THR A CA 1
ATOM 3955 C C . THR A 1 481 ? 23.790 -26.381 6.430 1.00 83.38 481 THR A C 1
ATOM 3957 O O . THR A 1 481 ? 25.015 -26.324 6.305 1.00 83.38 481 THR A O 1
ATOM 3960 N N . ALA A 1 482 ? 23.019 -27.006 5.535 1.00 87.69 482 ALA A N 1
ATOM 3961 C CA . ALA A 1 482 ? 23.542 -27.652 4.334 1.00 87.69 482 ALA A CA 1
ATOM 3962 C C . ALA A 1 482 ? 24.207 -26.640 3.386 1.00 87.69 482 ALA A C 1
ATOM 3964 O O . ALA A 1 482 ? 25.298 -26.897 2.877 1.00 87.69 482 ALA A O 1
ATOM 3965 N N . ARG A 1 483 ? 23.612 -25.452 3.201 1.00 86.25 483 ARG A N 1
ATOM 3966 C CA . ARG A 1 483 ? 24.197 -24.372 2.391 1.00 86.25 483 ARG A CA 1
ATOM 3967 C C . ARG A 1 483 ? 25.514 -23.861 2.978 1.00 86.25 483 ARG A C 1
ATOM 3969 O O . ARG A 1 483 ? 26.467 -23.662 2.230 1.00 86.25 483 ARG A O 1
ATOM 3976 N N . LEU A 1 484 ? 25.597 -23.695 4.299 1.00 83.75 484 LEU A N 1
ATOM 3977 C CA . LEU A 1 484 ? 26.838 -23.322 4.988 1.00 83.75 484 LEU A CA 1
ATOM 3978 C C . LEU A 1 484 ? 27.929 -24.390 4.832 1.00 83.75 484 LEU A C 1
ATOM 3980 O O . LEU A 1 484 ? 29.091 -24.056 4.598 1.00 83.75 484 LEU A O 1
ATOM 3984 N N . GLN A 1 485 ? 27.575 -25.672 4.943 1.00 85.56 485 GLN A N 1
ATOM 3985 C CA . GLN A 1 485 ? 28.510 -26.775 4.702 1.00 85.56 485 GLN A CA 1
ATOM 3986 C C . GLN A 1 485 ? 28.996 -26.800 3.249 1.00 85.56 485 GLN A C 1
ATOM 3988 O O . GLN A 1 485 ? 30.186 -26.995 3.007 1.00 85.56 485 GLN A O 1
ATOM 3993 N N . GLU A 1 486 ? 28.104 -26.541 2.295 1.00 85.75 486 GLU A N 1
ATOM 3994 C CA . GLU A 1 486 ? 28.423 -26.476 0.871 1.00 85.75 486 GLU A CA 1
ATOM 3995 C C . GLU A 1 486 ? 29.354 -25.299 0.540 1.00 85.75 486 GLU A C 1
ATOM 3997 O O . GLU A 1 486 ? 30.357 -25.499 -0.141 1.00 85.75 486 GLU A O 1
ATOM 4002 N N . LEU A 1 487 ? 29.113 -24.106 1.094 1.00 82.06 487 LEU A N 1
ATOM 4003 C CA . LEU A 1 487 ? 30.017 -22.954 0.954 1.00 82.06 487 LEU A CA 1
ATOM 4004 C C . LEU A 1 487 ? 31.407 -23.248 1.542 1.00 82.06 487 LEU A C 1
ATOM 4006 O O . LEU A 1 487 ? 32.427 -22.977 0.908 1.00 82.06 487 LEU A O 1
ATOM 4010 N N . ARG A 1 488 ? 31.468 -23.879 2.724 1.00 83.38 488 ARG A N 1
ATOM 4011 C CA . ARG A 1 488 ? 32.739 -24.321 3.330 1.00 83.38 488 ARG A CA 1
ATOM 4012 C C . ARG A 1 488 ? 33.460 -25.355 2.462 1.00 83.38 488 ARG A C 1
ATOM 4014 O O . ARG A 1 488 ? 34.683 -25.299 2.343 1.00 83.38 488 ARG A O 1
ATOM 4021 N N . ARG A 1 489 ? 32.723 -26.281 1.840 1.00 85.56 489 ARG A N 1
ATOM 4022 C CA . ARG A 1 489 ? 33.269 -27.283 0.913 1.00 85.56 489 ARG A CA 1
ATOM 4023 C C . ARG A 1 489 ? 33.822 -26.627 -0.349 1.00 85.56 489 ARG A C 1
ATOM 4025 O O . ARG A 1 489 ? 34.926 -26.972 -0.755 1.00 85.56 489 ARG A O 1
ATOM 4032 N N . GLN A 1 490 ? 33.096 -25.673 -0.930 1.00 80.56 490 GLN A N 1
ATOM 4033 C CA . GLN A 1 490 ? 33.519 -24.926 -2.117 1.00 80.56 490 GLN A CA 1
ATOM 4034 C C . GLN A 1 490 ? 34.826 -24.166 -1.858 1.00 80.56 490 GLN A C 1
ATOM 4036 O O . GLN A 1 490 ? 35.769 -24.326 -2.630 1.00 80.56 490 GLN A O 1
ATOM 4041 N N . LEU A 1 491 ? 34.936 -23.483 -0.713 1.00 76.19 491 LEU A N 1
ATOM 4042 C CA . LEU A 1 491 ? 36.173 -22.846 -0.243 1.00 76.19 491 LEU A CA 1
ATOM 4043 C C . LEU A 1 491 ? 37.322 -23.838 -0.006 1.00 76.19 491 LEU A C 1
ATOM 4045 O O . LEU A 1 491 ? 38.461 -23.552 -0.364 1.00 76.19 491 LEU A O 1
ATOM 4049 N N . GLY A 1 492 ? 37.038 -25.014 0.561 1.00 73.44 492 GLY A N 1
ATOM 4050 C CA . GLY A 1 492 ? 38.038 -26.068 0.774 1.00 73.44 492 GLY A CA 1
ATOM 4051 C C . GLY A 1 492 ? 38.482 -26.792 -0.505 1.00 73.44 492 GLY A C 1
ATOM 4052 O O . GLY A 1 492 ? 39.534 -27.426 -0.509 1.00 73.44 492 GLY A O 1
ATOM 4053 N N . SER A 1 493 ? 37.695 -26.704 -1.582 1.00 70.06 493 SER A N 1
ATOM 4054 C CA . SER A 1 493 ? 37.949 -27.348 -2.881 1.00 70.06 493 SER A CA 1
ATOM 4055 C C . SER A 1 493 ? 38.430 -26.391 -3.977 1.00 70.06 493 SER A C 1
ATOM 4057 O O . SER A 1 493 ? 38.600 -26.821 -5.119 1.00 70.06 493 SER A O 1
ATOM 4059 N N . ALA A 1 494 ? 38.636 -25.109 -3.655 1.00 63.66 494 ALA A N 1
ATOM 4060 C CA . ALA A 1 494 ? 39.093 -24.104 -4.607 1.00 63.66 494 ALA A CA 1
ATOM 4061 C C . ALA A 1 494 ? 40.448 -24.518 -5.217 1.00 63.66 494 ALA A C 1
ATOM 4063 O O . ALA A 1 494 ? 41.473 -24.590 -4.540 1.00 63.66 494 ALA A O 1
ATOM 4064 N N . ASN A 1 495 ? 40.428 -24.853 -6.509 1.00 59.31 495 ASN A N 1
ATOM 4065 C CA . ASN A 1 495 ? 41.600 -25.239 -7.293 1.00 59.31 495 ASN A CA 1
ATOM 4066 C C . ASN A 1 495 ? 42.530 -24.011 -7.433 1.00 59.31 495 ASN A C 1
ATOM 4068 O O . ASN A 1 495 ? 42.010 -22.909 -7.599 1.00 59.31 495 ASN A O 1
ATOM 4072 N N . PRO A 1 496 ? 43.871 -24.144 -7.483 1.00 57.34 496 PRO A N 1
ATOM 4073 C CA . PRO A 1 496 ? 44.808 -23.009 -7.591 1.00 57.34 496 PRO A CA 1
ATOM 4074 C C . PRO A 1 496 ? 44.720 -22.196 -8.906 1.00 57.34 496 PRO A C 1
ATOM 4076 O O . PRO A 1 496 ? 45.610 -21.408 -9.207 1.00 57.34 496 PRO A O 1
ATOM 4079 N N . GLN A 1 497 ? 43.669 -22.398 -9.707 1.00 53.81 497 GLN A N 1
ATOM 4080 C CA . GLN A 1 497 ? 43.341 -21.648 -10.920 1.00 53.81 497 GLN A CA 1
ATOM 4081 C C . GLN A 1 497 ? 42.112 -20.728 -10.765 1.00 53.81 497 GLN A C 1
ATOM 4083 O O . GLN A 1 497 ? 41.823 -19.989 -11.704 1.00 53.81 497 GLN A O 1
ATOM 4088 N N . SER A 1 498 ? 41.377 -20.753 -9.640 1.00 55.06 498 SER A N 1
ATOM 4089 C CA . SER A 1 498 ? 40.338 -19.741 -9.376 1.00 55.06 498 SER A CA 1
ATOM 4090 C C . SER A 1 498 ? 41.000 -18.393 -9.107 1.00 55.06 498 SER A C 1
ATOM 4092 O O . SER A 1 498 ? 42.038 -18.345 -8.443 1.00 55.06 498 SER A O 1
ATOM 4094 N N . THR A 1 499 ? 40.434 -17.300 -9.614 1.00 60.59 499 THR A N 1
ATOM 4095 C CA . THR A 1 499 ? 41.040 -15.982 -9.418 1.00 60.59 499 THR A CA 1
ATOM 4096 C C . THR A 1 499 ? 40.939 -15.573 -7.945 1.00 60.59 499 THR A C 1
ATOM 4098 O O . THR A 1 499 ? 40.007 -15.985 -7.254 1.00 60.59 499 THR A O 1
ATOM 4101 N N . GLU A 1 500 ? 41.874 -14.752 -7.449 1.00 65.12 500 GLU A N 1
ATOM 4102 C CA . GLU A 1 500 ? 41.814 -14.219 -6.073 1.00 65.12 500 GLU A CA 1
ATOM 4103 C C . GLU A 1 500 ? 40.456 -13.554 -5.782 1.00 65.12 500 GLU A C 1
ATOM 4105 O O . GLU A 1 500 ? 39.944 -13.661 -4.670 1.00 65.12 500 GLU A O 1
ATOM 4110 N N . ALA A 1 501 ? 39.826 -12.960 -6.802 1.00 68.75 501 ALA A N 1
ATOM 4111 C CA . ALA A 1 501 ? 38.500 -12.354 -6.727 1.00 68.75 501 ALA A CA 1
ATOM 4112 C C . ALA A 1 501 ? 37.371 -13.373 -6.466 1.00 68.75 501 ALA A C 1
ATOM 4114 O O . ALA A 1 501 ? 36.489 -13.111 -5.648 1.00 68.75 501 ALA A O 1
ATOM 4115 N N . ASP A 1 502 ? 37.417 -14.554 -7.088 1.00 70.19 502 ASP A N 1
ATOM 4116 C CA . ASP A 1 502 ? 36.423 -15.620 -6.879 1.00 70.19 502 ASP A CA 1
ATOM 4117 C C . ASP A 1 502 ? 36.550 -16.242 -5.479 1.00 70.19 502 ASP A C 1
ATOM 4119 O O . ASP A 1 502 ? 35.566 -16.588 -4.828 1.00 70.19 502 ASP A O 1
ATOM 4123 N N . THR A 1 503 ? 37.778 -16.351 -4.964 1.00 69.62 503 THR A N 1
ATOM 4124 C CA . THR A 1 503 ? 37.997 -16.800 -3.582 1.00 69.62 503 THR A CA 1
ATOM 4125 C C . THR A 1 503 ? 37.605 -15.743 -2.554 1.00 69.62 503 THR A C 1
ATOM 4127 O O . THR A 1 503 ? 37.101 -16.096 -1.488 1.00 69.62 503 THR A O 1
ATOM 4130 N N . GLN A 1 504 ? 37.797 -14.458 -2.872 1.00 76.44 504 GLN A N 1
ATOM 4131 C CA . GLN A 1 504 ? 37.448 -13.341 -1.994 1.00 76.44 504 GLN A CA 1
ATOM 4132 C C . GLN A 1 504 ? 35.927 -13.187 -1.869 1.00 76.44 504 GLN A C 1
ATOM 4134 O O . GLN A 1 504 ? 35.411 -13.067 -0.763 1.00 76.44 504 GLN A O 1
ATOM 4139 N N . THR A 1 505 ? 35.200 -13.295 -2.983 1.00 79.06 505 THR A N 1
ATOM 4140 C CA . THR A 1 505 ? 33.728 -13.241 -3.001 1.00 79.06 505 THR A CA 1
ATOM 4141 C C . THR A 1 505 ? 33.096 -14.378 -2.195 1.00 79.06 505 THR A C 1
ATOM 4143 O O . THR A 1 505 ? 32.202 -14.131 -1.387 1.00 79.06 505 THR A O 1
ATOM 4146 N N . LEU A 1 506 ? 33.612 -15.607 -2.310 1.00 78.56 506 LEU A N 1
ATOM 4147 C CA . LEU A 1 506 ? 33.162 -16.733 -1.480 1.00 78.56 506 LEU A CA 1
ATOM 4148 C C . LEU A 1 506 ? 33.491 -16.543 0.014 1.00 78.56 506 LEU A C 1
ATOM 4150 O O . LEU A 1 506 ? 32.699 -16.938 0.875 1.00 78.56 506 LEU A O 1
ATOM 4154 N N . GLN A 1 507 ? 34.638 -15.936 0.350 1.00 77.62 507 GLN A N 1
ATOM 4155 C CA . GLN A 1 507 ? 34.971 -15.584 1.739 1.00 77.62 507 GLN A CA 1
ATOM 4156 C C . GLN A 1 507 ? 34.016 -14.530 2.307 1.00 77.62 507 GLN A C 1
ATOM 4158 O O . GLN A 1 507 ? 33.567 -14.673 3.447 1.00 77.62 507 GLN A O 1
ATOM 4163 N N . ASP A 1 508 ? 33.680 -13.509 1.523 1.00 82.19 508 ASP A N 1
ATOM 4164 C CA . ASP A 1 508 ? 32.767 -12.444 1.931 1.00 82.19 508 ASP A CA 1
ATOM 4165 C C . ASP A 1 508 ? 31.332 -12.978 2.111 1.00 82.19 508 ASP A C 1
ATOM 4167 O O . ASP A 1 508 ? 30.679 -12.672 3.114 1.00 82.19 508 ASP A O 1
ATOM 4171 N N . GLU A 1 509 ? 30.867 -13.875 1.230 1.00 81.62 509 GLU A N 1
ATOM 4172 C CA . GLU A 1 509 ? 29.564 -14.550 1.354 1.00 81.62 509 GLU A CA 1
ATOM 4173 C C . GLU A 1 509 ? 29.499 -15.445 2.613 1.00 81.62 509 GLU A C 1
ATOM 4175 O O . GLU A 1 509 ? 28.498 -15.456 3.341 1.00 81.62 509 GLU A O 1
ATOM 4180 N N . LEU A 1 510 ? 30.593 -16.140 2.954 1.00 83.31 510 LEU A N 1
ATOM 4181 C CA . LEU A 1 510 ? 30.692 -16.922 4.193 1.00 83.31 510 LEU A CA 1
ATOM 4182 C C . LEU A 1 510 ? 30.689 -16.031 5.449 1.00 83.31 510 LEU A C 1
ATOM 4184 O O . LEU A 1 510 ? 30.043 -16.359 6.448 1.00 83.31 510 LEU A O 1
ATOM 4188 N N . GLN A 1 511 ? 31.387 -14.893 5.428 1.00 83.81 511 GLN A N 1
ATOM 4189 C CA . GLN A 1 511 ? 31.367 -13.950 6.551 1.00 83.81 511 GLN A CA 1
ATOM 4190 C C . GLN A 1 511 ? 29.976 -13.350 6.762 1.00 83.81 511 GLN A C 1
ATOM 4192 O O . GLN A 1 511 ? 29.535 -13.179 7.901 1.00 83.81 511 GLN A O 1
ATOM 4197 N N . LEU A 1 512 ? 29.275 -13.047 5.673 1.00 83.69 512 LEU A N 1
ATOM 4198 C CA . LEU A 1 512 ? 27.943 -12.464 5.714 1.00 83.69 512 LEU A CA 1
ATOM 4199 C C . LEU A 1 512 ? 26.894 -13.470 6.212 1.00 83.69 512 LEU A C 1
ATOM 4201 O O . LEU A 1 512 ? 26.050 -13.121 7.038 1.00 83.69 512 LEU A O 1
ATOM 4205 N N . THR A 1 513 ? 26.985 -14.735 5.795 1.00 78.12 513 THR A N 1
ATOM 4206 C CA . THR A 1 513 ? 26.118 -15.813 6.305 1.00 78.12 513 THR A CA 1
ATOM 4207 C C . THR A 1 513 ? 26.363 -16.111 7.789 1.00 78.12 513 THR A C 1
ATOM 4209 O O . THR A 1 513 ? 25.398 -16.223 8.540 1.00 78.12 513 THR A O 1
ATOM 4212 N N . LEU A 1 514 ? 27.618 -16.115 8.257 1.00 80.75 514 LEU A N 1
ATOM 4213 C CA . LEU A 1 514 ? 27.955 -16.242 9.687 1.00 80.75 514 LEU A CA 1
ATOM 4214 C C . LEU A 1 514 ? 27.453 -15.064 10.541 1.00 80.75 514 LEU A C 1
ATOM 4216 O O . LEU A 1 514 ? 27.081 -15.245 11.702 1.00 80.75 514 LEU A O 1
ATOM 4220 N N . ARG A 1 515 ? 27.452 -13.839 9.997 1.00 83.44 515 ARG A N 1
ATOM 4221 C CA . ARG A 1 515 ? 26.867 -12.671 10.681 1.00 83.44 515 ARG A CA 1
ATOM 4222 C C . ARG A 1 515 ? 25.354 -12.813 10.815 1.00 83.44 515 ARG A C 1
ATOM 4224 O O . ARG A 1 515 ? 24.844 -12.645 11.918 1.00 83.44 515 ARG A O 1
ATOM 4231 N N . ARG A 1 516 ? 24.670 -13.214 9.740 1.00 82.12 516 ARG A N 1
ATOM 4232 C CA . ARG A 1 516 ? 23.226 -13.497 9.759 1.00 82.12 516 ARG A CA 1
ATOM 4233 C C . ARG A 1 516 ? 22.870 -14.623 10.734 1.00 82.12 516 ARG A C 1
ATOM 4235 O O . ARG A 1 516 ? 21.885 -14.505 11.451 1.00 82.12 516 ARG A O 1
ATOM 4242 N N . GLU A 1 517 ? 23.691 -15.671 10.825 1.00 79.00 517 GLU A N 1
ATOM 4243 C CA . GLU A 1 517 ? 23.524 -16.749 11.812 1.00 79.00 517 GLU A CA 1
ATOM 4244 C C . GLU A 1 517 ? 23.635 -16.219 13.251 1.00 79.00 517 GLU A C 1
ATOM 4246 O O . GLU A 1 517 ? 22.789 -16.521 14.088 1.00 79.00 517 GLU A O 1
ATOM 4251 N N . ARG A 1 518 ? 24.624 -15.361 13.545 1.00 82.56 518 ARG A N 1
ATOM 4252 C CA . ARG A 1 518 ? 24.745 -14.710 14.865 1.00 82.56 518 ARG A CA 1
ATOM 4253 C C . ARG A 1 518 ? 23.566 -13.799 15.183 1.00 82.56 518 ARG A C 1
ATOM 4255 O O . ARG A 1 518 ? 23.107 -13.781 16.321 1.00 82.56 518 ARG A O 1
ATOM 4262 N N . GLU A 1 519 ? 23.080 -13.043 14.207 1.00 80.12 519 GLU A N 1
ATOM 4263 C CA . GLU A 1 519 ? 21.902 -12.188 14.367 1.00 80.12 519 GLU A CA 1
ATOM 4264 C C . GLU A 1 519 ? 20.643 -13.018 14.642 1.00 80.12 519 GLU A C 1
ATOM 4266 O O . GLU A 1 519 ? 19.914 -12.714 15.585 1.00 80.12 519 GLU A O 1
ATOM 4271 N N . ALA A 1 520 ? 20.436 -14.116 13.909 1.00 75.81 520 ALA A N 1
ATOM 4272 C CA . ALA A 1 520 ? 19.349 -15.059 14.162 1.00 75.81 520 ALA A CA 1
ATOM 4273 C C . ALA A 1 520 ? 19.472 -15.720 15.547 1.00 75.81 520 ALA A C 1
ATOM 4275 O O . ALA A 1 520 ? 18.489 -15.812 16.282 1.00 75.81 520 ALA A O 1
ATOM 4276 N N . GLN A 1 521 ? 20.684 -16.105 15.962 1.00 79.75 521 GLN A N 1
ATOM 4277 C CA . GLN A 1 521 ? 20.946 -16.641 17.300 1.00 79.75 521 GLN A CA 1
ATOM 4278 C C . GLN A 1 521 ? 20.603 -15.615 18.393 1.00 79.75 521 GLN A C 1
ATOM 4280 O O . GLN A 1 521 ? 19.996 -15.961 19.409 1.00 79.75 521 GLN A O 1
ATOM 4285 N N . ASN A 1 522 ? 20.942 -14.340 18.185 1.00 80.69 522 ASN A N 1
ATOM 4286 C CA . ASN A 1 522 ? 20.601 -13.256 19.106 1.00 80.69 522 ASN A CA 1
ATOM 4287 C C . ASN A 1 522 ? 19.084 -13.030 19.175 1.00 80.69 522 ASN A C 1
ATOM 4289 O O . ASN A 1 522 ? 18.548 -12.858 20.269 1.00 80.69 522 ASN A O 1
ATOM 4293 N N . GLN A 1 523 ? 18.383 -13.087 18.038 1.00 83.00 523 GLN A N 1
ATOM 4294 C CA . GLN A 1 523 ? 16.920 -12.998 17.984 1.00 83.00 523 GLN A CA 1
ATOM 4295 C C . GLN A 1 523 ? 16.256 -14.165 18.725 1.00 83.00 523 GLN A C 1
ATOM 4297 O O . GLN A 1 523 ? 15.375 -13.936 19.549 1.00 83.00 523 GLN A O 1
ATOM 4302 N N . LEU A 1 524 ? 16.725 -15.400 18.519 1.00 80.94 524 LEU A N 1
ATOM 4303 C CA . LEU A 1 524 ? 16.256 -16.570 19.270 1.00 80.94 524 LEU A CA 1
ATOM 4304 C C . LEU A 1 524 ? 16.509 -16.422 20.773 1.00 80.94 524 LEU A C 1
ATOM 4306 O O . LEU A 1 524 ? 15.653 -16.762 21.584 1.00 80.94 524 LEU A O 1
ATOM 4310 N N . THR A 1 525 ? 17.663 -15.880 21.161 1.00 84.25 525 THR A N 1
ATOM 4311 C CA . THR A 1 525 ? 17.982 -15.638 22.574 1.00 84.25 525 THR A CA 1
ATOM 4312 C C . THR A 1 525 ? 17.046 -14.586 23.177 1.00 84.25 525 THR A C 1
ATOM 4314 O O . THR A 1 525 ? 16.546 -14.781 24.282 1.00 84.25 525 THR A O 1
ATOM 4317 N N . ALA A 1 526 ? 16.738 -13.512 22.444 1.00 85.56 526 ALA A N 1
ATOM 4318 C CA . ALA A 1 526 ? 15.764 -12.506 22.865 1.00 85.56 526 ALA A CA 1
ATOM 4319 C C . ALA A 1 526 ? 14.351 -13.098 23.012 1.00 85.56 526 ALA A C 1
ATOM 4321 O O . ALA A 1 526 ? 13.692 -12.850 24.019 1.00 85.56 526 ALA A O 1
ATOM 4322 N N . LEU A 1 527 ? 13.919 -13.937 22.063 1.00 85.94 527 LEU A N 1
ATOM 4323 C CA . LEU A 1 527 ? 12.638 -14.648 22.133 1.00 85.94 527 LEU A CA 1
ATOM 4324 C C . LEU A 1 527 ? 12.576 -15.637 23.306 1.00 85.94 527 LEU A C 1
ATOM 4326 O O . LEU A 1 527 ? 11.541 -15.762 23.953 1.00 85.94 527 LEU A O 1
ATOM 4330 N N . HIS A 1 528 ? 13.673 -16.320 23.638 1.00 86.25 528 HIS A N 1
ATOM 4331 C CA . HIS A 1 528 ? 13.719 -17.166 24.833 1.00 86.25 528 HIS A CA 1
ATOM 4332 C C . HIS A 1 528 ? 13.585 -16.354 26.127 1.00 86.25 528 HIS A C 1
ATOM 4334 O O . HIS A 1 528 ? 12.922 -16.804 27.060 1.00 86.25 528 HIS A O 1
ATOM 4340 N N . VAL A 1 529 ? 14.170 -15.152 26.190 1.00 87.81 529 VAL A N 1
ATOM 4341 C CA . VAL A 1 529 ? 14.027 -14.255 27.349 1.00 87.81 529 VAL A CA 1
ATOM 4342 C C . VAL A 1 529 ? 12.586 -13.755 27.488 1.00 87.81 529 VAL A C 1
ATOM 4344 O O . VAL A 1 529 ? 12.052 -13.748 28.599 1.00 87.81 529 VAL A O 1
ATOM 4347 N N . THR A 1 530 ? 11.921 -13.384 26.389 1.00 87.94 530 THR A N 1
ATOM 4348 C CA . THR A 1 530 ? 10.506 -12.976 26.439 1.00 87.94 530 THR A CA 1
ATOM 4349 C C . THR A 1 530 ? 9.594 -14.144 26.803 1.00 87.94 530 THR A C 1
ATOM 4351 O O . THR A 1 530 ? 8.703 -13.981 27.635 1.00 87.94 530 THR A O 1
ATOM 4354 N N . LEU A 1 531 ? 9.851 -15.343 26.270 1.00 88.25 531 LEU A N 1
ATOM 4355 C CA . LEU A 1 531 ? 9.118 -16.555 26.635 1.00 88.25 531 LEU A CA 1
ATOM 4356 C C . LEU A 1 531 ? 9.270 -16.884 28.127 1.00 88.25 531 LEU A C 1
ATOM 4358 O O . LEU A 1 531 ? 8.277 -17.187 28.786 1.00 88.25 531 LEU A O 1
ATOM 4362 N N . ALA A 1 532 ? 10.482 -16.770 28.681 1.00 87.94 532 ALA A N 1
ATOM 4363 C CA . ALA A 1 532 ? 10.723 -16.961 30.110 1.00 87.94 532 ALA A CA 1
ATOM 4364 C C . ALA A 1 532 ? 9.936 -15.949 30.962 1.00 87.94 532 ALA A C 1
ATOM 4366 O O . ALA A 1 532 ? 9.297 -16.333 31.940 1.00 87.94 532 ALA A O 1
ATOM 4367 N N . SER A 1 533 ? 9.900 -14.677 30.546 1.00 88.12 533 SER A N 1
ATOM 4368 C CA . SER A 1 533 ? 9.097 -13.643 31.212 1.00 88.12 533 SER A CA 1
ATOM 4369 C C . SER A 1 533 ? 7.597 -13.958 31.183 1.00 88.12 533 SER A C 1
ATOM 4371 O O . SER A 1 533 ? 6.932 -13.855 32.215 1.00 88.12 533 SER A O 1
ATOM 4373 N N . HIS A 1 534 ? 7.065 -14.396 30.038 1.00 83.38 534 HIS A N 1
ATOM 4374 C CA . HIS A 1 534 ? 5.669 -14.823 29.932 1.00 83.38 534 HIS A CA 1
ATOM 4375 C C . HIS A 1 534 ? 5.369 -16.042 30.806 1.00 83.38 534 HIS A C 1
ATOM 4377 O O . HIS A 1 534 ? 4.314 -16.112 31.437 1.00 83.38 534 HIS A O 1
ATOM 4383 N N . GLN A 1 535 ? 6.297 -16.993 30.893 1.00 90.19 535 GLN A N 1
ATOM 4384 C CA . GLN A 1 535 ? 6.124 -18.172 31.730 1.00 90.19 535 GLN A CA 1
ATOM 4385 C C . GLN A 1 535 ? 6.105 -17.826 33.224 1.00 90.19 535 GLN A C 1
ATOM 4387 O O . GLN A 1 535 ? 5.316 -18.406 33.972 1.00 90.19 535 GLN A O 1
ATOM 4392 N N . ASP A 1 536 ? 6.906 -16.858 33.665 1.00 89.12 536 ASP A N 1
ATOM 4393 C CA . ASP A 1 536 ? 6.861 -16.374 35.047 1.00 89.12 536 ASP A CA 1
ATOM 4394 C C . ASP A 1 536 ? 5.588 -15.564 35.343 1.00 89.12 536 ASP A C 1
ATOM 4396 O O . ASP A 1 536 ? 5.002 -15.719 36.419 1.00 89.12 536 ASP A O 1
ATOM 4400 N N . GLN A 1 537 ? 5.078 -14.786 34.380 1.00 90.94 537 GLN A N 1
ATOM 4401 C CA . GLN A 1 537 ? 3.759 -14.146 34.495 1.00 90.94 537 GLN A CA 1
ATOM 4402 C C . GLN A 1 537 ? 2.637 -15.176 34.671 1.00 90.94 537 GLN A C 1
ATOM 4404 O O . GLN A 1 537 ? 1.816 -15.031 35.575 1.00 90.94 537 GLN A O 1
ATOM 4409 N N . LEU A 1 538 ? 2.628 -16.242 33.863 1.00 87.25 538 LEU A N 1
ATOM 4410 C CA . LEU A 1 538 ? 1.638 -17.318 33.969 1.00 87.25 538 LEU A CA 1
ATOM 4411 C C . LEU A 1 538 ? 1.713 -18.044 35.317 1.00 87.25 538 LEU A C 1
ATOM 4413 O O . LEU A 1 538 ? 0.677 -18.328 35.912 1.00 87.25 538 LEU A O 1
ATOM 4417 N N . LYS A 1 539 ? 2.918 -18.306 35.843 1.00 90.56 539 LYS A N 1
ATOM 4418 C CA . LYS A 1 539 ? 3.078 -18.878 37.194 1.00 90.56 539 LYS A CA 1
ATOM 4419 C C . LYS A 1 539 ? 2.525 -17.956 38.279 1.00 90.56 539 LYS A C 1
ATOM 4421 O O . LYS A 1 539 ? 1.891 -18.434 39.215 1.00 90.56 539 LYS A O 1
ATOM 4426 N N . THR A 1 540 ? 2.750 -16.649 38.147 1.00 90.06 540 THR A N 1
ATOM 4427 C CA . THR A 1 540 ? 2.238 -15.652 39.098 1.00 90.06 540 THR A CA 1
ATOM 4428 C C . THR A 1 540 ? 0.707 -15.649 39.077 1.00 90.06 540 THR A C 1
ATOM 4430 O O . THR A 1 540 ? 0.077 -15.828 40.116 1.00 90.06 540 THR A O 1
ATOM 4433 N N . GLN A 1 541 ? 0.104 -15.604 37.884 1.00 89.31 541 GLN A N 1
ATOM 4434 C CA . GLN A 1 541 ? -1.350 -15.698 37.713 1.00 89.31 541 GLN A CA 1
ATOM 4435 C C . GLN A 1 541 ? -1.926 -17.011 38.258 1.00 89.31 541 GLN A C 1
ATOM 4437 O O . GLN A 1 541 ? -2.969 -16.999 38.907 1.00 89.31 541 GLN A O 1
ATOM 4442 N N . ALA A 1 542 ? -1.250 -18.143 38.046 1.00 90.50 542 ALA A N 1
ATOM 4443 C CA . ALA A 1 542 ? -1.667 -19.423 38.614 1.00 90.50 542 ALA A CA 1
ATOM 4444 C C . ALA A 1 542 ? -1.674 -19.383 40.152 1.00 90.50 542 ALA A C 1
ATOM 4446 O O . ALA A 1 542 ? -2.634 -19.834 40.774 1.00 90.50 542 ALA A O 1
ATOM 4447 N N . SER A 1 543 ? -0.654 -18.774 40.768 1.00 91.38 543 SER A N 1
ATOM 4448 C CA . SER A 1 543 ? -0.602 -18.608 42.225 1.00 91.38 543 SER A CA 1
ATOM 4449 C C . SER A 1 543 ? -1.719 -17.704 42.767 1.00 91.38 543 SER A C 1
ATOM 4451 O O . SER A 1 543 ? -2.287 -18.000 43.822 1.00 91.38 543 SER A O 1
ATOM 4453 N N . ASP A 1 544 ? -2.105 -16.666 42.016 1.00 90.50 544 ASP A N 1
ATOM 4454 C CA . ASP A 1 544 ? -3.232 -15.790 42.355 1.00 90.50 544 ASP A CA 1
ATOM 4455 C C . ASP A 1 544 ? -4.568 -16.540 42.265 1.00 90.50 544 ASP A C 1
ATOM 4457 O O . ASP A 1 544 ? -5.407 -16.438 43.164 1.00 90.50 544 ASP A O 1
ATOM 4461 N N . ILE A 1 545 ? -4.758 -17.351 41.218 1.00 90.06 545 ILE A N 1
ATOM 4462 C CA . ILE A 1 545 ? -5.946 -18.203 41.050 1.00 90.06 545 ILE A CA 1
ATOM 4463 C C . ILE A 1 545 ? -6.047 -19.224 42.189 1.00 90.06 545 ILE A C 1
ATOM 4465 O O . ILE A 1 545 ? -7.137 -19.440 42.726 1.00 90.06 545 ILE A O 1
ATOM 4469 N N . GLU A 1 546 ? -4.936 -19.830 42.609 1.00 92.38 546 GLU A N 1
ATOM 4470 C CA . GLU A 1 546 ? -4.925 -20.723 43.769 1.00 92.38 546 GLU A CA 1
ATOM 4471 C C . GLU A 1 546 ? -5.292 -19.987 45.065 1.00 92.38 546 GLU A C 1
ATOM 4473 O O . GLU A 1 546 ? -6.065 -20.506 45.871 1.00 92.38 546 GLU A O 1
ATOM 4478 N N . ALA A 1 547 ? -4.780 -18.771 45.282 1.00 92.31 547 ALA A N 1
ATOM 4479 C CA . ALA A 1 547 ? -5.122 -17.961 46.452 1.00 92.31 547 ALA A CA 1
ATOM 4480 C C . ALA A 1 547 ? -6.611 -17.572 46.471 1.00 92.31 547 ALA A C 1
ATOM 4482 O O . ALA A 1 547 ? -7.273 -17.664 47.513 1.00 92.31 547 ALA A O 1
ATOM 4483 N N . LEU A 1 548 ? -7.162 -17.202 45.313 1.00 91.50 548 LEU A N 1
ATOM 4484 C CA . LEU A 1 548 ? -8.589 -16.944 45.147 1.00 91.50 548 LEU A CA 1
ATOM 4485 C C . LEU A 1 548 ? -9.416 -18.208 45.392 1.00 91.50 548 LEU A C 1
ATOM 4487 O O . LEU A 1 548 ? -10.398 -18.144 46.125 1.00 91.50 548 LEU A O 1
ATOM 4491 N N . SER A 1 549 ? -8.991 -19.362 44.877 1.00 91.44 549 SER A N 1
ATOM 4492 C CA . SER A 1 549 ? -9.672 -20.646 45.098 1.00 91.44 549 SER A CA 1
ATOM 4493 C C . SER A 1 549 ? -9.709 -21.022 46.581 1.00 91.44 549 SER A C 1
ATOM 4495 O O . SER A 1 549 ? -10.759 -21.403 47.094 1.00 91.44 549 SER A O 1
ATOM 4497 N N . ARG A 1 550 ? -8.601 -20.827 47.313 1.00 93.19 550 ARG A N 1
ATOM 4498 C CA . ARG A 1 550 ? -8.578 -20.989 48.780 1.00 93.19 550 ARG A CA 1
ATOM 4499 C C . ARG A 1 550 ? -9.563 -20.038 49.459 1.00 93.19 550 ARG A C 1
ATOM 4501 O O . ARG A 1 550 ? -10.295 -20.451 50.350 1.00 93.19 550 ARG A O 1
ATOM 4508 N N . THR A 1 551 ? -9.618 -18.781 49.017 1.00 92.75 551 THR A N 1
ATOM 4509 C CA . THR A 1 551 ? -10.548 -17.779 49.562 1.00 92.75 551 THR A CA 1
ATOM 4510 C C . THR A 1 551 ? -12.006 -18.166 49.318 1.00 92.75 551 THR A C 1
ATOM 4512 O O . THR A 1 551 ? -12.830 -18.037 50.220 1.00 92.75 551 THR A O 1
ATOM 4515 N N . VAL A 1 552 ? -12.333 -18.652 48.119 1.00 90.00 552 VAL A N 1
ATOM 4516 C CA . VAL A 1 552 ? -13.674 -19.148 47.780 1.00 90.00 552 VAL A CA 1
ATOM 4517 C C . VAL A 1 552 ? -14.034 -20.341 48.655 1.00 90.00 552 VAL A C 1
ATOM 4519 O O . VAL A 1 552 ? -15.095 -20.324 49.263 1.00 90.00 552 VAL A O 1
ATOM 4522 N N . SER A 1 553 ? -13.133 -21.310 48.815 1.00 89.94 553 SER A N 1
ATOM 4523 C CA . SER A 1 553 ? -13.379 -22.489 49.650 1.00 89.94 553 SER A CA 1
ATOM 4524 C C . SER A 1 553 ? -13.611 -22.123 51.126 1.00 89.94 553 SER A C 1
ATOM 4526 O O . SER A 1 553 ? -14.543 -22.621 51.749 1.00 89.94 553 SER A O 1
ATOM 4528 N N . ILE A 1 554 ? -12.858 -21.155 51.669 1.00 92.12 554 ILE A N 1
ATOM 4529 C CA . ILE A 1 554 ? -13.107 -20.604 53.016 1.00 92.12 554 ILE A CA 1
ATOM 4530 C C . ILE A 1 554 ? -14.487 -19.938 53.091 1.00 92.12 554 ILE A C 1
ATOM 4532 O O . ILE A 1 554 ? -15.207 -20.106 54.072 1.00 92.12 554 ILE A O 1
ATOM 4536 N N . LYS A 1 555 ? -14.881 -19.176 52.064 1.00 87.69 555 LYS A N 1
ATOM 4537 C CA . LYS A 1 555 ? -16.215 -18.564 52.014 1.00 87.69 555 LYS A CA 1
ATOM 4538 C C . LYS A 1 555 ? -17.324 -19.612 51.924 1.00 87.69 555 LYS A C 1
ATOM 4540 O O . LYS A 1 555 ? -18.357 -19.414 52.549 1.00 87.69 555 LYS A O 1
ATOM 4545 N N . GLU A 1 556 ? -17.127 -20.705 51.194 1.00 88.31 556 GLU A N 1
ATOM 4546 C CA . GLU A 1 556 ? -18.077 -21.822 51.130 1.00 88.31 556 GLU A CA 1
ATOM 4547 C C . GLU A 1 556 ? -18.248 -22.509 52.488 1.00 88.31 556 GLU A C 1
ATOM 4549 O O . GLU A 1 556 ? -19.379 -22.797 52.873 1.00 88.31 556 GLU A O 1
ATOM 4554 N N . GLU A 1 557 ? -17.162 -22.726 53.234 1.00 90.50 557 GLU A N 1
ATOM 4555 C CA . GLU A 1 557 ? -17.210 -23.239 54.614 1.00 90.50 557 GLU A CA 1
ATOM 4556 C C . GLU A 1 557 ? -18.003 -22.288 55.526 1.00 90.50 557 GLU A C 1
ATOM 4558 O O . GLU A 1 557 ? -18.931 -22.717 56.206 1.00 90.50 557 GLU A O 1
ATOM 4563 N N . ILE A 1 558 ? -17.739 -20.977 55.456 1.00 88.94 558 ILE A N 1
ATOM 4564 C CA . ILE A 1 558 ? -18.492 -19.966 56.220 1.00 88.94 558 ILE A CA 1
ATOM 4565 C C . ILE A 1 558 ? -19.975 -19.962 55.829 1.00 88.94 558 ILE A C 1
ATOM 4567 O O . ILE A 1 558 ? -20.841 -19.838 56.690 1.00 88.94 558 ILE A O 1
ATOM 4571 N N . ILE A 1 559 ? -20.292 -20.083 54.537 1.00 83.62 559 ILE A N 1
ATOM 4572 C CA . ILE A 1 559 ? -21.680 -20.145 54.065 1.00 83.62 559 ILE A CA 1
ATOM 4573 C C . ILE A 1 559 ? -22.366 -21.399 54.608 1.00 83.62 559 ILE A C 1
ATOM 4575 O O . ILE A 1 559 ? -23.501 -21.291 55.065 1.00 83.62 559 ILE A O 1
ATOM 4579 N N . LYS A 1 560 ? -21.698 -22.558 54.603 1.00 85.06 560 LYS A N 1
ATOM 4580 C CA . LYS A 1 560 ? -22.233 -23.785 55.210 1.00 85.06 560 LYS A CA 1
ATOM 4581 C C . LYS A 1 560 ? -22.489 -23.599 56.705 1.00 85.06 560 LYS A C 1
ATOM 4583 O O . LYS A 1 560 ? -23.574 -23.939 57.163 1.00 85.06 560 LYS A O 1
ATOM 4588 N N . ASP A 1 561 ? -21.554 -23.005 57.442 1.00 82.62 561 ASP A N 1
ATOM 4589 C CA . ASP A 1 561 ? -21.716 -22.738 58.877 1.00 82.62 561 ASP A CA 1
ATOM 4590 C C . ASP A 1 561 ? -22.876 -21.774 59.157 1.00 82.62 561 ASP A C 1
ATOM 4592 O O . ASP A 1 561 ? -23.696 -22.023 60.040 1.00 82.62 561 ASP A O 1
ATOM 4596 N N . LEU A 1 562 ? -22.994 -20.696 58.376 1.00 81.56 562 LEU A N 1
ATOM 4597 C CA . LEU A 1 562 ? -24.105 -19.748 58.478 1.00 81.56 562 LEU A CA 1
ATOM 4598 C C . LEU A 1 562 ? -25.442 -20.403 58.122 1.00 81.56 562 LEU A C 1
ATOM 4600 O O . LEU A 1 562 ? -26.439 -20.140 58.786 1.00 81.56 562 LEU A O 1
ATOM 4604 N N . GLN A 1 563 ? -25.475 -21.270 57.108 1.00 75.75 563 GLN A N 1
ATOM 4605 C CA . GLN A 1 563 ? -26.663 -22.048 56.759 1.00 75.75 563 GLN A CA 1
ATOM 4606 C C . GLN A 1 563 ? -27.061 -22.997 57.894 1.00 75.75 563 GLN A C 1
ATOM 4608 O O . GLN A 1 563 ? -28.243 -23.080 58.201 1.00 75.75 563 GLN A O 1
ATOM 4613 N N . ILE A 1 564 ? -26.103 -23.650 58.559 1.00 75.19 564 ILE A N 1
ATOM 4614 C CA . ILE A 1 564 ? -26.362 -24.500 59.733 1.00 75.19 564 ILE A CA 1
ATOM 4615 C C . ILE A 1 564 ? -26.891 -23.666 60.911 1.00 75.19 564 ILE A C 1
ATOM 4617 O O . ILE A 1 564 ? -27.812 -24.104 61.592 1.00 75.19 564 ILE A O 1
ATOM 4621 N N . GLN A 1 565 ? -26.356 -22.462 61.140 1.00 72.38 565 GLN A N 1
ATOM 4622 C CA . GLN A 1 565 ? -26.821 -21.556 62.203 1.00 72.38 565 GLN A CA 1
ATOM 4623 C C . GLN A 1 565 ? -28.195 -20.927 61.925 1.00 72.38 565 GLN A C 1
ATOM 4625 O O . GLN A 1 565 ? -28.902 -20.577 62.866 1.00 72.38 565 GLN A O 1
ATOM 4630 N N . LEU A 1 566 ? -28.560 -20.754 60.650 1.00 69.56 566 LEU A N 1
ATOM 4631 C CA . LEU A 1 566 ? -29.855 -20.218 60.214 1.00 69.56 566 LEU A CA 1
ATOM 4632 C C . LEU A 1 566 ? -30.976 -21.265 60.218 1.00 69.56 566 LEU A C 1
ATOM 4634 O O . LEU A 1 566 ? -32.144 -20.890 60.127 1.00 69.56 566 LEU A O 1
ATOM 4638 N N . VAL A 1 567 ? -30.645 -22.555 60.308 1.00 66.50 567 VAL A N 1
ATOM 4639 C CA . VAL A 1 567 ? -31.635 -23.608 60.539 1.00 66.50 567 VAL A CA 1
ATOM 4640 C C . VAL A 1 567 ? -31.965 -23.623 62.029 1.00 66.50 567 VAL A C 1
ATOM 4642 O O . VAL A 1 567 ? -31.121 -23.952 62.861 1.00 66.50 567 VAL A O 1
ATOM 4645 N N . ASP A 1 568 ? -33.199 -23.253 62.370 1.00 53.94 568 ASP A N 1
ATOM 4646 C CA . ASP A 1 568 ? -33.678 -23.244 63.750 1.00 53.94 568 ASP A CA 1
ATOM 4647 C C . ASP A 1 568 ? -33.600 -24.684 64.316 1.00 53.94 568 ASP A C 1
ATOM 4649 O O . ASP A 1 568 ? -34.192 -25.601 63.738 1.00 53.94 568 ASP A O 1
ATOM 4653 N N . PRO A 1 569 ? -32.896 -24.952 65.436 1.00 56.44 569 PRO A N 1
ATOM 4654 C CA . PRO A 1 569 ? -32.787 -26.301 66.013 1.00 56.44 569 PRO A CA 1
ATOM 4655 C C . PRO A 1 569 ? -34.143 -26.887 66.444 1.00 56.44 569 PRO A C 1
ATOM 4657 O O . PRO A 1 569 ? -34.249 -28.084 66.701 1.00 56.44 569 PRO A O 1
ATOM 4660 N N . SER A 1 570 ? -35.180 -26.051 66.489 1.00 56.91 570 SER A N 1
ATOM 4661 C CA . SER A 1 570 ? -36.586 -26.408 66.692 1.00 56.91 570 SER A CA 1
ATOM 4662 C C . SER A 1 570 ? -37.219 -27.098 65.471 1.00 56.91 570 SER A C 1
ATOM 4664 O O . SER A 1 570 ? -38.143 -27.894 65.636 1.00 56.91 570 SER A O 1
ATOM 4666 N N . ASP A 1 571 ? -36.703 -26.842 64.264 1.00 52.66 571 ASP A N 1
ATOM 4667 C CA . ASP A 1 571 ? -37.239 -27.367 63.003 1.00 52.66 571 ASP A CA 1
ATOM 4668 C C . ASP A 1 571 ? -36.605 -28.707 62.602 1.00 52.66 571 ASP A C 1
ATOM 4670 O O . ASP A 1 571 ? -37.243 -29.494 61.909 1.00 52.66 571 ASP A O 1
ATOM 4674 N N . LEU A 1 572 ? -35.394 -29.035 63.075 1.00 57.44 572 LEU A N 1
ATOM 4675 C CA . LEU A 1 572 ? -34.782 -30.362 62.880 1.00 57.44 572 LEU A CA 1
ATOM 4676 C C . LEU A 1 572 ? -35.641 -31.525 63.419 1.00 57.44 572 LEU A C 1
ATOM 4678 O O . LEU A 1 572 ? -35.913 -32.453 62.654 1.00 57.44 572 LEU A O 1
ATOM 4682 N N . PRO A 1 573 ? -36.107 -31.504 64.686 1.00 65.62 573 PRO A N 1
ATOM 4683 C CA . PRO A 1 573 ? -36.957 -32.565 65.216 1.00 65.62 573 PRO A CA 1
ATOM 4684 C C . PRO A 1 573 ? -38.343 -32.570 64.562 1.00 65.62 573 PRO A C 1
ATOM 4686 O O . PRO A 1 573 ? -38.935 -33.635 64.441 1.00 65.62 573 PRO A O 1
ATOM 4689 N N . LEU A 1 574 ? -38.848 -31.424 64.087 1.00 60.00 574 LEU A N 1
ATOM 4690 C CA . LEU A 1 574 ? -40.106 -31.350 63.338 1.00 60.00 574 LEU A CA 1
ATOM 4691 C C . LEU A 1 574 ? -39.964 -31.954 61.933 1.00 60.00 574 LEU A C 1
ATOM 4693 O O . LEU A 1 574 ? -40.860 -32.655 61.469 1.00 60.00 574 LEU A O 1
ATOM 4697 N N . VAL A 1 575 ? -38.830 -31.729 61.265 1.00 66.56 575 VAL A N 1
ATOM 4698 C CA . VAL A 1 575 ? -38.501 -32.343 59.973 1.00 66.56 575 VAL A CA 1
ATOM 4699 C C . VAL A 1 575 ? -38.289 -33.846 60.136 1.00 66.56 575 VAL A C 1
ATOM 4701 O 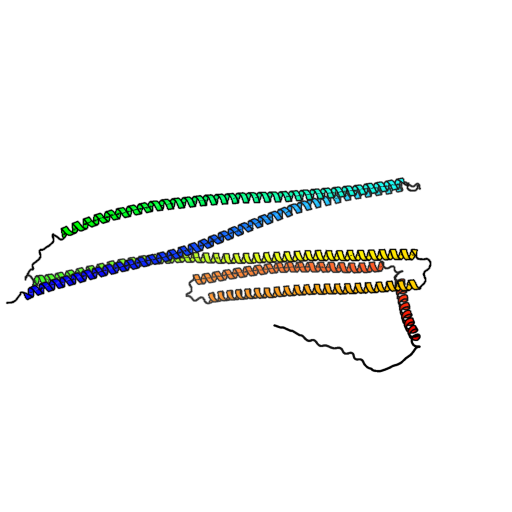O . VAL A 1 575 ? -38.836 -34.607 59.342 1.00 66.56 575 VAL A O 1
ATOM 4704 N N . GLU A 1 576 ? -37.585 -34.312 61.170 1.00 70.06 576 GLU A N 1
ATOM 4705 C CA . GLU A 1 576 ? -37.475 -35.747 61.474 1.00 70.06 576 GLU A CA 1
ATOM 4706 C C . GLU A 1 576 ? -38.828 -36.373 61.827 1.00 70.06 576 GLU A C 1
ATOM 4708 O O . GLU A 1 576 ? -39.139 -37.451 61.320 1.00 70.06 576 GLU A O 1
ATOM 4713 N N . GLN A 1 577 ? -39.663 -35.690 62.616 1.00 68.25 577 GLN A N 1
ATOM 4714 C CA . GLN A 1 577 ? -41.022 -36.138 62.934 1.00 68.25 577 GLN A CA 1
ATOM 4715 C C . GLN A 1 577 ? -41.898 -36.222 61.684 1.00 68.25 577 GLN A C 1
ATOM 4717 O O . GLN A 1 577 ? -42.518 -37.254 61.457 1.00 68.25 577 GLN A O 1
ATOM 4722 N N . LEU A 1 578 ? -41.902 -35.201 60.825 1.00 66.81 578 LEU A N 1
ATOM 4723 C CA . LEU A 1 578 ? -42.637 -35.222 59.558 1.00 66.81 578 LEU A CA 1
ATOM 4724 C C . LEU A 1 578 ? -42.096 -36.291 58.602 1.00 66.81 578 LEU A C 1
ATOM 4726 O O . LEU A 1 578 ? -42.868 -36.917 57.883 1.00 66.81 578 LEU A O 1
ATOM 4730 N N . THR A 1 579 ? -40.785 -36.544 58.600 1.00 73.62 579 THR A N 1
ATOM 4731 C CA . THR A 1 579 ? -40.174 -37.600 57.778 1.00 73.62 579 THR A CA 1
ATOM 4732 C C . THR A 1 579 ? -40.570 -38.988 58.288 1.00 73.62 579 THR A C 1
ATOM 4734 O O . THR A 1 579 ? -40.937 -39.851 57.492 1.00 73.62 579 THR A O 1
ATOM 4737 N N . GLN A 1 580 ? -40.589 -39.192 59.608 1.00 70.62 580 GLN A N 1
ATOM 4738 C CA . GLN A 1 580 ? -41.075 -40.419 60.245 1.00 70.62 580 GLN A CA 1
ATOM 4739 C C . GLN A 1 580 ? -42.585 -40.605 60.062 1.00 70.62 580 GLN A C 1
ATOM 4741 O O . GLN A 1 580 ? -43.028 -41.718 59.790 1.00 70.62 580 GLN A O 1
ATOM 4746 N N . GLU A 1 581 ? -43.385 -39.540 60.139 1.00 71.38 581 GLU A N 1
ATOM 4747 C CA . GLU A 1 581 ? -44.823 -39.584 59.863 1.00 71.38 581 GLU A CA 1
ATOM 4748 C C . GLU A 1 581 ? -45.111 -39.890 58.393 1.00 71.38 581 GLU A C 1
ATOM 4750 O O . GLU A 1 581 ? -45.965 -40.725 58.104 1.00 71.38 581 GLU A O 1
ATOM 4755 N N . LEU A 1 582 ? -44.370 -39.296 57.454 1.00 71.19 582 LEU A N 1
ATOM 4756 C CA . LEU A 1 582 ? -44.465 -39.630 56.032 1.00 71.19 582 LEU A CA 1
ATOM 4757 C C . LEU A 1 582 ? -44.043 -41.075 55.757 1.00 71.19 582 LEU A C 1
ATOM 4759 O O . LEU A 1 582 ? -44.640 -41.725 54.900 1.00 71.19 582 LEU A O 1
ATOM 4763 N N . GLN A 1 583 ? -43.058 -41.602 56.486 1.00 72.19 583 GLN A N 1
ATOM 4764 C CA . GLN A 1 583 ? -42.640 -42.997 56.376 1.00 72.19 583 GLN A CA 1
ATOM 4765 C C . GLN A 1 583 ? -43.686 -43.953 56.966 1.00 72.19 583 GLN A C 1
ATOM 4767 O O . GLN A 1 583 ? -44.057 -44.922 56.311 1.00 72.19 583 GLN A O 1
ATOM 4772 N N . MET A 1 584 ? -44.270 -43.617 58.117 1.00 68.19 584 MET A N 1
ATOM 4773 C CA . MET A 1 584 ? -45.397 -44.334 58.724 1.00 68.19 584 MET A CA 1
ATOM 4774 C C . MET A 1 584 ? -46.655 -44.292 57.849 1.00 68.19 584 MET A C 1
ATOM 4776 O O . MET A 1 584 ? -47.396 -45.271 57.774 1.00 68.19 584 MET A O 1
ATOM 4780 N N . LEU A 1 585 ? -46.923 -43.171 57.176 1.00 69.94 585 LEU A N 1
ATOM 4781 C CA . LEU A 1 585 ? -48.021 -43.039 56.218 1.00 69.94 585 LEU A CA 1
ATOM 4782 C C . LEU A 1 585 ? -47.739 -43.836 54.945 1.00 69.94 585 LEU A C 1
ATOM 4784 O O . LEU A 1 585 ? -48.637 -44.516 54.461 1.00 69.94 585 LEU A O 1
ATOM 4788 N N . ARG A 1 586 ? -46.499 -43.832 54.442 1.00 71.31 586 ARG A N 1
ATOM 4789 C CA . ARG A 1 586 ? -46.075 -44.669 53.310 1.00 71.31 586 ARG A CA 1
ATOM 4790 C C . ARG A 1 586 ? -46.213 -46.158 53.638 1.00 71.31 586 ARG A C 1
ATOM 4792 O O . ARG A 1 586 ? -46.765 -46.898 52.831 1.00 71.31 586 ARG A O 1
ATOM 4799 N N . GLU A 1 587 ? -45.806 -46.583 54.832 1.00 72.69 587 GLU A N 1
ATOM 4800 C CA . GLU A 1 587 ? -45.990 -47.955 55.317 1.00 72.69 587 GLU A CA 1
ATOM 4801 C C . GLU A 1 587 ? -47.473 -48.298 55.495 1.00 72.69 587 GLU A C 1
ATOM 4803 O O . GLU A 1 587 ? -47.908 -49.353 55.037 1.00 72.69 587 GLU A O 1
ATOM 4808 N N . LYS A 1 588 ? -48.287 -47.399 56.066 1.00 67.56 588 LYS A N 1
ATOM 4809 C CA . LYS A 1 588 ? -49.745 -47.586 56.187 1.00 67.56 588 LYS A CA 1
ATOM 4810 C C . LYS A 1 588 ? -50.452 -47.674 54.839 1.00 67.56 588 LYS A C 1
ATOM 4812 O O . LYS A 1 588 ? -51.354 -48.494 54.708 1.00 67.56 588 LYS A O 1
ATOM 4817 N N . VAL A 1 589 ? -50.051 -46.881 53.847 1.00 64.81 589 VAL A N 1
ATOM 4818 C CA . VAL A 1 589 ? -50.582 -46.959 52.477 1.00 64.81 589 VAL A CA 1
ATOM 4819 C C . VAL A 1 589 ? -50.169 -48.286 51.830 1.00 64.81 589 VAL A C 1
ATOM 4821 O O . VAL A 1 589 ? -51.018 -48.991 51.297 1.00 64.81 589 VAL A O 1
ATOM 4824 N N . GLN A 1 590 ? -48.916 -48.717 52.002 1.00 58.38 590 GLN A N 1
ATOM 4825 C CA . GLN A 1 590 ? -48.434 -50.016 51.516 1.00 58.38 590 GLN A CA 1
ATOM 4826 C C . GLN A 1 590 ? -49.124 -51.216 52.212 1.00 58.38 590 GLN A C 1
ATOM 4828 O O . GLN A 1 590 ? -49.327 -52.271 51.603 1.00 58.38 590 GLN A O 1
ATOM 4833 N N . HIS A 1 591 ? -49.541 -51.056 53.475 1.00 54.81 591 HIS A N 1
ATOM 4834 C CA . HIS A 1 591 ? -50.326 -52.042 54.233 1.00 54.81 591 HIS A CA 1
ATOM 4835 C C . HIS A 1 591 ? -51.826 -52.006 53.873 1.00 54.81 591 HIS A C 1
ATOM 4837 O O . HIS A 1 591 ? -52.489 -53.044 53.852 1.00 54.81 591 HIS A O 1
ATOM 4843 N N . GLN A 1 592 ? -52.386 -50.841 53.533 1.00 51.91 592 GLN A N 1
ATOM 4844 C CA . GLN A 1 592 ? -53.755 -50.727 53.018 1.00 51.91 592 GLN A CA 1
ATOM 4845 C C . GLN A 1 592 ? -53.883 -51.315 51.609 1.00 51.91 592 GLN A C 1
ATOM 4847 O O . GLN A 1 592 ? -54.838 -52.049 51.360 1.00 51.91 592 GLN A O 1
ATOM 4852 N N . ASP A 1 593 ? -52.893 -51.124 50.735 1.00 47.62 593 ASP A N 1
ATOM 4853 C CA . ASP A 1 593 ? -52.872 -51.752 49.408 1.00 47.62 593 ASP A CA 1
ATOM 4854 C C . ASP A 1 593 ? -52.799 -53.286 49.493 1.00 47.62 593 ASP A C 1
ATOM 4856 O O . ASP A 1 593 ? -53.469 -53.985 48.733 1.00 47.62 593 ASP A O 1
ATOM 4860 N N . SER A 1 594 ? -52.092 -53.842 50.483 1.00 51.03 594 SER A N 1
ATOM 4861 C CA . SER A 1 594 ? -52.080 -55.293 50.738 1.00 51.03 594 SER A CA 1
ATOM 4862 C C . SER A 1 594 ? -53.370 -55.815 51.394 1.00 51.03 594 SER A C 1
ATOM 4864 O O . SER A 1 594 ? -53.733 -56.974 51.189 1.00 51.03 594 SER A O 1
ATOM 4866 N N . THR A 1 595 ? -54.132 -54.965 52.092 1.00 48.31 595 THR A N 1
ATOM 4867 C CA . THR A 1 595 ? -55.454 -55.319 52.649 1.00 48.31 595 THR A CA 1
ATOM 4868 C C . THR A 1 595 ? -56.573 -55.226 51.592 1.00 48.31 595 THR A C 1
ATOM 4870 O O . THR A 1 595 ? -57.548 -55.985 51.637 1.00 48.31 595 THR A O 1
ATOM 4873 N N . CYS A 1 596 ? -56.407 -54.363 50.582 1.00 43.88 596 CYS A N 1
ATOM 4874 C CA . CYS A 1 596 ? -57.315 -54.211 49.439 1.00 43.88 596 CYS A CA 1
ATOM 4875 C C . CYS A 1 596 ? -57.171 -55.322 48.382 1.00 43.88 596 CYS A C 1
ATOM 4877 O O . CYS A 1 596 ? -58.132 -55.600 47.662 1.00 43.88 596 CYS A O 1
ATOM 4879 N N . ILE A 1 597 ? -56.034 -56.029 48.327 1.00 45.44 597 ILE A N 1
ATOM 4880 C CA . ILE A 1 597 ? -55.888 -57.235 47.487 1.00 45.44 597 ILE A CA 1
ATOM 4881 C C . ILE A 1 597 ? -56.809 -58.373 47.977 1.00 45.44 597 ILE A C 1
ATOM 4883 O O . ILE A 1 597 ? -57.340 -59.122 47.158 1.00 45.44 597 ILE A O 1
ATOM 4887 N N . ASN A 1 598 ? -57.121 -58.449 49.278 1.00 41.84 598 ASN A N 1
ATOM 4888 C CA . ASN A 1 598 ? -57.993 -59.501 49.825 1.00 41.84 598 ASN A CA 1
ATOM 4889 C C . ASN A 1 598 ? -59.494 -59.315 49.531 1.00 41.84 598 ASN A C 1
ATOM 4891 O O . ASN A 1 598 ? -60.256 -60.266 49.681 1.00 41.84 598 ASN A O 1
ATOM 4895 N N . HIS A 1 599 ? -59.936 -58.136 49.074 1.00 42.25 599 HIS A N 1
ATOM 4896 C CA . HIS A 1 599 ? -61.350 -57.880 48.750 1.00 42.25 599 HIS A CA 1
ATOM 4897 C C . HIS A 1 599 ? -61.668 -57.947 47.247 1.00 42.25 599 HIS A C 1
ATOM 4899 O O . HIS A 1 599 ? -62.825 -57.797 46.861 1.00 42.25 599 HIS A O 1
ATOM 4905 N N . LYS A 1 600 ? -60.671 -58.215 46.390 1.00 39.38 600 LYS A N 1
ATOM 4906 C CA . LYS A 1 600 ? -60.842 -58.303 44.927 1.00 39.38 600 LYS A CA 1
ATOM 4907 C C . LYS A 1 600 ? -60.733 -59.731 44.369 1.00 39.38 600 LYS A C 1
ATOM 4909 O O . LYS A 1 600 ? -60.573 -59.901 43.166 1.00 39.38 600 LYS A O 1
ATOM 4914 N N . ALA A 1 601 ? -60.832 -60.746 45.232 1.00 40.16 601 ALA A N 1
ATOM 4915 C CA . ALA A 1 601 ? -60.658 -62.160 44.877 1.00 40.16 601 ALA A CA 1
ATOM 4916 C C . ALA A 1 601 ? -61.931 -63.025 45.016 1.00 40.16 601 ALA A C 1
ATOM 4918 O O . ALA A 1 601 ? -61.828 -64.245 45.088 1.00 40.16 601 ALA A O 1
ATOM 4919 N N . ILE A 1 602 ? -63.133 -62.436 45.044 1.00 42.88 602 ILE A N 1
ATOM 4920 C CA . ILE A 1 602 ? -64.394 -63.201 45.038 1.00 42.88 602 ILE A CA 1
ATOM 4921 C C . ILE A 1 602 ? -65.295 -62.666 43.924 1.00 42.88 602 ILE A C 1
ATOM 4923 O O . ILE A 1 602 ? -66.117 -61.788 44.164 1.00 42.88 602 ILE A O 1
ATOM 4927 N N . LEU A 1 603 ? -65.045 -63.158 42.703 1.00 41.78 603 LEU A N 1
ATOM 4928 C CA . LEU A 1 603 ? -65.962 -63.365 41.561 1.00 41.78 603 LEU A CA 1
ATOM 4929 C C . LEU A 1 603 ? -65.128 -63.659 40.280 1.00 41.78 603 LEU A C 1
ATOM 4931 O O . LEU A 1 603 ? -65.050 -62.830 39.383 1.00 41.78 603 LEU A O 1
ATOM 4935 N N . ASP A 1 604 ? -64.392 -64.785 40.299 1.00 37.34 604 ASP A N 1
ATOM 4936 C CA . ASP A 1 604 ? -64.455 -65.953 39.380 1.00 37.34 604 ASP A CA 1
ATOM 4937 C C . ASP A 1 604 ? -64.604 -65.806 37.829 1.00 37.34 604 ASP A C 1
ATOM 4939 O O . ASP A 1 604 ? -65.271 -64.890 37.359 1.00 37.34 604 ASP A O 1
ATOM 4943 N N . PRO A 1 605 ? -64.239 -66.830 37.003 1.00 54.16 605 PRO A N 1
ATOM 4944 C CA . PRO A 1 605 ? -62.942 -67.533 36.872 1.00 54.16 605 PRO A CA 1
ATOM 4945 C C . PRO A 1 605 ? -62.609 -67.976 35.398 1.00 54.16 605 PRO A C 1
ATOM 4947 O O . PRO A 1 605 ? -63.396 -67.765 34.480 1.00 54.16 605 PRO A O 1
ATOM 4950 N N . LEU A 1 606 ? -61.489 -68.711 35.214 1.00 33.19 606 LEU A N 1
ATOM 4951 C CA . LEU A 1 606 ? -61.090 -69.559 34.050 1.00 33.19 606 LEU A CA 1
ATOM 4952 C C . LEU A 1 606 ? -60.556 -68.787 32.812 1.00 33.19 606 LEU A C 1
ATOM 4954 O O . LEU A 1 606 ? -61.243 -67.954 32.246 1.00 33.19 606 LEU A O 1
ATOM 4958 N N . VAL A 1 607 ? -59.341 -68.992 32.287 1.00 35.66 607 VAL A N 1
ATOM 4959 C CA . VAL A 1 607 ? -58.634 -70.242 31.959 1.00 35.66 607 VAL A CA 1
ATOM 4960 C C . VAL A 1 607 ? -57.113 -69.996 31.930 1.00 35.66 607 VAL A C 1
ATOM 4962 O O . VAL A 1 607 ? -56.636 -69.003 31.385 1.00 35.66 607 VAL A O 1
ATOM 4965 N N . CYS A 1 608 ? -56.369 -70.941 32.504 1.00 33.91 608 CYS A N 1
ATOM 4966 C CA . CYS A 1 608 ? -54.918 -71.103 32.429 1.00 33.91 608 CYS A CA 1
ATOM 4967 C C . CYS A 1 608 ? -54.436 -71.488 31.022 1.00 33.91 608 CYS A C 1
ATOM 4969 O O . CYS A 1 608 ? -55.115 -72.258 30.358 1.00 33.91 608 CYS A O 1
ATOM 4971 N N . MET A 1 609 ? -53.222 -71.072 30.650 1.00 35.66 609 MET A N 1
ATOM 4972 C CA . MET A 1 609 ? -52.134 -71.924 30.122 1.00 35.66 609 MET A CA 1
ATOM 4973 C C . MET A 1 609 ? -50.868 -71.046 30.076 1.00 35.66 609 MET A C 1
ATOM 4975 O O . MET A 1 609 ? -50.903 -69.955 29.520 1.00 35.66 609 MET A O 1
ATOM 4979 N N . GLU A 1 610 ? -49.872 -71.324 30.929 1.00 37.25 610 GLU A N 1
ATOM 4980 C CA . GLU A 1 610 ? -48.650 -72.086 30.579 1.00 37.25 610 GLU A CA 1
ATOM 4981 C C . GLU A 1 610 ? -47.751 -71.289 29.619 1.00 37.25 610 GLU A C 1
ATOM 4983 O O . GLU A 1 610 ? -48.212 -70.822 28.594 1.00 37.25 610 GLU A O 1
ATOM 4988 N N . THR A 1 611 ? -46.452 -71.059 29.782 1.00 37.06 611 THR A N 1
ATOM 4989 C CA . THR A 1 611 ? -45.294 -71.546 30.559 1.00 37.06 611 THR A CA 1
ATOM 4990 C C . THR A 1 611 ? -44.218 -70.455 30.297 1.00 37.06 611 THR A C 1
ATOM 4992 O O . THR A 1 611 ? -44.331 -69.720 29.325 1.00 37.06 611 THR A O 1
ATOM 4995 N N . GLY A 1 612 ? -43.166 -70.158 31.052 1.00 36.06 612 GLY A N 1
ATOM 4996 C CA . GLY A 1 612 ? -42.332 -70.886 31.988 1.00 36.06 612 GLY A CA 1
ATOM 4997 C C . GLY A 1 612 ? -40.887 -70.415 31.739 1.00 36.06 612 GLY A C 1
ATOM 4998 O O . GLY A 1 612 ? -40.468 -70.418 30.592 1.00 36.06 612 GLY A O 1
ATOM 4999 N N . HIS A 1 613 ? -40.157 -70.087 32.816 1.00 35.94 613 HIS A N 1
ATOM 5000 C CA . HIS A 1 613 ? -38.683 -70.133 32.944 1.00 35.94 613 HIS A CA 1
ATOM 5001 C C . HIS A 1 613 ? -37.836 -69.222 32.019 1.00 35.94 613 HIS A C 1
ATOM 5003 O O . HIS A 1 613 ? -38.158 -68.974 30.875 1.00 35.94 613 HIS A O 1
ATOM 5009 N N . ALA A 1 614 ? -36.659 -68.722 32.377 1.00 34.28 614 ALA A N 1
ATOM 5010 C CA . ALA A 1 614 ? -35.900 -68.610 33.612 1.00 34.28 614 ALA A CA 1
ATOM 5011 C C . ALA A 1 614 ? -34.741 -67.634 33.318 1.00 34.28 614 ALA A C 1
ATOM 5013 O O . ALA A 1 614 ? -34.380 -67.388 32.169 1.00 34.28 614 ALA A O 1
ATOM 5014 N N . ALA A 1 615 ? -34.166 -67.110 34.393 1.00 39.44 615 ALA A N 1
ATOM 5015 C CA . ALA A 1 615 ? -32.986 -66.263 34.457 1.00 39.44 615 ALA A CA 1
ATOM 5016 C C . ALA A 1 615 ? -31.822 -66.636 33.516 1.00 39.44 615 ALA A C 1
ATOM 5018 O O . ALA A 1 615 ? -31.518 -67.815 33.334 1.00 39.44 615 ALA A O 1
ATOM 5019 N N . LYS A 1 616 ? -31.043 -65.622 33.115 1.00 35.69 616 LYS A N 1
ATOM 5020 C CA . LYS A 1 616 ? -29.617 -65.534 33.482 1.00 35.69 616 LYS A CA 1
ATOM 5021 C C . LYS A 1 616 ? -29.001 -64.188 33.103 1.00 35.69 616 LYS A C 1
ATOM 5023 O O . LYS A 1 616 ? -29.057 -63.745 31.965 1.00 35.69 616 LYS A O 1
ATOM 5028 N N . SER A 1 617 ? -28.363 -63.599 34.104 1.00 47.25 617 SER A N 1
ATOM 5029 C CA . SER A 1 617 ? -27.290 -62.621 34.001 1.00 47.25 617 SER A CA 1
ATOM 5030 C C . SER A 1 617 ? -26.122 -63.147 33.163 1.00 47.25 617 SER A C 1
ATOM 5032 O O . SER A 1 617 ? -25.692 -64.282 33.380 1.00 47.25 617 SER A O 1
ATOM 5034 N N . HIS A 1 618 ? -25.533 -62.294 32.327 1.00 36.16 618 HIS A N 1
ATOM 5035 C CA . HIS A 1 618 ? -24.095 -62.320 32.070 1.00 36.16 618 HIS A CA 1
ATOM 5036 C C . HIS A 1 618 ? -23.619 -60.958 31.554 1.00 36.16 618 HIS A C 1
ATOM 5038 O O . HIS A 1 618 ? -24.130 -60.443 30.564 1.00 36.16 618 HIS A O 1
ATOM 5044 N N . ALA A 1 619 ? -22.639 -60.393 32.256 1.00 41.94 619 ALA A N 1
ATOM 5045 C CA . ALA A 1 619 ? -21.681 -59.460 31.685 1.00 41.94 619 ALA A CA 1
ATOM 5046 C C . ALA A 1 619 ? -20.843 -60.197 30.623 1.00 41.94 619 ALA A C 1
ATOM 5048 O O . ALA A 1 619 ? -20.575 -61.390 30.802 1.00 41.94 619 ALA A O 1
ATOM 5049 N N . ASP A 1 620 ? -20.436 -59.528 29.544 1.00 39.03 620 ASP A N 1
ATOM 5050 C CA . ASP A 1 620 ? -19.074 -58.985 29.393 1.00 39.03 620 ASP A CA 1
ATOM 5051 C C . ASP A 1 620 ? -18.789 -58.535 27.939 1.00 39.03 620 ASP A C 1
ATOM 5053 O O . ASP A 1 620 ? -19.335 -59.097 26.995 1.00 39.03 620 ASP A O 1
ATOM 5057 N N . PHE A 1 621 ? -17.932 -57.516 27.822 1.00 36.84 621 PHE A N 1
ATOM 5058 C CA . PHE A 1 621 ? -16.997 -57.147 26.739 1.00 36.84 621 PHE A CA 1
ATOM 5059 C C . PHE A 1 621 ? -17.291 -57.393 25.238 1.00 36.84 621 PHE A C 1
ATOM 5061 O O . PHE A 1 621 ? -17.548 -58.505 24.788 1.00 36.84 621 PHE A O 1
ATOM 5068 N N . GLY A 1 622 ? -16.966 -56.379 24.420 1.00 32.34 622 GLY A N 1
ATOM 5069 C CA . GLY A 1 622 ? -16.512 -56.595 23.037 1.00 32.34 622 GLY A CA 1
ATOM 5070 C C . GLY A 1 622 ? -16.712 -55.405 22.103 1.00 32.34 622 GLY A C 1
ATOM 5071 O O . GLY A 1 622 ? -17.818 -55.175 21.630 1.00 32.34 622 GLY A O 1
ATOM 5072 N N . GLY A 1 623 ? -15.633 -54.664 21.834 1.00 35.03 623 GLY A N 1
ATOM 5073 C CA . GLY A 1 623 ? -15.598 -53.568 20.865 1.00 35.03 623 GLY A CA 1
ATOM 5074 C C . GLY A 1 623 ? -15.670 -54.013 19.401 1.00 35.03 623 GLY A C 1
ATOM 5075 O O . GLY A 1 623 ? -15.669 -55.201 19.083 1.00 35.03 623 GLY A O 1
ATOM 5076 N N . GLY A 1 624 ? -15.686 -53.028 18.506 1.00 34.62 624 GLY A N 1
ATOM 5077 C CA . GLY A 1 624 ? -15.595 -53.260 17.071 1.00 34.62 624 GLY A CA 1
ATOM 5078 C C . GLY A 1 624 ? -15.776 -51.979 16.271 1.00 34.62 624 GLY A C 1
ATOM 5079 O O . GLY A 1 624 ? -16.895 -51.510 16.097 1.00 34.62 624 GLY A O 1
ATOM 5080 N N . ASP A 1 625 ? -14.649 -51.452 15.801 1.00 44.88 625 ASP A N 1
ATOM 5081 C CA . ASP A 1 625 ? -14.521 -50.430 14.767 1.00 44.88 625 ASP A CA 1
ATOM 5082 C C . ASP A 1 625 ? -15.370 -50.719 13.521 1.00 44.88 625 ASP A C 1
ATOM 5084 O O . ASP A 1 625 ? -15.576 -51.869 13.127 1.00 44.88 625 ASP A O 1
ATOM 5088 N N . GLY A 1 626 ? -15.777 -49.650 12.837 1.00 37.69 626 GLY A N 1
ATOM 5089 C CA . GLY A 1 626 ? -16.492 -49.725 11.568 1.00 37.69 626 GLY A CA 1
ATOM 5090 C C . GLY A 1 626 ? -16.360 -48.445 10.753 1.00 37.69 626 GLY A C 1
ATOM 5091 O O . GLY A 1 626 ? -17.315 -47.690 10.616 1.00 37.69 626 GLY A O 1
ATOM 5092 N N . LEU A 1 627 ? -15.159 -48.218 10.215 1.00 44.47 627 LEU A N 1
ATOM 5093 C CA . LEU A 1 627 ? -14.905 -47.357 9.058 1.00 44.47 627 LEU A CA 1
ATOM 5094 C C . LEU A 1 627 ? -15.886 -47.679 7.920 1.00 44.47 627 LEU A C 1
ATOM 5096 O O . LEU A 1 627 ? -15.994 -48.837 7.516 1.00 44.47 627 LEU A O 1
ATOM 5100 N N . GLN A 1 628 ? -16.492 -46.657 7.311 1.00 46.75 628 GLN A N 1
ATOM 5101 C CA . GLN A 1 628 ? -17.003 -46.789 5.948 1.00 46.75 628 GLN A CA 1
ATOM 5102 C C . GLN A 1 628 ? -16.770 -45.506 5.143 1.00 46.75 628 GLN A C 1
ATOM 5104 O O . GLN A 1 628 ? -17.493 -44.520 5.244 1.00 46.75 628 GLN A O 1
ATOM 5109 N N . PHE A 1 629 ? -15.705 -45.559 4.341 1.00 43.94 629 PHE A N 1
ATOM 5110 C CA . PHE A 1 629 ? -15.549 -44.802 3.103 1.00 43.94 629 PHE A CA 1
ATOM 5111 C C . PHE A 1 629 ? -16.638 -45.217 2.105 1.00 43.94 629 PHE A C 1
ATOM 5113 O O . PHE A 1 629 ? -16.990 -46.396 2.028 1.00 43.94 629 PHE A O 1
ATOM 5120 N N . GLY A 1 630 ? -17.088 -44.276 1.276 1.00 48.28 630 GLY A N 1
ATOM 5121 C CA . GLY A 1 630 ? -17.977 -44.563 0.156 1.00 48.28 630 GLY A CA 1
ATOM 5122 C C . GLY A 1 630 ? -18.032 -43.437 -0.872 1.00 48.28 630 GLY A C 1
ATOM 5123 O O . GLY A 1 630 ? -18.958 -42.642 -0.814 1.00 48.28 630 GLY A O 1
ATOM 5124 N N . LEU A 1 631 ? -17.059 -43.491 -1.795 1.00 44.72 631 LEU A N 1
ATOM 5125 C CA . LEU A 1 631 ? -17.033 -42.995 -3.188 1.00 44.72 631 LEU A CA 1
ATOM 5126 C C . LEU A 1 631 ? -17.117 -41.488 -3.471 1.00 44.72 631 LEU A C 1
ATOM 5128 O O . LEU A 1 631 ? -18.186 -40.877 -3.271 1.00 44.72 631 LEU A O 1
#

Sequence (631 aa):
MNRPSEKNWLKEKAIQSRRCKLIEEQQCQLAEYENAACQCVSELQKAQQQLQSLQTKIRESEGSNKKLQQRLGDMESELRSLREAACGQERTIQTLSDSLNTKDCEITDLHQLIEEQKKLLHSLTQQNNHYQLQQQQQVSGVAPSHLQADVLDLQGSLFSAQLELQGLQRAQKHGQRREEDLARANQHLQADLQRALQHHQETERHNQDLQAALEKARFEVQQMEEKWRDEWKQREKEVEERKKTIRELKTSLEHKERLIEDYSEPVDRQKEPAGSRDNLIHKLKQRIRERDRALERVIDEKFTCMELKEDEVRKLQLLLREKERDLEKLRCVLSNNEETITSLELLLRGKGLELEQVCEAWHNAQSVQREKEESHVRSLRERDTLISQLQTSLHTRTKEAEEMTAVLLSKVSVGSNEVAEELKSRLQLKEHLFQELLSDRSRQTQEHHSQVQDLLNTISAREQYIRDSAVRVGQVMAEQTARLQELRRQLGSANPQSTEADTQTLQDELQLTLRREREAQNQLTALHVTLASHQDQLKTQASDIEALSRTVSIKEEIIKDLQIQLVDPSDLPLVEQLTQELQMLREKVQHQDSTCINHKAILDPLVCMETGHAAKSHADFGGGDGLQFGL

Secondary structure (DSSP, 8-state):
---HHHHHHHHHHHHHHHHHHHHHHHHHHHHHHHHHHHHHHHHHHHHHHHHHHHHHHHHHHHHHHHHHHHHHHHHHHHHHHHHHHHHHHHHHHHHHHHHHHHHHHHHHHHHHHHHHHHHHHHHHHHHHHHHHHHHHH--S-----HHHHHHHHHHHHHHHHHHHHHHHHHHHHHHHHHHHHHHHHHHHHHHHHHHHHHHHHHHHHHHHHHHHHHHHHHHHHHHHHHHHHHHHHHHHHHHHHHHHHHHHHHHHHHH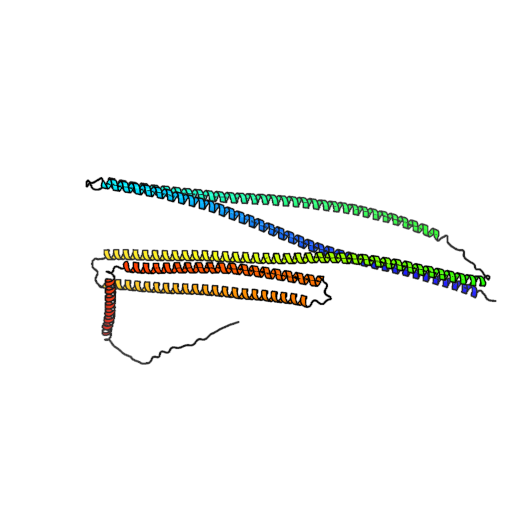HHHHHHTT----------SSTTHHHHHHHHHHHHHHHHHHHHHHHHHHHHHHHHHHHHHHHHHHHHHHHHHHHHHHHHHHHHHHHHHHHHHHHHHHHHHHHHHHHHHHHHHHHHHHHHHHHHHHHHHHHHHHHHHHHHHHHHHHHHHHHHHHHHH-S---HHHHHHHHHHHHHHHHHHHHHHHHHHHHHHHHHHHHHHHHHHHHHHHHHHHHHHHHHHHHHHHHHHHHHHHHHHHHHT--TTS-HHHHHHHHHHHHHHHHHHHHHHHHHHHHHHHHHHHHHHHHHHHHHHHHHHHHHHHHHHHHHHHHHHHS-TTHHHHHHHHHHHHHHHHHHHHHHHHHHGGGS--S----------------------------

Foldseek 3Di:
DDDPVVVVVVVVVVVVVVVVVVVVVVVVVVVVVVVVVVVVVVVVVVVVVVVVVVVVVVVVVVVVVVVVVVVVVVVVVVVVVVVVVVVVVVVVVVLVVLVVVLVVVVVVVVVVVVVVVVVVVVVVVVVVVVVVVVVVVPPDDDPDDPVNVVVVVVVVVVVVVVVVVVVVVVVVVVVVSVVVSVVVVVVVVVVVVVVVVVVVVVVVVVVVVVVVVVVVVVVVVVVVVVVVVVVVVVVVVVVVVVVVVVVVVVVVVVVVVVVVVVPQDDDDDDDDDDVVDVVVVVVVVVVVVVVVVVVVVVVVVVVVVVVVVVVVVVVVVVVVVVVVVVVVVVVVVVVVVVVVVVVVVVVVVVVVVVVVVVVVVVVVVVVVVVVVVVVVVVVVVVVVVVVVVVVVVVVVVVVVVVVVVVVVVVPPDDDDPVVVVVVVVVVVVVVVVVVVVVVVVVVVVVVVVVVVVVVVVVVVVVVVVVVVVVVVVVVVVVVLVVVLVVLVVCLVPDDPPDDPVVNVVSVVVNVVSVVVVVVVVVVVVVVVVVVVVVVVVVVVVVVVVVVVVVVVVVVVVVVVVVVVVPPDPVVVVVVVVVVVVVVVVVVVVVVVVVVVVVVPPPDDDDDDDDDDDDDDDDDDDDDDDDDDDDD

Radius of gyration: 61.07 Å; chains: 1; bounding box: 142×97×186 Å

Organism: Cyprinus carpio (NCBI:txid7962)

InterPro domains:
  IPR052593 Microtubule-associated AKAP9-binding protein [PTHR46501] (21-593)

pLDDT: mean 83.05, std 16.71, range [32.34, 98.0]